Protein AF-0000000080485267 (afdb_homodimer)

Radius of gyration: 26.45 Å; Cα contacts (8 Å, |Δi|>4): 1678; chains: 2; bounding box: 51×76×64 Å

Organism: Haloferax mediterranei (strain ATCC 33500 / DSM 1411 / JCM 8866 / NBRC 14739 / NCIMB 2177 / R-4) (NCBI:txid523841)

InterPro domains:
  IPR004422 Beta-ribofuranosylphenol 5'-phosphate synthase [PIRSF004884] (1-319)
  IPR004422 Beta-ribofuranosylphenol 5'-phosphate synthase [TIGR00144] (3-319)
  IPR006204 GHMP kinase N-terminal domain [PF00288] (58-127)
  IPR013750 GHMP kinase, C-terminal domain [PF08544] (214-293)
  IPR014721 Small ribosomal subunit protein uS5 domain 2-type fold, subgroup [G3DSA:3.30.230.10] (7-138)
  IPR020568 Ribosomal protein uS5 domain 2-type superfamily [SSF54211] (1-139)

Sequence (640 aa):
MVRVSTGARIHFGFLNLSLARSRLYGGLGVGLDEPQVVVTAEPAADVRCRHPAAREYAEQAVELLGVRGADVVVERTLPRHAGLGSGTQLALAVLRAVAAANGREADVRRLAPEMGRGGRSGVGVATFEDGGAVVDAGHPTARFTTDRPEDGSWTVPAVAARHPVPDEWRFLLVVPDADPGRNGAAEESSMRSVVERADPRTSDRIAGIVTRRLLPALAEGSAERFGEAVESVGRLNGTWYADEQGGVYRPPVGALVSVLSESPAVYGAGQSSWGPTVYGVTDAEHVDEAVEAGRLALAEADIDGTVTVARGRNHGAQMGMVRVSTGARIHFGFLNLSLARSRLYGGLGVGLDEPQVVVTAEPAADVRCRHPAAREYAEQAVELLGVRGADVVVERTLPRHAGLGSGTQLALAVLRAVAAANGREADVRRLAPEMGRGGRSGVGVATFEDGGAVVDAGHPTARFTTDRPEDGSWTVPAVAARHPVPDEWRFLLVVPDADPGRNGAAEESSMRSVVERADPRTSDRIAGIVTRRLLPALAEGSAERFGEAVESVGRLNGTWYADEQGGVYRPPVGALVSVLSESPAVYGAGQSSWGPTVYGVTDAEHVDEAVEAGRLALAEADIDGTVTVARGRNHGAQMG

Structure (mmCIF, N/CA/C/O backbone):
data_AF-0000000080485267-model_v1
#
loop_
_entity.id
_entity.type
_entity.pdbx_description
1 polymer "Beta-ribofuranosylaminobenzene 5'-phosphate synthase"
#
loop_
_atom_site.group_PDB
_atom_site.id
_atom_site.type_symbol
_atom_site.label_atom_id
_atom_site.label_alt_id
_atom_site.label_comp_id
_atom_site.label_asym_id
_atom_site.label_entity_id
_atom_site.label_seq_id
_atom_site.pdbx_PDB_ins_code
_atom_site.Cartn_x
_atom_site.Cartn_y
_atom_site.Cartn_z
_atom_site.occupancy
_atom_site.B_iso_or_equiv
_atom_site.auth_seq_id
_atom_site.auth_comp_id
_atom_site.auth_asym_id
_atom_site.auth_atom_id
_atom_site.pdbx_PDB_model_num
ATOM 1 N N . MET A 1 1 ? -0.068 36.3 -13.306 1 93.11 1 MET A N 1
ATOM 2 C CA . MET A 1 1 ? -0.334 35.925 -11.92 1 93.11 1 MET A CA 1
ATOM 3 C C . MET A 1 1 ? -0.706 34.449 -11.817 1 93.11 1 MET A C 1
ATOM 5 O O . MET A 1 1 ? -1.51 33.951 -12.607 1 93.11 1 MET A O 1
ATOM 9 N N . VAL A 1 2 ? -0.056 33.779 -10.961 1 97.84 2 VAL A N 1
ATOM 10 C CA . VAL A 1 2 ? -0.288 32.353 -10.753 1 97.84 2 VAL A CA 1
ATOM 11 C C . VAL A 1 2 ? -0.971 32.133 -9.405 1 97.84 2 VAL A C 1
ATOM 13 O O . VAL A 1 2 ? -0.605 32.758 -8.407 1 97.84 2 VAL A O 1
ATOM 16 N N . ARG A 1 3 ? -1.959 31.284 -9.369 1 98.7 3 ARG A N 1
ATOM 17 C CA . ARG A 1 3 ? -2.681 30.922 -8.153 1 98.7 3 ARG A CA 1
ATOM 18 C C . ARG A 1 3 ? -2.503 29.442 -7.831 1 98.7 3 ARG A C 1
ATOM 20 O O . ARG A 1 3 ? -2.736 28.583 -8.683 1 98.7 3 ARG A O 1
ATOM 27 N N . VAL A 1 4 ? -2.066 29.174 -6.678 1 98.73 4 VAL A N 1
ATOM 28 C CA . VAL A 1 4 ? -1.894 27.8 -6.22 1 98.73 4 VAL A CA 1
ATOM 29 C C . VAL A 1 4 ? -2.804 27.536 -5.023 1 98.73 4 VAL A C 1
ATOM 31 O O . VAL A 1 4 ? -2.826 28.316 -4.067 1 98.73 4 VAL A O 1
ATOM 34 N N . SER A 1 5 ? -3.569 26.472 -5.091 1 98.78 5 SER A N 1
ATOM 35 C CA . SER A 1 5 ? -4.439 26.061 -3.994 1 98.78 5 SER A CA 1
ATOM 36 C C . SER A 1 5 ? -4.17 24.617 -3.586 1 98.78 5 SER A C 1
ATOM 38 O O . SER A 1 5 ? -3.919 23.762 -4.439 1 98.78 5 SER A O 1
ATOM 40 N N . THR A 1 6 ? -4.128 24.339 -2.349 1 98.57 6 THR A N 1
ATOM 41 C CA . THR A 1 6 ? -3.976 23 -1.791 1 98.57 6 THR A CA 1
ATOM 42 C C . THR A 1 6 ? -4.796 22.851 -0.512 1 98.57 6 THR A C 1
ATOM 44 O O . THR A 1 6 ? -5.212 23.847 0.084 1 98.57 6 THR A O 1
ATOM 47 N N . GLY A 1 7 ? -5.045 21.621 -0.156 1 98.02 7 GLY A N 1
ATOM 48 C CA . GLY A 1 7 ? -5.865 21.359 1.016 1 98.02 7 GLY A CA 1
ATOM 49 C C . GLY A 1 7 ? -5.051 21.022 2.251 1 98.02 7 GLY A C 1
ATOM 50 O O . GLY A 1 7 ? -3.835 20.838 2.168 1 98.02 7 GLY A O 1
ATOM 51 N N . ALA A 1 8 ? -5.727 20.954 3.406 1 98.58 8 ALA A N 1
ATOM 52 C CA . ALA A 1 8 ? -5.15 20.475 4.659 1 98.58 8 ALA A CA 1
ATOM 53 C C . ALA A 1 8 ? -4.95 18.962 4.629 1 98.58 8 ALA A C 1
ATOM 55 O O . ALA A 1 8 ? -5.269 18.308 3.633 1 98.58 8 ALA A O 1
ATOM 56 N N . ARG A 1 9 ? -4.316 18.484 5.619 1 98.61 9 ARG A N 1
ATOM 57 C CA . ARG A 1 9 ? -4.228 17.039 5.804 1 98.61 9 ARG A CA 1
ATOM 58 C C . ARG A 1 9 ? -4.41 16.663 7.27 1 98.61 9 ARG A C 1
ATOM 60 O O . ARG A 1 9 ? -4.136 17.469 8.162 1 98.61 9 ARG A O 1
ATOM 67 N N . ILE A 1 10 ? -4.939 15.496 7.525 1 98.81 10 ILE A N 1
ATOM 68 C CA . ILE A 1 10 ? -4.869 14.852 8.832 1 98.81 10 ILE A CA 1
ATOM 69 C C . ILE A 1 10 ? -3.667 13.911 8.88 1 98.81 10 ILE A C 1
ATOM 71 O O . ILE A 1 10 ? -3.398 13.188 7.918 1 98.81 10 ILE A O 1
ATOM 75 N N . HIS A 1 11 ? -2.912 13.985 9.881 1 98.28 11 HIS A N 1
ATOM 76 C CA . HIS A 1 11 ? -1.852 13.033 10.191 1 98.28 11 HIS A CA 1
ATOM 77 C C . HIS A 1 11 ? -2.248 12.127 11.353 1 98.28 11 HIS A C 1
ATOM 79 O O . HIS A 1 11 ? -2.316 12.576 12.5 1 98.28 11 HIS A O 1
ATOM 85 N N . PHE A 1 12 ? -2.462 10.868 11.137 1 98.37 12 PHE A N 1
ATOM 86 C CA . PHE A 1 12 ? -3.063 9.951 12.098 1 98.37 12 PHE A CA 1
ATOM 87 C C . PHE A 1 12 ? -2.015 9.419 13.068 1 98.37 12 PHE A C 1
ATOM 89 O O . PHE A 1 12 ? -2.354 8.889 14.128 1 98.37 12 PHE A O 1
ATOM 96 N N . GLY A 1 13 ? -0.735 9.508 12.646 1 97.17 13 GLY A N 1
ATOM 97 C CA . GLY A 1 13 ? 0.324 9.015 13.513 1 97.17 13 GLY A CA 1
ATOM 98 C C . GLY A 1 13 ? 1.502 8.441 12.748 1 97.17 13 GLY A C 1
ATOM 99 O O . GLY A 1 13 ? 1.461 8.34 11.52 1 97.17 13 GLY A O 1
ATOM 100 N N . PHE A 1 14 ? 2.534 8.094 13.511 1 97.08 14 PHE A N 1
ATOM 101 C CA . PHE A 1 14 ? 3.741 7.487 12.963 1 97.08 14 PHE A CA 1
ATOM 102 C C . PHE A 1 14 ? 3.65 5.966 13.005 1 97.08 14 PHE A C 1
ATOM 104 O O . PHE A 1 14 ? 3.016 5.402 13.899 1 97.08 14 PHE A O 1
ATOM 111 N N . LEU A 1 15 ? 4.336 5.368 12.075 1 97.83 15 LEU A N 1
ATOM 112 C CA . LEU A 1 15 ? 4.397 3.911 12.029 1 97.83 15 LEU A CA 1
ATOM 113 C C . LEU A 1 15 ? 5.417 3.377 13.029 1 97.83 15 LEU A C 1
ATOM 115 O O . LEU A 1 15 ? 5.279 2.256 13.523 1 97.83 15 LEU A O 1
ATOM 119 N N . ASN A 1 16 ? 6.45 4.182 13.242 1 96.5 16 ASN A N 1
ATOM 120 C CA . ASN A 1 16 ? 7.506 3.753 14.152 1 96.5 16 ASN A CA 1
ATOM 121 C C . ASN A 1 16 ? 8.31 4.939 14.678 1 96.5 16 ASN A C 1
ATOM 123 O O . ASN A 1 16 ? 8.618 5.867 13.927 1 96.5 16 ASN A O 1
ATOM 127 N N . LEU A 1 17 ? 8.613 4.876 15.954 1 94.92 17 LEU A N 1
ATOM 128 C CA . LEU A 1 17 ? 9.503 5.875 16.536 1 94.92 17 LEU A CA 1
ATOM 129 C C . LEU A 1 17 ? 10.68 5.208 17.24 1 94.92 17 LEU A C 1
ATOM 131 O O . LEU A 1 17 ? 11.516 5.888 17.84 1 94.92 17 LEU A O 1
ATOM 135 N N . SER A 1 18 ? 10.746 3.886 17.156 1 94.56 18 SER A N 1
ATOM 136 C CA . SER A 1 18 ? 11.818 3.155 17.824 1 94.56 18 SER A CA 1
ATOM 137 C C . SER A 1 18 ? 13.03 2.997 16.912 1 94.56 18 SER A C 1
ATOM 139 O O . SER A 1 18 ? 12.9 2.557 15.768 1 94.56 18 SER A O 1
ATOM 141 N N . LEU A 1 19 ? 14.178 3.209 17.428 1 92.95 19 LEU A N 1
ATOM 142 C CA . LEU A 1 19 ? 15.427 3.056 16.691 1 92.95 19 LEU A CA 1
ATOM 143 C C . LEU A 1 19 ? 15.779 1.583 16.517 1 92.95 19 LEU A C 1
ATOM 145 O O . LEU A 1 19 ? 16.689 1.243 15.758 1 92.95 19 LEU A O 1
ATOM 149 N N . ALA A 1 20 ? 15.032 0.771 17.143 1 93.8 20 ALA A N 1
ATOM 150 C CA . ALA A 1 20 ? 15.281 -0.666 17.065 1 93.8 20 ALA A CA 1
ATOM 151 C C . ALA A 1 20 ? 14.775 -1.239 15.744 1 93.8 20 ALA A C 1
ATOM 153 O O . ALA A 1 20 ? 15.049 -2.396 15.417 1 93.8 20 ALA A O 1
ATOM 154 N N . ARG A 1 21 ? 14.064 -0.473 14.954 1 94.66 21 ARG A N 1
ATOM 155 C CA . ARG A 1 21 ? 13.523 -0.93 13.679 1 94.66 21 ARG A CA 1
ATOM 156 C C . ARG A 1 21 ? 14.203 -0.224 12.51 1 94.66 21 ARG A C 1
ATOM 158 O O . ARG A 1 21 ? 14.863 0.8 12.696 1 94.66 21 ARG A O 1
ATOM 165 N N . SER A 1 22 ? 13.976 -0.739 11.351 1 91.48 22 SER A N 1
ATOM 166 C CA . SER A 1 22 ? 14.779 -0.344 10.198 1 91.48 22 SER A CA 1
ATOM 167 C C . SER A 1 22 ? 14.29 0.974 9.609 1 91.48 22 SER A C 1
ATOM 169 O O . SER A 1 22 ? 14.981 1.591 8.795 1 91.48 22 SER A O 1
ATOM 171 N N . ARG A 1 23 ? 13.112 1.428 9.94 1 94.17 23 ARG A N 1
ATOM 172 C CA . ARG A 1 23 ? 12.539 2.676 9.444 1 94.17 23 ARG A CA 1
ATOM 173 C C . ARG A 1 23 ? 12.065 3.557 10.595 1 94.17 23 ARG A C 1
ATOM 175 O O . ARG A 1 23 ? 11.523 3.057 11.583 1 94.17 23 ARG A O 1
ATOM 182 N N . LEU A 1 24 ? 12.209 4.842 10.427 1 94.35 24 LEU A N 1
ATOM 183 C CA . LEU A 1 24 ? 11.778 5.837 11.404 1 94.35 24 LEU A CA 1
ATOM 184 C C . LEU A 1 24 ? 10.77 6.802 10.788 1 94.35 24 LEU A C 1
ATOM 186 O O . LEU A 1 24 ? 10.924 7.215 9.636 1 94.35 24 LEU A O 1
ATOM 190 N N . TYR A 1 25 ? 9.669 7.165 11.556 1 93.73 25 TYR A N 1
ATOM 191 C CA . TYR A 1 25 ? 8.745 8.274 11.34 1 93.73 25 TYR A CA 1
ATOM 192 C C . TYR A 1 25 ? 7.727 7.932 10.259 1 93.73 25 TYR A C 1
ATOM 194 O O . TYR A 1 25 ? 6.857 8.745 9.938 1 93.73 25 TYR A O 1
ATOM 202 N N . GLY A 1 26 ? 7.831 6.847 9.532 1 95.25 26 GLY A N 1
ATOM 203 C CA . GLY A 1 26 ? 6.751 6.572 8.597 1 95.25 26 GLY A CA 1
ATOM 204 C C . GLY A 1 26 ? 5.399 7.049 9.092 1 95.25 26 GLY A C 1
ATOM 205 O O . GLY A 1 26 ? 5.084 6.92 10.277 1 95.25 26 GLY A O 1
ATOM 206 N N . GLY A 1 27 ? 4.628 7.658 8.211 1 97.2 27 GLY A N 1
ATOM 207 C CA . GLY A 1 27 ? 3.396 8.287 8.659 1 97.2 27 GLY A CA 1
ATOM 208 C C . GLY A 1 27 ? 2.173 7.811 7.898 1 97.2 27 GLY A C 1
ATOM 209 O O . GLY A 1 27 ? 2.295 7.2 6.835 1 97.2 27 GLY A O 1
ATOM 210 N N . LEU A 1 28 ? 1.027 8.119 8.459 1 98.52 28 LEU A N 1
ATOM 211 C CA . LEU A 1 28 ? -0.301 7.863 7.913 1 98.52 28 LEU A CA 1
ATOM 212 C C . LEU A 1 28 ? -1.128 9.143 7.871 1 98.52 28 LEU A C 1
ATOM 214 O O . LEU A 1 28 ? -1.185 9.883 8.856 1 98.52 28 LEU A O 1
ATOM 218 N N . GLY A 1 29 ? -1.707 9.398 6.735 1 98.84 29 GLY A N 1
ATOM 219 C CA . GLY A 1 29 ? -2.543 10.587 6.677 1 98.84 29 GLY A CA 1
ATOM 220 C C . GLY A 1 29 ? -3.433 10.631 5.449 1 98.84 29 GLY A C 1
ATOM 221 O O . GLY A 1 29 ? -3.381 9.734 4.606 1 98.84 29 GLY A O 1
ATOM 222 N N . VAL A 1 30 ? -4.27 11.652 5.375 1 98.9 30 VAL A N 1
ATOM 223 C CA . VAL A 1 30 ? -5.194 11.868 4.266 1 98.9 30 VAL A CA 1
ATOM 224 C C . VAL A 1 30 ? -5.219 13.349 3.896 1 98.9 30 VAL A C 1
ATOM 226 O O . VAL A 1 30 ? -5.146 14.215 4.77 1 98.9 30 VAL A O 1
ATOM 229 N N . GLY A 1 31 ? -5.237 13.596 2.603 1 98.84 31 GLY A N 1
ATOM 230 C CA . GLY A 1 31 ? -5.486 14.954 2.144 1 98.84 31 GLY A CA 1
ATOM 231 C C . GLY A 1 31 ? -6.945 15.356 2.235 1 98.84 31 GLY A C 1
ATOM 232 O O . GLY A 1 31 ? -7.836 14.544 1.973 1 98.84 31 GLY A O 1
ATOM 233 N N . LEU A 1 32 ? -7.185 16.566 2.575 1 98.86 32 LEU A N 1
ATOM 234 C CA . LEU A 1 32 ? -8.535 17.108 2.683 1 98.86 32 LEU A CA 1
ATOM 235 C C . LEU A 1 32 ? -8.766 18.202 1.646 1 98.86 32 LEU A C 1
ATOM 237 O O . LEU A 1 32 ? -7.831 18.913 1.269 1 98.86 32 LEU A O 1
ATOM 241 N N . ASP A 1 33 ? -9.995 18.36 1.257 1 98.04 33 ASP A N 1
ATOM 242 C CA . ASP A 1 33 ? -10.318 19.383 0.266 1 98.04 33 ASP A CA 1
ATOM 243 C C . ASP A 1 33 ? -10.486 20.751 0.923 1 98.04 33 ASP A C 1
ATOM 245 O O . ASP A 1 33 ? -10.365 21.783 0.26 1 98.04 33 ASP A O 1
ATOM 249 N N . GLU A 1 34 ? -10.802 20.757 2.279 1 96.99 34 GLU A N 1
ATOM 250 C CA . GLU A 1 34 ? -10.933 21.962 3.092 1 96.99 34 GLU A CA 1
ATOM 251 C C . GLU A 1 34 ? -10.404 21.734 4.506 1 96.99 34 GLU A C 1
ATOM 253 O O . GLU A 1 34 ? -10.45 20.614 5.018 1 96.99 34 GLU A O 1
ATOM 258 N N . PRO A 1 35 ? -9.975 22.74 5.195 1 97.53 35 PRO A N 1
ATOM 259 C CA . PRO A 1 35 ? -9.694 24.076 4.664 1 97.53 35 PRO A CA 1
ATOM 260 C C . PRO A 1 35 ? -8.522 24.087 3.685 1 97.53 35 PRO A C 1
ATOM 262 O O . PRO A 1 35 ? -7.836 23.075 3.527 1 97.53 35 PRO A O 1
ATOM 265 N N . GLN A 1 36 ? -8.346 25.228 3.003 1 98.17 36 GLN A N 1
ATOM 266 C CA . GLN A 1 36 ? -7.341 25.297 1.948 1 98.17 36 GLN A CA 1
ATOM 267 C C . GLN A 1 36 ? -6.291 26.361 2.256 1 98.17 36 GLN A C 1
ATOM 269 O O . GLN A 1 36 ? -6.549 27.291 3.022 1 98.17 36 GLN A O 1
ATOM 274 N N . VAL A 1 37 ? -5.18 26.177 1.713 1 98.6 37 VAL A N 1
ATOM 275 C CA . VAL A 1 37 ? -4.164 27.207 1.523 1 98.6 37 VAL A CA 1
ATOM 276 C C . VAL A 1 37 ? -4.213 27.722 0.086 1 98.6 37 VAL A C 1
ATOM 278 O O . VAL A 1 37 ? -4.253 26.934 -0.861 1 98.6 37 VAL A O 1
ATOM 281 N N . VAL A 1 38 ? -4.263 29.018 -0.094 1 98.79 38 VAL A N 1
ATOM 282 C CA . VAL A 1 38 ? -4.272 29.629 -1.418 1 98.79 38 VAL A CA 1
ATOM 283 C C . VAL A 1 38 ? -3.231 30.744 -1.481 1 98.79 38 VAL A C 1
ATOM 285 O O . VAL A 1 38 ? -3.254 31.67 -0.667 1 98.79 38 VAL A O 1
ATOM 288 N N . VAL A 1 39 ? -2.383 30.657 -2.401 1 98.8 39 VAL A N 1
ATOM 289 C CA . VAL A 1 39 ? -1.293 31.61 -2.584 1 98.8 39 VAL A CA 1
ATOM 290 C C . VAL A 1 39 ? -1.277 32.107 -4.027 1 98.8 39 VAL A C 1
ATOM 292 O O . VAL A 1 39 ? -1.47 31.326 -4.962 1 98.8 39 VAL A O 1
ATOM 295 N N . THR A 1 40 ? -1.031 33.348 -4.218 1 98.8 40 THR A N 1
ATOM 296 C CA . THR A 1 40 ? -0.814 33.914 -5.545 1 98.8 40 THR A CA 1
ATOM 297 C C . THR A 1 40 ? 0.568 34.555 -5.64 1 98.8 40 THR A C 1
ATOM 299 O O . THR A 1 40 ? 1.106 35.035 -4.64 1 98.8 40 THR A O 1
ATOM 302 N N . ALA A 1 41 ? 1.084 34.523 -6.79 1 98.76 41 ALA A N 1
ATOM 303 C CA . ALA A 1 41 ? 2.409 35.106 -6.991 1 98.76 41 ALA A CA 1
ATOM 304 C C . ALA A 1 41 ? 2.532 35.72 -8.382 1 98.76 41 ALA A C 1
ATOM 306 O O . ALA A 1 41 ? 1.897 35.255 -9.332 1 98.76 41 ALA A O 1
ATOM 307 N N . GLU A 1 42 ? 3.301 36.748 -8.523 1 98.55 42 GLU A N 1
ATOM 308 C CA . GLU A 1 42 ? 3.749 37.347 -9.776 1 98.55 42 GLU A CA 1
ATOM 309 C C . GLU A 1 42 ? 5.231 37.706 -9.718 1 98.55 42 GLU A C 1
ATOM 311 O O . GLU A 1 42 ? 5.775 37.946 -8.638 1 98.55 42 GLU A O 1
ATOM 316 N N . PRO A 1 43 ? 5.82 37.76 -10.854 1 98.11 43 PRO A N 1
ATOM 317 C CA . PRO A 1 43 ? 7.232 38.149 -10.842 1 98.11 43 PRO A CA 1
ATOM 318 C C . PRO A 1 43 ? 7.452 39.558 -10.295 1 98.11 43 PRO A C 1
ATOM 320 O O . PRO A 1 43 ? 6.604 40.435 -10.481 1 98.11 43 PRO A O 1
ATOM 323 N N . ALA A 1 44 ? 8.581 39.751 -9.663 1 98.41 44 ALA A N 1
ATOM 324 C CA . ALA A 1 44 ? 8.979 41.051 -9.129 1 98.41 44 ALA A CA 1
ATOM 325 C C . ALA A 1 44 ? 10.498 41.18 -9.074 1 98.41 44 ALA A C 1
ATOM 327 O O . ALA A 1 44 ? 11.219 40.203 -9.293 1 98.41 44 ALA A O 1
ATOM 328 N N . ALA A 1 45 ? 10.989 42.373 -8.792 1 97.67 45 ALA A N 1
ATOM 329 C CA . ALA A 1 45 ? 12.425 42.636 -8.744 1 97.67 45 ALA A CA 1
ATOM 330 C C . ALA A 1 45 ? 13.029 42.147 -7.431 1 97.67 45 ALA A C 1
ATOM 332 O O . ALA A 1 45 ? 14.237 41.911 -7.346 1 97.67 45 ALA A O 1
ATOM 333 N N . ASP A 1 46 ? 12.18 42.014 -6.439 1 98.18 46 ASP A N 1
ATOM 334 C CA . ASP A 1 46 ? 12.542 41.5 -5.121 1 98.18 46 ASP A CA 1
ATOM 335 C C . ASP A 1 46 ? 11.388 40.716 -4.501 1 98.18 46 ASP A C 1
ATOM 337 O O . ASP A 1 46 ? 10.367 40.485 -5.152 1 98.18 46 ASP A O 1
ATOM 341 N N . VAL A 1 47 ? 11.58 40.245 -3.264 1 98.67 47 VAL A N 1
ATOM 342 C CA . VAL A 1 47 ? 10.53 39.495 -2.583 1 98.67 47 VAL A CA 1
ATOM 343 C C . VAL A 1 47 ? 9.581 40.459 -1.876 1 98.67 47 VAL A C 1
ATOM 345 O O . VAL A 1 47 ? 10.006 41.251 -1.031 1 98.67 47 VAL A O 1
ATOM 348 N N . ARG A 1 48 ? 8.394 40.452 -2.222 1 98.61 48 ARG A N 1
ATOM 349 C CA . ARG A 1 48 ? 7.323 41.197 -1.568 1 98.61 48 ARG A CA 1
ATOM 350 C C . ARG A 1 48 ? 6.256 40.255 -1.02 1 98.61 48 ARG A C 1
ATOM 352 O O . ARG A 1 48 ? 5.635 39.505 -1.776 1 98.61 48 ARG A O 1
ATOM 359 N N . CYS A 1 49 ? 6.058 40.273 0.254 1 98.55 49 CYS A N 1
ATOM 360 C CA . CYS A 1 49 ? 5.065 39.445 0.929 1 98.55 49 CYS A CA 1
ATOM 361 C C . CYS A 1 49 ? 4.755 39.989 2.318 1 98.55 49 CYS A C 1
ATOM 363 O O . CYS A 1 49 ? 5.66 40.169 3.135 1 98.55 49 CYS A O 1
ATOM 365 N N . ARG A 1 50 ? 3.519 40.234 2.642 1 97.5 50 ARG A N 1
ATOM 366 C CA . ARG A 1 50 ? 3.125 40.808 3.925 1 97.5 50 ARG A CA 1
ATOM 367 C C . ARG A 1 50 ? 2.99 39.727 4.991 1 97.5 50 ARG A C 1
ATOM 369 O O . ARG A 1 50 ? 3.083 40.011 6.187 1 97.5 50 ARG A O 1
ATOM 376 N N . HIS A 1 51 ? 2.716 38.544 4.562 1 96.99 51 HIS A N 1
ATOM 377 C CA . HIS A 1 51 ? 2.573 37.43 5.493 1 96.99 51 HIS A CA 1
ATOM 378 C C . HIS A 1 51 ? 3.933 36.955 5.995 1 96.99 51 HIS A C 1
ATOM 380 O O . HIS A 1 51 ? 4.759 36.484 5.21 1 96.99 51 HIS A O 1
ATOM 386 N N . PRO A 1 52 ? 4.183 36.995 7.237 1 94.71 52 PRO A N 1
ATOM 387 C CA . PRO A 1 52 ? 5.535 36.768 7.753 1 94.71 52 PRO A CA 1
ATOM 388 C C . PRO A 1 52 ? 6.072 35.38 7.412 1 94.71 52 PRO A C 1
ATOM 390 O O . PRO A 1 52 ? 7.187 35.254 6.9 1 94.71 52 PRO A O 1
ATOM 393 N N . ALA A 1 53 ? 5.297 34.342 7.739 1 94.6 53 ALA A N 1
ATOM 394 C CA . ALA A 1 53 ? 5.767 32.987 7.46 1 94.6 53 ALA A CA 1
ATOM 395 C C . ALA A 1 53 ? 5.964 32.773 5.962 1 94.6 53 ALA A C 1
ATOM 397 O O . ALA A 1 53 ? 6.956 32.175 5.539 1 94.6 53 ALA A O 1
ATOM 398 N N . ALA A 1 54 ? 5.071 33.253 5.151 1 98.13 54 ALA A N 1
ATOM 399 C CA . ALA A 1 54 ? 5.163 33.092 3.703 1 98.13 54 ALA A CA 1
ATOM 400 C C . ALA A 1 54 ? 6.359 33.855 3.14 1 98.13 54 ALA A C 1
ATOM 402 O O . ALA A 1 54 ? 6.96 33.435 2.149 1 98.13 54 ALA A O 1
ATOM 403 N N . ARG A 1 55 ? 6.679 34.977 3.741 1 98.52 55 ARG A N 1
ATOM 404 C CA . ARG A 1 55 ? 7.815 35.764 3.272 1 98.52 55 ARG A CA 1
ATOM 405 C C . ARG A 1 55 ? 9.108 34.96 3.35 1 98.52 55 ARG A C 1
ATOM 407 O O . ARG A 1 55 ? 9.914 34.977 2.416 1 98.52 55 ARG A O 1
ATOM 414 N N . GLU A 1 56 ? 9.261 34.332 4.489 1 97.89 56 GLU A N 1
ATOM 415 C CA . GLU A 1 56 ? 10.443 33.49 4.651 1 97.89 56 GLU A CA 1
ATOM 416 C C . GLU A 1 56 ? 10.499 32.406 3.58 1 97.89 56 GLU A C 1
ATOM 418 O O . GLU A 1 56 ? 11.556 32.157 2.996 1 97.89 56 GLU A O 1
ATOM 423 N N . TYR A 1 57 ? 9.407 31.761 3.301 1 98.36 57 TYR A N 1
ATOM 424 C CA . TYR A 1 57 ? 9.349 30.724 2.277 1 98.36 57 TYR A CA 1
ATOM 425 C C . TYR A 1 57 ? 9.595 31.311 0.892 1 98.36 57 TYR A C 1
ATOM 427 O O . TYR A 1 57 ? 10.225 30.675 0.044 1 98.36 57 TYR A O 1
ATOM 435 N N . ALA A 1 58 ? 9.077 32.507 0.638 1 98.8 58 ALA A N 1
ATOM 436 C CA . ALA A 1 58 ? 9.281 33.165 -0.65 1 98.8 58 ALA A CA 1
ATOM 437 C C . ALA A 1 58 ? 10.757 33.474 -0.88 1 98.8 58 ALA A C 1
ATOM 439 O O . ALA A 1 58 ? 11.273 33.286 -1.984 1 98.8 58 ALA A O 1
ATOM 440 N N . GLU A 1 59 ? 11.384 33.988 0.129 1 98.69 59 GLU A N 1
ATOM 441 C CA . GLU A 1 59 ? 12.814 34.27 0.041 1 98.69 59 GLU A CA 1
ATOM 442 C C . GLU A 1 59 ? 13.609 33.002 -0.259 1 98.69 59 GLU A C 1
ATOM 444 O O . GLU A 1 59 ? 14.488 33.004 -1.123 1 98.69 59 GLU A O 1
ATOM 449 N N . GLN A 1 60 ? 13.292 31.961 0.397 1 98.08 60 GLN A N 1
ATOM 450 C CA . GLN A 1 60 ? 13.955 30.68 0.172 1 98.08 60 GLN A CA 1
ATOM 451 C C . GLN A 1 60 ? 13.696 30.167 -1.241 1 98.08 60 GLN A C 1
ATOM 453 O O . GLN A 1 60 ? 14.607 29.666 -1.902 1 98.08 60 GLN A O 1
ATOM 458 N N . ALA A 1 61 ? 12.474 30.273 -1.692 1 98.64 61 ALA A N 1
ATOM 459 C CA . ALA A 1 61 ? 12.102 29.809 -3.026 1 98.64 61 ALA A CA 1
ATOM 460 C C . ALA A 1 61 ? 12.868 30.569 -4.105 1 98.64 61 ALA A C 1
ATOM 462 O O . ALA A 1 61 ? 13.379 29.967 -5.052 1 98.64 61 ALA A O 1
ATOM 463 N N . VAL A 1 62 ? 12.941 31.885 -3.944 1 98.57 62 VAL A N 1
ATOM 464 C CA . VAL A 1 62 ? 13.633 32.733 -4.909 1 98.57 62 VAL A CA 1
ATOM 465 C C . VAL A 1 62 ? 15.099 32.318 -5.004 1 98.57 62 VAL A C 1
ATOM 467 O O . VAL A 1 62 ? 15.65 32.211 -6.102 1 98.57 62 VAL A O 1
ATOM 470 N N . GLU A 1 63 ? 15.647 32.078 -3.88 1 97.93 63 GLU A N 1
ATOM 471 C CA . GLU A 1 63 ? 17.041 31.647 -3.839 1 97.93 63 GLU A CA 1
ATOM 472 C C . GLU A 1 63 ? 17.214 30.274 -4.485 1 97.93 63 GLU A C 1
ATOM 474 O O . GLU A 1 63 ? 18.099 30.083 -5.321 1 97.93 63 GLU A O 1
ATOM 479 N N . LEU A 1 64 ? 16.396 29.305 -4.14 1 97.53 64 LEU A N 1
ATOM 480 C CA . LEU A 1 64 ? 16.473 27.926 -4.61 1 97.53 64 LEU A CA 1
ATOM 481 C C . LEU A 1 64 ? 16.274 27.855 -6.121 1 97.53 64 LEU A C 1
ATOM 483 O O . LEU A 1 64 ? 16.899 27.034 -6.796 1 97.53 64 LEU A O 1
ATOM 487 N N . LEU A 1 65 ? 15.412 28.699 -6.621 1 98.03 65 LEU A N 1
ATOM 488 C CA . LEU A 1 65 ? 15.031 28.642 -8.028 1 98.03 65 LEU A CA 1
ATOM 489 C C . LEU A 1 65 ? 15.935 29.533 -8.873 1 98.03 65 LEU A C 1
ATOM 491 O O . LEU A 1 65 ? 15.924 29.448 -10.103 1 98.03 65 LEU A O 1
ATOM 495 N N . GLY A 1 66 ? 16.688 30.419 -8.205 1 97.79 66 GLY A N 1
ATOM 496 C CA . GLY A 1 66 ? 17.576 31.328 -8.913 1 97.79 66 GLY A CA 1
ATOM 497 C C . GLY A 1 66 ? 16.837 32.398 -9.693 1 97.79 66 GLY A C 1
ATOM 498 O O . GLY A 1 66 ? 17.202 32.709 -10.829 1 97.79 66 GLY A O 1
ATOM 499 N N . VAL A 1 67 ? 15.768 32.939 -9.165 1 98.14 67 VAL A N 1
ATOM 500 C CA . VAL A 1 67 ? 15.002 33.984 -9.837 1 98.14 67 VAL A CA 1
ATOM 501 C C . VAL A 1 67 ? 15.181 35.31 -9.101 1 98.14 67 VAL A C 1
ATOM 503 O O . VAL A 1 67 ? 15.729 35.346 -7.997 1 98.14 67 VAL A O 1
ATOM 506 N N . ARG A 1 68 ? 14.713 36.397 -9.668 1 97.02 68 ARG A N 1
ATOM 507 C CA . ARG A 1 68 ? 14.991 37.734 -9.153 1 97.02 68 ARG A CA 1
ATOM 508 C C . ARG A 1 68 ? 14.125 38.044 -7.937 1 97.02 68 ARG A C 1
ATOM 510 O O . ARG A 1 68 ? 14.575 38.707 -7 1 97.02 68 ARG A O 1
ATOM 517 N N . GLY A 1 69 ? 12.876 37.64 -8.078 1 98.26 69 GLY A N 1
ATOM 518 C CA . GLY A 1 69 ? 11.935 37.966 -7.018 1 98.26 69 GLY A CA 1
ATOM 519 C C . GLY A 1 69 ? 10.51 37.555 -7.337 1 98.26 69 GLY A C 1
ATOM 520 O O . GLY A 1 69 ? 10.255 36.934 -8.371 1 98.26 69 GLY A O 1
ATOM 521 N N . ALA A 1 70 ? 9.613 37.824 -6.346 1 98.65 70 ALA A N 1
ATOM 522 C CA . ALA A 1 70 ? 8.19 37.534 -6.502 1 98.65 70 ALA A CA 1
ATOM 523 C C . ALA A 1 70 ? 7.353 38.356 -5.526 1 98.65 70 ALA A C 1
ATOM 525 O O . ALA A 1 70 ? 7.783 38.623 -4.402 1 98.65 70 ALA A O 1
ATOM 526 N N . ASP A 1 71 ? 6.274 38.802 -5.998 1 98.86 71 ASP A N 1
ATOM 527 C CA . ASP A 1 71 ? 5.224 39.347 -5.143 1 98.86 71 ASP A CA 1
ATOM 528 C C . ASP A 1 71 ? 4.215 38.268 -4.757 1 98.86 71 ASP A C 1
ATOM 530 O O . ASP A 1 71 ? 3.442 37.804 -5.598 1 98.86 71 ASP A O 1
ATOM 534 N N . VAL A 1 72 ? 4.222 37.888 -3.497 1 98.84 72 VAL A N 1
ATOM 535 C CA . VAL A 1 72 ? 3.438 36.753 -3.021 1 98.84 72 VAL A CA 1
ATOM 536 C C . VAL A 1 72 ? 2.307 37.246 -2.122 1 98.84 72 VAL A C 1
ATOM 538 O O . VAL A 1 72 ? 2.541 38.009 -1.181 1 98.84 72 VAL A O 1
ATOM 541 N N . VAL A 1 73 ? 1.142 36.808 -2.377 1 98.82 73 VAL A N 1
ATOM 542 C CA . VAL A 1 73 ? -0.026 37.122 -1.561 1 98.82 73 VAL A CA 1
ATOM 543 C C . VAL A 1 73 ? -0.654 35.832 -1.038 1 98.82 73 VAL A C 1
ATOM 545 O O . VAL A 1 73 ? -0.962 34.925 -1.814 1 98.82 73 VAL A O 1
ATOM 548 N N . VAL A 1 74 ? -0.798 35.771 0.256 1 98.66 74 VAL A N 1
ATOM 549 C CA . VAL A 1 74 ? -1.505 34.656 0.875 1 98.66 74 VAL A CA 1
ATOM 550 C C . VAL A 1 74 ? -2.987 34.996 1.014 1 98.66 74 VAL A C 1
ATOM 552 O O . VAL A 1 74 ? -3.359 35.868 1.803 1 98.66 74 VAL A O 1
ATOM 555 N N . GLU A 1 75 ? -3.773 34.312 0.268 1 98.4 75 GLU A N 1
ATOM 556 C CA . GLU A 1 75 ? -5.209 34.573 0.301 1 98.4 75 GLU A CA 1
ATOM 557 C C . GLU A 1 75 ? -5.879 33.826 1.45 1 98.4 75 GLU A C 1
ATOM 559 O O . GLU A 1 75 ? -6.806 34.343 2.077 1 98.4 75 GLU A O 1
ATOM 564 N N . ARG A 1 76 ? -5.524 32.576 1.613 1 9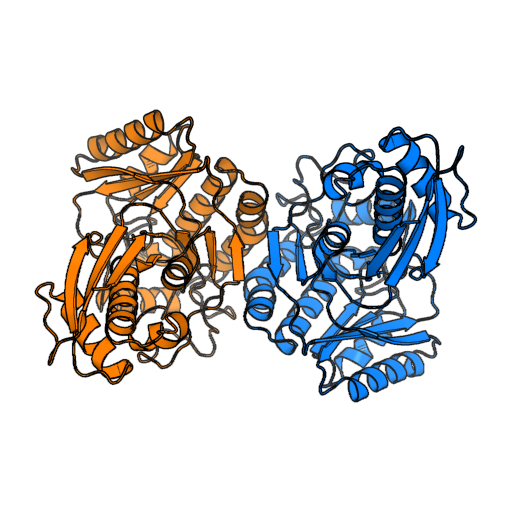7.74 76 ARG A N 1
ATOM 565 C CA . ARG A 1 76 ? -6.033 31.7 2.663 1 97.74 76 ARG A CA 1
ATOM 566 C C . ARG A 1 76 ? -4.911 30.863 3.268 1 97.74 76 ARG A C 1
ATOM 568 O O . ARG A 1 76 ? -3.989 30.449 2.563 1 97.74 76 ARG A O 1
ATOM 575 N N . THR A 1 77 ? -4.975 30.631 4.498 1 95.93 77 THR A N 1
ATOM 576 C CA . THR A 1 77 ? -4.013 29.775 5.184 1 95.93 77 THR A CA 1
ATOM 577 C C . THR A 1 77 ? -4.719 28.855 6.176 1 95.93 77 THR A C 1
ATOM 579 O O . THR A 1 77 ? -5.933 28.955 6.368 1 95.93 77 THR A O 1
ATOM 582 N N . LEU A 1 78 ? -4.045 27.922 6.713 1 95.95 78 LEU A N 1
ATOM 583 C CA . LEU A 1 78 ? -4.491 27.061 7.803 1 95.95 78 LEU A CA 1
ATOM 584 C C . LEU A 1 78 ? -4.052 27.621 9.152 1 95.95 78 LEU A C 1
ATOM 586 O O . LEU A 1 78 ? -3.058 28.346 9.235 1 95.95 78 LEU A O 1
ATOM 590 N N . PRO A 1 79 ? -4.842 27.301 10.19 1 91.88 79 PRO A N 1
ATOM 591 C CA . PRO A 1 79 ? -4.335 27.685 11.509 1 91.88 79 PRO A CA 1
ATOM 592 C C . PRO A 1 79 ? -2.964 27.085 11.813 1 91.88 79 PRO A C 1
ATOM 594 O O . PRO A 1 79 ? -2.719 25.914 11.513 1 91.88 79 PRO A O 1
ATOM 597 N N . ARG A 1 80 ? -2.1 27.879 12.309 1 90.27 80 ARG A N 1
ATOM 598 C CA . ARG A 1 80 ? -0.734 27.444 12.581 1 90.27 80 ARG A CA 1
ATOM 599 C C . ARG A 1 80 ? -0.696 26.45 13.737 1 90.27 80 ARG A C 1
ATOM 601 O O . ARG A 1 80 ? -1.409 26.615 14.729 1 90.27 80 ARG A O 1
ATOM 608 N N . HIS A 1 81 ? 0.105 25.444 13.527 1 90.04 81 HIS A N 1
ATOM 609 C CA . HIS A 1 81 ? 0.409 24.457 14.557 1 90.04 81 HIS A CA 1
ATOM 610 C C . HIS A 1 81 ? -0.866 23.84 15.122 1 90.04 81 HIS A C 1
ATOM 612 O O . HIS A 1 81 ? -0.981 23.641 16.333 1 90.04 81 HIS A O 1
ATOM 618 N N . ALA A 1 82 ? -1.858 23.621 14.289 1 92.96 82 ALA A N 1
ATOM 619 C CA . ALA A 1 82 ? -3.137 23.038 14.686 1 92.96 82 ALA A CA 1
ATOM 620 C C . ALA A 1 82 ? -3.206 21.56 14.311 1 92.96 82 ALA A C 1
ATOM 622 O O . ALA A 1 82 ? -4.23 20.906 14.524 1 92.96 82 ALA A O 1
ATOM 623 N N . GLY A 1 83 ? -2.187 21.054 13.702 1 94.35 83 GLY A N 1
ATOM 624 C CA . GLY A 1 83 ? -2.154 19.651 13.321 1 94.35 83 GLY A CA 1
ATOM 625 C C . GLY A 1 83 ? -2.713 19.397 11.933 1 94.35 83 GLY A C 1
ATOM 626 O O . GLY A 1 83 ? -3.05 18.261 11.593 1 94.35 83 GLY A O 1
ATOM 627 N N . LEU A 1 84 ? -2.805 20.402 11.078 1 97.54 84 LEU A N 1
ATOM 628 C CA . LEU A 1 84 ? -3.448 20.262 9.776 1 97.54 84 LEU A CA 1
ATOM 629 C C . LEU A 1 84 ? -2.442 20.466 8.649 1 97.54 84 LEU A C 1
ATOM 631 O O . LEU A 1 84 ? -2.826 20.601 7.485 1 97.54 84 LEU A O 1
ATOM 635 N N . GLY A 1 85 ? -1.169 20.614 8.991 1 96.43 85 GLY A N 1
ATOM 636 C CA . GLY A 1 85 ? -0.111 20.663 7.994 1 96.43 85 GLY A CA 1
ATOM 637 C C . GLY A 1 85 ? 0.114 22.054 7.432 1 96.43 85 GLY A C 1
ATOM 638 O O . GLY A 1 85 ? 0.535 22.204 6.283 1 96.43 85 GLY A O 1
ATOM 639 N N . SER A 1 86 ? -0.154 23.107 8.203 1 96.65 86 SER A N 1
ATOM 640 C CA . SER A 1 86 ? -0.114 24.489 7.737 1 96.65 86 SER A CA 1
ATOM 641 C C . SER A 1 86 ? 1.271 24.856 7.214 1 96.65 86 SER A C 1
ATOM 643 O O . SER A 1 86 ? 1.397 25.475 6.155 1 96.65 86 SER A O 1
ATOM 645 N N . GLY A 1 87 ? 2.324 24.49 7.945 1 95.8 87 GLY A N 1
ATOM 646 C CA . GLY A 1 87 ? 3.672 24.832 7.521 1 95.8 87 GLY A CA 1
ATOM 647 C C . GLY A 1 87 ? 4.05 24.221 6.185 1 95.8 87 GLY A C 1
ATOM 648 O O . GLY A 1 87 ? 4.517 24.923 5.285 1 95.8 87 GLY A O 1
ATOM 649 N N . THR A 1 88 ? 3.844 22.912 6.027 1 97.25 88 THR A N 1
ATOM 650 C CA . THR A 1 88 ? 4.218 22.203 4.808 1 97.25 88 THR A CA 1
ATOM 651 C C . THR A 1 88 ? 3.405 22.706 3.619 1 97.25 88 THR A C 1
ATOM 653 O O . THR A 1 88 ? 3.964 23.02 2.567 1 97.25 88 THR A O 1
ATOM 656 N N . GLN A 1 89 ? 2.112 22.833 3.759 1 98.47 89 GLN A N 1
ATOM 657 C CA . GLN A 1 89 ? 1.254 23.228 2.646 1 98.47 89 GLN A CA 1
ATOM 658 C C . GLN A 1 89 ? 1.558 24.655 2.197 1 98.47 89 GLN A C 1
ATOM 660 O O . GLN A 1 89 ? 1.583 24.942 0.999 1 98.47 89 GLN A O 1
ATOM 665 N N . LEU A 1 90 ? 1.783 25.532 3.192 1 98.6 90 LEU A N 1
ATOM 666 C CA . LEU A 1 90 ? 2.111 26.908 2.834 1 98.6 90 LEU A CA 1
ATOM 667 C C . LEU A 1 90 ? 3.458 26.978 2.122 1 98.6 90 LEU A C 1
ATOM 669 O O . LEU A 1 90 ? 3.581 27.625 1.079 1 98.6 90 LEU A O 1
ATOM 673 N N . ALA A 1 91 ? 4.457 26.346 2.691 1 98.47 91 ALA A N 1
ATOM 674 C CA . ALA A 1 91 ? 5.799 26.358 2.115 1 98.47 91 ALA A CA 1
ATOM 675 C C . ALA A 1 91 ? 5.779 25.876 0.667 1 98.47 91 ALA A C 1
ATOM 677 O O . ALA A 1 91 ? 6.339 26.526 -0.218 1 98.47 91 ALA A O 1
ATOM 678 N N . LEU A 1 92 ? 5.109 24.782 0.424 1 98.79 92 LEU A N 1
ATOM 679 C CA . LEU A 1 92 ? 5.126 24.167 -0.898 1 98.79 92 LEU A CA 1
ATOM 680 C C . LEU A 1 92 ? 4.249 24.946 -1.872 1 98.79 92 LEU A C 1
ATOM 682 O O . LEU A 1 92 ? 4.555 25.025 -3.064 1 98.79 92 LEU A O 1
ATOM 686 N N . ALA A 1 93 ? 3.14 25.491 -1.349 1 98.83 93 ALA A N 1
ATOM 687 C CA . ALA A 1 93 ? 2.315 26.35 -2.193 1 98.83 93 ALA A CA 1
ATOM 688 C C . ALA A 1 93 ? 3.095 27.577 -2.657 1 98.83 93 ALA A C 1
ATOM 690 O O . ALA A 1 93 ? 3.01 27.971 -3.822 1 98.83 93 ALA A O 1
ATOM 691 N N . VAL A 1 94 ? 3.823 28.197 -1.756 1 98.82 94 VAL A N 1
ATOM 692 C CA . VAL A 1 94 ? 4.639 29.36 -2.092 1 98.82 94 VAL A CA 1
ATOM 693 C C . VAL A 1 94 ? 5.702 28.968 -3.115 1 98.82 94 VAL A C 1
ATOM 695 O O . VAL A 1 94 ? 5.891 29.659 -4.119 1 98.82 94 VAL A O 1
ATOM 698 N N . LEU A 1 95 ? 6.416 27.871 -2.856 1 98.84 95 LEU A N 1
ATOM 699 C CA . LEU A 1 95 ? 7.439 27.387 -3.777 1 98.84 95 LEU A CA 1
ATOM 700 C C . LEU A 1 95 ? 6.867 27.207 -5.179 1 98.84 95 LEU A C 1
ATOM 702 O O . LEU A 1 95 ? 7.443 27.69 -6.156 1 98.84 95 LEU A O 1
ATOM 706 N N . ARG A 1 96 ? 5.743 26.536 -5.258 1 98.76 96 ARG A N 1
ATOM 707 C CA . ARG A 1 96 ? 5.113 26.268 -6.547 1 98.76 96 ARG A CA 1
ATOM 708 C C . ARG A 1 96 ? 4.666 27.562 -7.218 1 98.76 96 ARG A C 1
ATOM 710 O O . ARG A 1 96 ? 4.824 27.727 -8.429 1 98.76 96 ARG A O 1
ATOM 717 N N . ALA A 1 97 ? 4.091 28.46 -6.463 1 98.76 97 ALA A N 1
ATOM 718 C CA . ALA A 1 97 ? 3.598 29.726 -7 1 98.76 97 ALA A CA 1
ATOM 719 C C . ALA A 1 97 ? 4.746 30.578 -7.535 1 98.76 97 ALA A C 1
ATOM 721 O O . ALA A 1 97 ? 4.654 31.136 -8.631 1 98.76 97 ALA A O 1
ATOM 722 N N . VAL A 1 98 ? 5.783 30.725 -6.77 1 98.72 98 VAL A N 1
ATOM 723 C CA . VAL A 1 98 ? 6.938 31.519 -7.175 1 98.72 98 VAL A CA 1
ATOM 724 C C . VAL A 1 98 ? 7.557 30.924 -8.438 1 98.72 98 VAL A C 1
ATOM 726 O O . VAL A 1 98 ? 7.9 31.653 -9.372 1 98.72 98 VAL A O 1
ATOM 729 N N . ALA A 1 99 ? 7.753 29.577 -8.443 1 98.73 99 ALA A N 1
ATOM 730 C CA . ALA A 1 99 ? 8.314 28.909 -9.615 1 98.73 99 ALA A CA 1
ATOM 731 C C . ALA A 1 99 ? 7.484 29.201 -10.862 1 98.73 99 ALA A C 1
ATOM 733 O O . ALA A 1 99 ? 8.008 29.696 -11.862 1 98.73 99 ALA A O 1
ATOM 734 N N . ALA A 1 100 ? 6.212 28.973 -10.76 1 98.33 100 ALA A N 1
ATOM 735 C CA . ALA A 1 100 ? 5.325 29.126 -11.91 1 98.33 100 ALA A CA 1
ATOM 736 C C . ALA A 1 100 ? 5.279 30.577 -12.379 1 98.33 100 ALA A C 1
ATOM 738 O O . ALA A 1 100 ? 5.284 30.848 -13.582 1 98.33 100 ALA A O 1
ATOM 739 N N . ALA A 1 101 ? 5.19 31.492 -11.458 1 98.15 101 ALA A N 1
ATOM 740 C CA . ALA A 1 101 ? 5.143 32.912 -11.796 1 98.15 101 ALA A CA 1
ATOM 741 C C . ALA A 1 101 ? 6.369 33.324 -12.606 1 98.15 101 ALA A C 1
ATOM 743 O O . ALA A 1 101 ? 6.288 34.215 -13.455 1 98.15 101 ALA A O 1
ATOM 744 N N . ASN A 1 102 ? 7.472 32.715 -12.373 1 98.27 102 ASN A N 1
ATOM 745 C CA . ASN A 1 102 ? 8.729 33.083 -13.015 1 98.27 102 ASN A CA 1
ATOM 746 C C . ASN A 1 102 ? 9.07 32.139 -14.164 1 98.27 102 ASN A C 1
ATOM 748 O O . ASN A 1 102 ? 10.226 32.053 -14.582 1 98.27 102 ASN A O 1
ATOM 752 N N . GLY A 1 103 ? 8.144 31.331 -14.577 1 97.25 103 GLY A N 1
ATOM 753 C CA . GLY A 1 103 ? 8.319 30.482 -15.745 1 97.25 103 GLY A CA 1
ATOM 754 C C . GLY A 1 103 ? 9.201 29.276 -15.479 1 97.25 103 GLY A C 1
ATOM 755 O O . GLY A 1 103 ? 9.888 28.792 -16.381 1 97.25 103 GLY A O 1
ATOM 756 N N . ARG A 1 104 ? 9.294 28.89 -14.239 1 96.87 104 ARG A N 1
ATOM 757 C CA . ARG A 1 104 ? 10.071 27.717 -13.853 1 96.87 104 ARG A CA 1
ATOM 758 C C . ARG A 1 104 ? 9.159 26.567 -13.441 1 96.87 104 ARG A C 1
ATOM 760 O O . ARG A 1 104 ? 7.971 26.771 -13.183 1 96.87 104 ARG A O 1
ATOM 767 N N . GLU A 1 105 ? 9.675 25.425 -13.502 1 95.21 105 GLU A N 1
ATOM 768 C CA . GLU A 1 105 ? 9.034 24.255 -12.909 1 95.21 105 GLU A CA 1
ATOM 769 C C . GLU A 1 105 ? 9.673 23.893 -11.572 1 95.21 105 GLU A C 1
ATOM 771 O O . GLU A 1 105 ? 10.889 24.011 -11.407 1 95.21 105 GLU A O 1
ATOM 776 N N . ALA A 1 106 ? 8.86 23.56 -10.659 1 96.06 106 ALA A N 1
ATOM 777 C CA . ALA A 1 106 ? 9.368 23.117 -9.363 1 96.06 106 ALA A CA 1
ATOM 778 C C . ALA A 1 106 ? 9.032 21.649 -9.114 1 96.06 106 ALA A C 1
ATOM 780 O O . ALA A 1 106 ? 7.86 21.265 -9.117 1 96.06 106 ALA A O 1
ATOM 781 N N . ASP A 1 107 ? 10.033 20.807 -8.954 1 96.69 107 ASP A N 1
ATOM 782 C CA . ASP A 1 107 ? 9.867 19.473 -8.384 1 96.69 107 ASP A CA 1
ATOM 783 C C . ASP A 1 107 ? 9.713 19.541 -6.866 1 96.69 107 ASP A C 1
ATOM 785 O O . ASP A 1 107 ? 10.703 19.494 -6.133 1 96.69 107 ASP A O 1
ATOM 789 N N . VAL A 1 108 ? 8.538 19.686 -6.41 1 97.23 108 VAL A N 1
ATOM 790 C CA . VAL A 1 108 ? 8.235 20.024 -5.023 1 97.23 108 VAL A CA 1
ATOM 791 C C . VAL A 1 108 ? 8.817 18.962 -4.093 1 97.23 108 VAL A C 1
ATOM 793 O O . VAL A 1 108 ? 9.337 19.284 -3.022 1 97.23 108 VAL A O 1
ATOM 796 N N . ARG A 1 109 ? 8.678 17.719 -4.422 1 97.32 109 ARG A N 1
ATOM 797 C CA . ARG A 1 109 ? 9.202 16.652 -3.575 1 97.32 109 ARG A CA 1
ATOM 798 C C . ARG A 1 109 ? 10.716 16.763 -3.427 1 97.32 109 ARG A C 1
ATOM 800 O O . ARG A 1 109 ? 11.251 16.601 -2.329 1 97.32 109 ARG A O 1
ATOM 807 N N . ARG A 1 110 ? 11.398 16.954 -4.495 1 97.23 110 ARG A N 1
ATOM 808 C CA . ARG A 1 110 ? 12.852 17.072 -4.49 1 97.23 110 ARG A CA 1
ATOM 809 C C . ARG A 1 110 ? 13.299 18.297 -3.699 1 97.23 110 ARG A C 1
ATOM 811 O O . ARG A 1 110 ? 14.318 18.258 -3.007 1 97.23 110 ARG A O 1
ATOM 818 N N . LEU A 1 111 ? 12.534 19.382 -3.741 1 98.09 111 LEU A N 1
ATOM 819 C CA . LEU A 1 111 ? 12.962 20.658 -3.179 1 98.09 111 LEU A CA 1
ATOM 820 C C . LEU A 1 111 ? 12.429 20.834 -1.761 1 98.09 111 LEU A C 1
ATOM 822 O O . LEU A 1 111 ? 12.891 21.708 -1.024 1 98.09 111 LEU A O 1
ATOM 826 N N . ALA A 1 112 ? 11.483 19.974 -1.332 1 98.17 112 ALA A N 1
ATOM 827 C CA . ALA A 1 112 ? 10.839 20.101 -0.027 1 98.17 112 ALA A CA 1
ATOM 828 C C . ALA A 1 112 ? 11.873 20.116 1.096 1 98.17 112 ALA A C 1
ATOM 830 O O . ALA A 1 112 ? 11.788 20.933 2.016 1 98.17 112 ALA A O 1
ATOM 831 N N . PRO A 1 113 ? 12.91 19.3 1.035 1 96.6 113 PRO A N 1
ATOM 832 C CA . PRO A 1 113 ? 13.909 19.328 2.106 1 96.6 113 PRO A CA 1
ATOM 833 C C . PRO A 1 113 ? 14.602 20.683 2.232 1 96.6 113 PRO A C 1
ATOM 835 O O . PRO A 1 113 ? 14.912 21.121 3.342 1 96.6 113 PRO A O 1
ATOM 838 N N . GLU A 1 114 ? 14.848 21.333 1.135 1 96.48 114 GLU A N 1
ATOM 839 C CA . GLU A 1 114 ? 15.467 22.656 1.154 1 96.48 114 GLU A CA 1
ATOM 840 C C . GLU A 1 114 ? 14.529 23.695 1.761 1 96.48 114 GLU A C 1
ATOM 842 O O . GLU A 1 114 ? 14.979 24.73 2.257 1 96.48 114 GLU A O 1
ATOM 847 N N . MET A 1 115 ? 13.224 23.427 1.663 1 96.8 115 MET A N 1
ATOM 848 C CA . MET A 1 115 ? 12.219 24.292 2.274 1 96.8 115 MET A CA 1
ATOM 849 C C . MET A 1 115 ? 11.976 23.902 3.728 1 96.8 115 MET A C 1
ATOM 851 O O . MET A 1 115 ? 11.044 24.4 4.361 1 96.8 115 MET A O 1
ATOM 855 N N . GLY A 1 116 ? 12.72 22.861 4.192 1 94.04 116 GLY A N 1
ATOM 856 C CA . GLY A 1 116 ? 12.595 22.392 5.563 1 94.04 116 GLY A CA 1
ATOM 857 C C . GLY A 1 116 ? 11.41 21.467 5.772 1 94.04 116 GLY A C 1
ATOM 858 O O . GLY A 1 116 ? 10.888 21.36 6.883 1 94.04 116 GLY A O 1
ATOM 859 N N . ARG A 1 117 ? 10.917 20.822 4.69 1 95.06 117 ARG A N 1
ATOM 860 C CA . ARG A 1 117 ? 9.704 20.017 4.787 1 95.06 117 ARG A CA 1
ATOM 861 C C . ARG A 1 117 ? 9.986 18.557 4.447 1 95.06 117 ARG A C 1
ATOM 863 O O . ARG A 1 117 ? 10.858 18.263 3.627 1 95.06 117 ARG A O 1
ATOM 870 N N . GLY A 1 118 ? 9.259 17.691 5.07 1 92.65 118 GLY A N 1
ATOM 871 C CA . GLY A 1 118 ? 9.377 16.27 4.783 1 92.65 118 GLY A CA 1
ATOM 872 C C . GLY A 1 118 ? 10.481 15.592 5.571 1 92.65 118 GLY A C 1
ATOM 873 O O . GLY A 1 118 ? 10.9 14.483 5.234 1 92.65 118 GLY A O 1
ATOM 874 N N . GLY A 1 119 ? 10.979 16.246 6.575 1 90.03 119 GLY A N 1
ATOM 875 C CA . GLY A 1 119 ? 12.072 15.696 7.36 1 90.03 119 GLY A CA 1
ATOM 876 C C . GLY A 1 119 ? 11.641 14.559 8.268 1 90.03 119 GLY A C 1
ATOM 877 O O . GLY A 1 119 ? 12.439 13.675 8.585 1 90.03 119 GLY A O 1
ATOM 878 N N . ARG A 1 120 ? 10.532 14.548 8.72 1 89.58 120 ARG A N 1
ATOM 879 C CA . ARG A 1 120 ? 9.987 13.424 9.474 1 89.58 120 ARG A CA 1
ATOM 880 C C . ARG A 1 120 ? 8.984 12.638 8.637 1 89.58 120 ARG A C 1
ATOM 882 O O . ARG A 1 120 ? 9.373 11.844 7.778 1 89.58 120 ARG A O 1
ATOM 889 N N . SER A 1 121 ? 7.774 13.065 8.609 1 91.9 121 SER A N 1
ATOM 890 C CA . SER A 1 121 ? 6.782 12.378 7.788 1 91.9 121 SER A CA 1
ATOM 891 C C . SER A 1 121 ? 6.657 13.025 6.413 1 91.9 121 SER A C 1
ATOM 893 O O . SER A 1 121 ? 6.72 14.25 6.29 1 91.9 121 SER A O 1
ATOM 895 N N . GLY A 1 122 ? 6.507 12.234 5.436 1 96.47 122 GLY A N 1
ATOM 896 C CA . GLY A 1 122 ? 6.298 12.705 4.076 1 96.47 122 GLY A CA 1
ATOM 897 C C . GLY A 1 122 ? 4.834 12.906 3.732 1 96.47 122 GLY A C 1
ATOM 898 O O . GLY A 1 122 ? 4.502 13.283 2.607 1 96.47 122 GLY A O 1
ATOM 899 N N . VAL A 1 123 ? 3.911 12.744 4.61 1 98.29 123 VAL A N 1
ATOM 900 C CA . VAL A 1 123 ? 2.476 12.756 4.349 1 98.29 123 VAL A CA 1
ATOM 901 C C . VAL A 1 123 ? 2.068 14.107 3.766 1 98.29 123 VAL A C 1
ATOM 903 O O . VAL A 1 123 ? 1.316 14.168 2.79 1 98.29 123 VAL A O 1
ATOM 906 N N . GLY A 1 124 ? 2.548 15.167 4.4 1 98.32 124 GLY A N 1
ATOM 907 C CA . GLY A 1 124 ? 2.196 16.489 3.906 1 98.32 124 GLY A CA 1
ATOM 908 C C . GLY A 1 124 ? 2.647 16.731 2.478 1 98.32 124 GLY A C 1
ATOM 909 O O . GLY A 1 124 ? 1.899 17.289 1.672 1 98.32 124 GLY A O 1
ATOM 910 N N . VAL A 1 125 ? 3.856 16.337 2.159 1 98.74 125 VAL A N 1
ATOM 911 C CA . VAL A 1 125 ? 4.38 16.505 0.808 1 98.74 125 VAL A CA 1
ATOM 912 C C . VAL A 1 125 ? 3.6 15.62 -0.162 1 98.74 125 VAL A C 1
ATOM 914 O O . VAL A 1 125 ? 3.235 16.059 -1.256 1 98.74 125 VAL A O 1
ATOM 917 N N . ALA A 1 126 ? 3.33 14.396 0.229 1 98.77 126 ALA A N 1
ATOM 918 C CA . ALA A 1 126 ? 2.627 13.441 -0.624 1 98.77 126 ALA A CA 1
ATOM 919 C C . ALA A 1 126 ? 1.221 13.932 -0.954 1 98.77 126 ALA A C 1
ATOM 921 O O . ALA A 1 126 ? 0.767 13.814 -2.095 1 98.77 126 ALA A O 1
ATOM 922 N N . THR A 1 127 ? 0.504 14.451 0.039 1 98.76 127 THR A N 1
ATOM 923 C CA . THR A 1 127 ? -0.858 14.915 -0.202 1 98.76 127 THR A CA 1
ATOM 924 C C . THR A 1 127 ? -0.854 16.201 -1.023 1 98.76 127 THR A C 1
ATOM 926 O O . THR A 1 127 ? -1.798 16.471 -1.768 1 98.76 127 THR A O 1
ATOM 929 N N . PHE A 1 128 ? 0.192 16.996 -0.882 1 98.8 128 PHE A N 1
ATOM 930 C CA . PHE A 1 128 ? 0.35 18.167 -1.737 1 98.8 128 PHE A CA 1
ATOM 931 C C . PHE A 1 128 ? 0.495 17.756 -3.197 1 98.8 128 PHE A C 1
ATOM 933 O O . PHE A 1 128 ? -0.056 18.405 -4.088 1 98.8 128 PHE A O 1
ATOM 940 N N . GLU A 1 129 ? 1.197 16.686 -3.421 1 98.41 129 GLU A N 1
ATOM 941 C CA . GLU A 1 129 ? 1.496 16.224 -4.774 1 98.41 129 GLU A CA 1
ATOM 942 C C . GLU A 1 129 ? 0.27 15.589 -5.424 1 98.41 129 GLU A C 1
ATOM 944 O O . GLU A 1 129 ? -0.054 15.889 -6.575 1 98.41 129 GLU A O 1
ATOM 949 N N . ASP A 1 130 ? -0.419 14.707 -4.64 1 98.27 130 ASP A N 1
ATOM 950 C CA . ASP A 1 130 ? -1.365 13.855 -5.355 1 98.27 130 ASP A CA 1
ATOM 951 C C . ASP A 1 130 ? -2.631 13.628 -4.532 1 98.27 130 ASP A C 1
ATOM 953 O O . ASP A 1 130 ? -3.574 12.986 -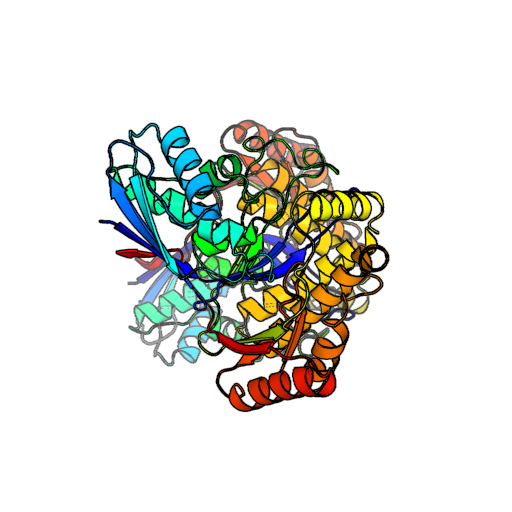4.998 1 98.27 130 ASP A O 1
ATOM 957 N N . GLY A 1 131 ? -2.718 14.148 -3.299 1 98.7 131 GLY A N 1
ATOM 958 C CA . GLY A 1 131 ? -3.854 13.871 -2.435 1 98.7 131 GLY A CA 1
ATOM 959 C C . GLY A 1 131 ? -3.963 12.41 -2.042 1 98.7 131 GLY A C 1
ATOM 960 O O . GLY A 1 131 ? -2.957 11.701 -1.984 1 98.7 131 GLY A O 1
ATOM 961 N N . GLY A 1 132 ? -5.221 12.047 -1.558 1 98.78 132 GLY A N 1
ATOM 962 C CA . GLY A 1 132 ? -5.509 10.664 -1.214 1 98.78 132 GLY A CA 1
ATOM 963 C C . GLY A 1 132 ? -5.184 10.328 0.229 1 98.78 132 GLY A C 1
ATOM 964 O O . GLY A 1 132 ? -4.863 11.216 1.021 1 98.78 132 GLY A O 1
ATOM 965 N N . ALA A 1 133 ? -5.381 9.037 0.607 1 98.91 133 ALA A N 1
ATOM 966 C CA . ALA A 1 133 ? -4.886 8.433 1.84 1 98.91 133 ALA A CA 1
ATOM 967 C C . ALA A 1 133 ? -3.497 7.833 1.638 1 98.91 133 ALA A C 1
ATOM 969 O O . ALA A 1 133 ? -3.283 7.045 0.714 1 98.91 133 ALA A O 1
ATOM 970 N N . VAL A 1 134 ? -2.593 8.202 2.546 1 98.72 134 VAL A N 1
ATOM 971 C CA . VAL A 1 134 ? -1.188 7.928 2.265 1 98.72 134 VAL A CA 1
ATOM 972 C C . VAL A 1 134 ? -0.553 7.211 3.455 1 98.72 134 VAL A C 1
ATOM 974 O O . VAL A 1 134 ? -0.807 7.565 4.609 1 98.72 134 VAL A O 1
ATOM 977 N N . VAL A 1 135 ? 0.219 6.181 3.154 1 98.74 135 VAL A N 1
ATOM 978 C CA . VAL A 1 135 ? 1.215 5.61 4.054 1 98.74 135 VAL A CA 1
ATOM 979 C C . VAL A 1 135 ? 2.617 5.886 3.516 1 98.74 135 VAL A C 1
ATOM 981 O O . VAL A 1 135 ? 2.965 5.445 2.418 1 98.74 135 VAL A O 1
ATOM 984 N N . ASP A 1 136 ? 3.396 6.64 4.186 1 97.91 136 ASP A N 1
ATOM 985 C CA . ASP A 1 136 ? 4.75 6.852 3.682 1 97.91 136 ASP A CA 1
ATOM 986 C C . ASP A 1 136 ? 5.743 5.917 4.366 1 97.91 136 ASP A C 1
ATOM 988 O O . ASP A 1 136 ? 5.459 5.376 5.437 1 97.91 136 ASP A O 1
ATOM 992 N N . ALA A 1 137 ? 6.889 5.773 3.872 1 97.12 137 ALA A N 1
ATOM 993 C CA . ALA A 1 137 ? 7.84 4.716 4.207 1 97.12 137 ALA A CA 1
ATOM 994 C C . ALA A 1 137 ? 8.775 5.155 5.331 1 97.12 137 ALA A C 1
ATOM 996 O O . ALA A 1 137 ? 9.554 4.352 5.848 1 97.12 137 ALA A O 1
ATOM 997 N N . GLY A 1 138 ? 8.735 6.402 5.752 1 96.15 138 GLY A N 1
ATOM 998 C CA . GLY A 1 138 ? 9.685 6.907 6.73 1 96.15 138 GLY A CA 1
ATOM 999 C C . GLY A 1 138 ? 11.115 6.918 6.224 1 96.15 138 GLY A C 1
ATOM 1000 O O . GLY A 1 138 ? 11.351 6.853 5.016 1 96.15 138 GLY A O 1
ATOM 1001 N N . HIS A 1 139 ? 11.992 7.103 7.151 1 94.8 139 HIS A N 1
ATOM 1002 C CA . HIS A 1 139 ? 13.416 7.19 6.847 1 94.8 139 HIS A CA 1
ATOM 1003 C C . HIS A 1 139 ? 14.161 5.954 7.339 1 94.8 139 HIS A C 1
ATOM 1005 O O . HIS A 1 139 ? 13.819 5.391 8.381 1 94.8 139 HIS A O 1
ATOM 1011 N N . PRO A 1 140 ? 15.181 5.563 6.572 1 91.49 140 PRO A N 1
ATOM 1012 C CA . PRO A 1 140 ? 16.043 4.526 7.144 1 91.49 140 PRO A CA 1
ATOM 1013 C C . PRO A 1 140 ? 16.685 4.953 8.462 1 91.49 140 PRO A C 1
ATOM 1015 O O . PRO A 1 140 ? 17.281 6.031 8.541 1 91.49 140 PRO A O 1
ATOM 1018 N N . THR A 1 141 ? 16.583 4.165 9.466 1 88.25 141 THR A N 1
ATOM 1019 C CA . THR A 1 141 ? 17.078 4.511 10.794 1 88.25 141 THR A CA 1
ATOM 1020 C C . THR A 1 141 ? 18.592 4.699 10.775 1 88.25 141 THR A C 1
ATOM 1022 O O . THR A 1 141 ? 19.137 5.474 11.563 1 88.25 141 THR A O 1
ATOM 1025 N N . ALA A 1 142 ? 19.205 4.054 9.88 1 80.01 142 ALA A N 1
ATOM 1026 C CA . ALA A 1 142 ? 20.657 4.173 9.781 1 80.01 142 ALA A CA 1
ATOM 1027 C C . ALA A 1 142 ? 21.069 5.6 9.431 1 80.01 142 ALA A C 1
ATOM 1029 O O . ALA A 1 142 ? 22.178 6.03 9.757 1 80.01 142 ALA A O 1
ATOM 1030 N N . ARG A 1 143 ? 20.122 6.349 8.862 1 74.9 143 ARG A N 1
ATOM 1031 C CA . ARG A 1 143 ? 20.465 7.682 8.377 1 74.9 143 ARG A CA 1
ATOM 1032 C C . ARG A 1 143 ? 19.748 8.76 9.184 1 74.9 143 ARG A C 1
ATOM 1034 O O . ARG A 1 143 ? 20.136 9.929 9.15 1 74.9 143 ARG A O 1
ATOM 1041 N N . PHE A 1 144 ? 18.665 8.298 9.694 1 72.85 144 PHE A N 1
ATOM 1042 C CA . PHE A 1 144 ? 17.853 9.225 10.473 1 72.85 144 PHE A CA 1
ATOM 1043 C C . PHE A 1 144 ? 17.836 8.825 11.944 1 72.85 144 PHE A C 1
ATOM 1045 O O . PHE A 1 144 ? 17.422 7.715 12.286 1 72.85 144 PHE A O 1
ATOM 1052 N N . THR A 1 145 ? 18.542 9.63 12.77 1 70.75 145 THR A N 1
ATOM 1053 C CA . THR A 1 145 ? 18.639 9.321 14.192 1 70.75 145 THR A CA 1
ATOM 1054 C C . THR A 1 145 ? 17.747 10.251 15.01 1 70.75 145 THR A C 1
ATOM 1056 O O . THR A 1 145 ? 16.751 10.77 14.502 1 70.75 145 THR A O 1
ATOM 1059 N N . THR A 1 146 ? 18.163 10.559 16.113 1 69.37 146 THR A N 1
ATOM 1060 C CA . THR A 1 146 ? 17.374 11.342 17.057 1 69.37 146 THR A CA 1
ATOM 1061 C C . THR A 1 146 ? 17.246 12.788 16.587 1 69.37 146 THR A C 1
ATOM 1063 O O . THR A 1 146 ? 16.219 13.431 16.814 1 69.37 146 THR A O 1
ATOM 1066 N N . ASP A 1 147 ? 18.293 13.084 15.737 1 71.35 147 ASP A N 1
ATOM 1067 C CA . ASP A 1 147 ? 18.291 14.469 15.276 1 71.35 147 ASP A CA 1
ATOM 1068 C C . ASP A 1 147 ? 17.942 14.554 13.792 1 71.35 147 ASP A C 1
ATOM 1070 O O . ASP A 1 147 ? 18.436 13.761 12.987 1 71.35 147 ASP A O 1
ATOM 1074 N N . ARG A 1 148 ? 16.968 15.452 13.513 1 70.76 148 ARG A N 1
ATOM 1075 C CA . ARG A 1 148 ? 16.687 15.694 12.102 1 70.76 148 ARG A CA 1
ATOM 1076 C C . ARG A 1 148 ? 17.915 16.245 11.386 1 70.76 148 ARG A C 1
ATOM 1078 O O . ARG A 1 148 ? 18.56 17.175 11.874 1 70.76 148 ARG A O 1
ATOM 1085 N N . PRO A 1 149 ? 18.285 15.647 10.308 1 77.07 149 PRO A N 1
ATOM 1086 C CA . PRO A 1 149 ? 19.414 16.183 9.544 1 77.07 149 PRO A CA 1
ATOM 1087 C C . PRO A 1 149 ? 19.174 17.611 9.061 1 77.07 149 PRO A C 1
ATOM 1089 O O . PRO A 1 149 ? 18.06 18.128 9.177 1 77.07 149 PRO A O 1
ATOM 1092 N N . GLU A 1 150 ? 20.285 18.208 8.696 1 81.39 150 GLU A N 1
ATOM 1093 C CA . GLU A 1 150 ? 20.195 19.561 8.156 1 81.39 150 GLU A CA 1
ATOM 1094 C C . GLU A 1 150 ? 19.26 19.613 6.95 1 81.39 150 GLU A C 1
ATOM 1096 O O . GLU A 1 150 ? 19.224 18.679 6.146 1 81.39 150 GLU A O 1
ATOM 1101 N N . ASP A 1 151 ? 18.612 20.739 6.886 1 84.29 151 ASP A N 1
ATOM 1102 C CA . ASP A 1 151 ? 17.705 20.922 5.758 1 84.29 151 ASP A CA 1
ATOM 1103 C C . ASP A 1 151 ? 18.419 20.666 4.432 1 84.29 151 ASP A C 1
ATOM 1105 O O . ASP A 1 151 ? 19.56 21.092 4.243 1 84.29 151 ASP A O 1
ATOM 1109 N N . GLY A 1 152 ? 17.773 19.941 3.658 1 86.96 152 GLY A N 1
ATOM 1110 C CA . GLY A 1 152 ? 18.342 19.624 2.358 1 86.96 152 GLY A CA 1
ATOM 1111 C C . GLY A 1 152 ? 19.142 18.335 2.356 1 86.96 152 GLY A C 1
ATOM 1112 O O . GLY A 1 152 ? 19.5 17.822 1.294 1 86.96 152 GLY A O 1
ATOM 1113 N N . SER A 1 153 ? 19.337 17.789 3.513 1 87.04 153 SER A N 1
ATOM 1114 C CA . SER A 1 153 ? 20.236 16.642 3.589 1 87.04 153 SER A CA 1
ATOM 1115 C C . SER A 1 153 ? 19.458 15.333 3.666 1 87.04 153 SER A C 1
ATOM 1117 O O . SER A 1 153 ? 20.032 14.279 3.948 1 87.04 153 SER A O 1
ATOM 1119 N N . TRP A 1 154 ? 18.196 15.424 3.51 1 89.17 154 TRP A N 1
ATOM 1120 C CA . TRP A 1 154 ? 17.36 14.228 3.492 1 89.17 154 TRP A CA 1
ATOM 1121 C C . TRP A 1 154 ? 16.475 14.201 2.251 1 89.17 154 TRP A C 1
ATOM 1123 O O . TRP A 1 154 ? 16.474 15.147 1.46 1 89.17 154 TRP A O 1
ATOM 1133 N N . THR A 1 155 ? 15.936 13.086 2.018 1 93.1 155 THR A N 1
ATOM 1134 C CA . THR A 1 155 ? 14.906 12.967 0.992 1 93.1 155 THR A CA 1
ATOM 1135 C C . THR A 1 155 ? 13.535 12.747 1.626 1 93.1 155 THR A C 1
ATOM 1137 O O . THR A 1 155 ? 13.43 12.15 2.699 1 93.1 155 THR A O 1
ATOM 1140 N N . VAL A 1 156 ? 12.515 13.313 0.991 1 96.49 156 VAL A N 1
ATOM 1141 C CA . VAL A 1 156 ? 11.154 13.076 1.46 1 96.49 156 VAL A CA 1
ATOM 1142 C C . VAL A 1 156 ? 10.847 11.58 1.421 1 96.49 156 VAL A C 1
ATOM 1144 O O . VAL A 1 156 ? 11.131 10.908 0.427 1 96.49 156 VAL A O 1
ATOM 1147 N N . PRO A 1 157 ? 10.322 11.034 2.515 1 96.65 157 PRO A N 1
ATOM 1148 C CA . PRO A 1 157 ? 9.985 9.609 2.498 1 96.65 157 PRO A CA 1
ATOM 1149 C C . PRO A 1 157 ? 9.115 9.223 1.304 1 96.65 157 PRO A C 1
ATOM 1151 O O . PRO A 1 157 ? 8.211 9.972 0.926 1 96.65 157 PRO A O 1
ATOM 1154 N N . ALA A 1 158 ? 9.419 8.083 0.71 1 97.73 158 ALA A N 1
ATOM 1155 C CA . ALA A 1 158 ? 8.632 7.565 -0.406 1 97.73 158 ALA A CA 1
ATOM 1156 C C . ALA A 1 158 ? 7.234 7.159 0.05 1 97.73 158 ALA A C 1
ATOM 1158 O O . ALA A 1 158 ? 7.015 6.888 1.233 1 97.73 158 ALA A O 1
ATOM 1159 N N . VAL A 1 159 ? 6.278 7.127 -0.875 1 98.59 159 VAL A N 1
ATOM 1160 C CA . VAL A 1 159 ? 4.906 6.726 -0.585 1 98.59 159 VAL A CA 1
ATOM 1161 C C . VAL A 1 159 ? 4.774 5.209 -0.702 1 98.59 159 VAL A C 1
ATOM 1163 O O . VAL A 1 159 ? 4.761 4.665 -1.809 1 98.59 159 VAL A O 1
ATOM 1166 N N . ALA A 1 160 ? 4.636 4.578 0.387 1 98.51 160 ALA A N 1
ATOM 1167 C CA . ALA A 1 160 ? 4.56 3.12 0.451 1 98.51 160 ALA A CA 1
ATOM 1168 C C . ALA A 1 160 ? 3.216 2.618 -0.07 1 98.51 160 ALA A C 1
ATOM 1170 O O . ALA A 1 160 ? 3.135 1.533 -0.651 1 98.51 160 ALA A O 1
ATOM 1171 N N . ALA A 1 161 ? 2.187 3.33 0.158 1 98.72 161 ALA A N 1
ATOM 1172 C CA . ALA A 1 161 ? 0.847 3.013 -0.33 1 98.72 161 ALA A CA 1
ATOM 1173 C C . ALA A 1 161 ? -0.007 4.271 -0.444 1 98.72 161 ALA A C 1
ATOM 1175 O O . ALA A 1 161 ? 0.123 5.193 0.364 1 98.72 161 ALA A O 1
ATOM 1176 N N . ARG A 1 162 ? -0.826 4.32 -1.394 1 98.66 162 ARG A N 1
ATOM 1177 C CA . ARG A 1 162 ? -1.797 5.39 -1.596 1 98.66 162 ARG A CA 1
ATOM 1178 C C . ARG A 1 162 ? -3.125 4.837 -2.102 1 98.66 162 ARG A C 1
ATOM 1180 O O . ARG A 1 162 ? -3.148 3.955 -2.963 1 98.66 162 ARG A O 1
ATOM 1187 N N . HIS A 1 163 ? -4.198 5.292 -1.584 1 98.81 163 HIS A N 1
ATOM 1188 C CA . HIS A 1 163 ? -5.547 4.972 -2.039 1 98.81 163 HIS A CA 1
ATOM 1189 C C . HIS A 1 163 ? -6.388 6.233 -2.201 1 98.81 163 HIS A C 1
ATOM 1191 O O . HIS A 1 163 ? -6.234 7.189 -1.438 1 98.81 163 HIS A O 1
ATOM 1197 N N . PRO A 1 164 ? -7.234 6.253 -3.165 1 98.67 164 PRO A N 1
ATOM 1198 C CA . PRO A 1 164 ? -8.207 7.348 -3.171 1 98.67 164 PRO A CA 1
ATOM 1199 C C . PRO A 1 164 ? -9.15 7.306 -1.971 1 98.67 164 PRO A C 1
ATOM 1201 O O . PRO A 1 164 ? -9.486 6.224 -1.483 1 98.67 164 PRO A O 1
ATOM 1204 N N . VAL A 1 165 ? -9.471 8.435 -1.534 1 98.78 165 VAL A N 1
ATOM 1205 C CA . VAL A 1 165 ? -10.514 8.543 -0.519 1 98.78 165 VAL A CA 1
ATOM 1206 C C . VAL A 1 165 ? -11.888 8.43 -1.176 1 98.78 165 VAL A C 1
ATOM 1208 O O . VAL A 1 165 ? -12.214 9.199 -2.083 1 98.78 165 VAL A O 1
ATOM 1211 N N . PRO A 1 166 ? -12.671 7.462 -0.749 1 98.63 166 PRO A N 1
ATOM 1212 C CA . PRO A 1 166 ? -14.007 7.341 -1.337 1 98.63 166 PRO A CA 1
ATOM 1213 C C . PRO A 1 166 ? -14.835 8.615 -1.187 1 98.63 166 PRO A C 1
ATOM 1215 O O . PRO A 1 166 ? -14.746 9.296 -0.162 1 98.63 166 PRO A O 1
ATOM 1218 N N . ASP A 1 167 ? -15.684 8.861 -2.078 1 98.18 167 ASP A N 1
ATOM 1219 C CA . ASP A 1 167 ? -16.451 10.1 -2.166 1 98.18 167 ASP A CA 1
ATOM 1220 C C . ASP A 1 167 ? -17.388 10.252 -0.969 1 98.18 167 ASP A C 1
ATOM 1222 O O . ASP A 1 167 ? -17.713 11.371 -0.568 1 98.18 167 ASP A O 1
ATOM 1226 N N . GLU A 1 168 ? -17.774 9.166 -0.41 1 98.45 168 GLU A N 1
ATOM 1227 C CA . GLU A 1 168 ? -18.771 9.188 0.656 1 98.45 168 GLU A CA 1
ATOM 1228 C C . GLU A 1 168 ? -18.122 9.437 2.014 1 98.45 168 GLU A C 1
ATOM 1230 O O . GLU A 1 168 ? -18.812 9.715 2.997 1 98.45 168 GLU A O 1
ATOM 1235 N N . TRP A 1 169 ? -16.814 9.292 2.12 1 98.89 169 TRP A N 1
ATOM 1236 C CA . TRP A 1 169 ? -16.145 9.507 3.399 1 98.89 169 TRP A CA 1
ATOM 1237 C C . TRP A 1 169 ? -16.163 10.984 3.781 1 98.89 169 TRP A C 1
ATOM 1239 O O . TRP A 1 169 ? -16.136 11.857 2.911 1 98.89 169 TRP A O 1
ATOM 1249 N N . ARG A 1 170 ? -16.263 11.213 5.049 1 98.92 170 ARG A N 1
ATOM 1250 C CA . ARG A 1 170 ? -16.175 12.545 5.639 1 98.92 170 ARG A CA 1
ATOM 1251 C C . ARG A 1 170 ? -15.267 12.541 6.864 1 98.92 170 ARG A C 1
ATOM 1253 O O . ARG A 1 170 ? -15.154 11.528 7.557 1 98.92 170 ARG A O 1
ATOM 1260 N N . PHE A 1 171 ? -14.681 13.64 7.052 1 98.95 171 PHE A N 1
ATOM 1261 C CA . PHE A 1 171 ? -13.793 13.825 8.193 1 98.95 171 PHE A CA 1
ATOM 1262 C C . PHE A 1 171 ? -14.232 15.018 9.034 1 98.95 171 PHE A C 1
ATOM 1264 O O . PHE A 1 171 ? -14.285 16.147 8.54 1 98.95 171 PHE A O 1
ATOM 1271 N N . LEU A 1 172 ? -14.542 14.729 10.229 1 98.92 172 LEU A N 1
ATOM 1272 C CA . LEU A 1 172 ? -14.872 15.755 11.213 1 98.92 172 LEU A CA 1
ATOM 1273 C C . LEU A 1 172 ? -13.608 16.393 11.778 1 98.92 172 LEU A C 1
ATOM 1275 O O . LEU A 1 172 ? -12.654 15.692 12.124 1 98.92 172 LEU A O 1
ATOM 1279 N N . LEU A 1 173 ? -13.578 17.683 11.797 1 98.79 173 LEU A N 1
ATOM 1280 C CA . LEU A 1 173 ? -12.5 18.44 12.424 1 98.79 173 LEU A CA 1
ATOM 1281 C C . LEU A 1 173 ? -13.028 19.281 13.581 1 98.79 173 LEU A C 1
ATOM 1283 O O . LEU A 1 173 ? -13.87 20.16 13.383 1 98.79 173 LEU A O 1
ATOM 1287 N N . VAL A 1 174 ? -12.568 18.963 14.758 1 98.52 174 VAL A N 1
ATOM 1288 C CA . VAL A 1 174 ? -12.851 19.757 15.948 1 98.52 174 VAL A CA 1
ATOM 1289 C C . VAL A 1 174 ? -11.591 20.5 16.386 1 98.52 174 VAL A C 1
ATOM 1291 O O . VAL A 1 174 ? -10.627 19.882 16.845 1 98.52 174 VAL A O 1
ATOM 1294 N N . VAL A 1 175 ? -11.601 21.791 16.287 1 96.81 175 VAL A N 1
ATOM 1295 C CA . VAL A 1 175 ? -10.442 22.616 16.614 1 96.81 175 VAL A CA 1
ATOM 1296 C C . VAL A 1 175 ? -10.738 23.456 17.854 1 96.81 175 VAL A C 1
ATOM 1298 O O . VAL A 1 175 ? -11.342 24.527 17.756 1 96.81 175 VAL A O 1
ATOM 1301 N N . PRO A 1 176 ? -10.281 23.039 18.998 1 96.29 176 PRO A N 1
ATOM 1302 C CA . PRO A 1 176 ? -10.501 23.818 20.218 1 96.29 176 PRO A CA 1
ATOM 1303 C C . PRO A 1 176 ? -9.661 25.092 20.264 1 96.29 176 PRO A C 1
ATOM 1305 O O . PRO A 1 176 ? -8.569 25.137 19.694 1 96.29 176 PRO A O 1
ATOM 1308 N N . ASP A 1 177 ? -10.216 26.065 20.924 1 93.15 177 ASP A N 1
ATOM 1309 C CA . ASP A 1 177 ? -9.428 27.249 21.252 1 93.15 177 ASP A CA 1
ATOM 1310 C C . ASP A 1 177 ? -8.448 26.96 22.387 1 93.15 177 ASP A C 1
ATOM 1312 O O . ASP A 1 177 ? -8.709 27.303 23.542 1 93.15 177 ASP A O 1
ATOM 1316 N N . ALA A 1 178 ? -7.458 26.275 22.106 1 85.61 178 ALA A N 1
ATOM 1317 C CA . ALA A 1 178 ? -6.44 25.85 23.063 1 85.61 178 ALA A CA 1
ATOM 1318 C C . ALA A 1 178 ? -5.038 26.16 22.546 1 85.61 178 ALA A C 1
ATOM 1320 O O . ALA A 1 178 ? -4.867 26.533 21.384 1 85.61 178 ALA A O 1
ATOM 1321 N N . ASP A 1 179 ? -4.14 26.087 23.438 1 82.77 179 ASP A N 1
ATOM 1322 C CA . ASP A 1 179 ? -2.757 26.346 23.047 1 82.77 179 ASP A CA 1
ATOM 1323 C C . ASP A 1 179 ? -2.325 25.422 21.911 1 82.77 179 ASP A C 1
ATOM 1325 O O . ASP A 1 179 ? -2.739 24.262 21.856 1 82.77 179 ASP A O 1
ATOM 1329 N N . PRO A 1 180 ? -1.559 25.954 21.068 1 80.07 180 PRO A N 1
ATOM 1330 C CA . PRO A 1 180 ? -1.066 25.127 19.964 1 80.07 180 PRO A CA 1
ATOM 1331 C C . PRO A 1 180 ? -0.237 23.937 20.443 1 80.07 180 PRO A C 1
ATOM 1333 O O . PRO A 1 180 ? 0.284 23.953 21.561 1 80.07 180 PRO A O 1
ATOM 1336 N N . GLY A 1 181 ? -0.209 22.967 19.665 1 74.17 181 GLY A N 1
ATOM 1337 C CA . GLY A 1 181 ? 0.671 21.846 19.959 1 74.17 181 GLY A CA 1
ATOM 1338 C C . GLY A 1 181 ? 2.142 22.216 19.916 1 74.17 181 GLY A C 1
ATOM 1339 O O . GLY A 1 181 ? 2.492 23.355 19.602 1 74.17 181 GLY A O 1
ATOM 1340 N N . ARG A 1 182 ? 3.003 21.266 20.281 1 75.35 182 ARG A N 1
ATOM 1341 C CA . ARG A 1 182 ? 4.441 21.514 20.24 1 75.35 182 ARG A CA 1
ATOM 1342 C C . ARG A 1 182 ? 4.903 21.822 18.82 1 75.35 182 ARG A C 1
ATOM 1344 O O . ARG A 1 182 ? 4.402 21.236 17.858 1 75.35 182 ARG A O 1
ATOM 1351 N N . ASN A 1 183 ? 5.831 22.747 18.75 1 76.7 183 ASN A N 1
ATOM 1352 C CA . ASN A 1 183 ? 6.365 23.165 17.458 1 76.7 183 ASN A CA 1
ATOM 1353 C C . ASN A 1 183 ? 7.795 23.682 17.584 1 76.7 183 ASN A C 1
ATOM 1355 O O . ASN A 1 183 ? 8.305 23.847 18.694 1 76.7 183 ASN A O 1
ATOM 1359 N N . GLY A 1 184 ? 8.413 23.751 16.43 1 76.16 184 GLY A N 1
ATOM 1360 C CA . GLY A 1 184 ? 9.765 24.286 16.434 1 76.16 184 GLY A CA 1
ATOM 1361 C C . GLY A 1 184 ? 10.715 23.501 17.317 1 76.16 184 GLY A C 1
ATOM 1362 O O . GLY A 1 184 ? 10.758 22.27 17.252 1 76.16 184 GLY A O 1
ATOM 1363 N N . ALA A 1 185 ? 11.433 24.195 18.129 1 76.01 185 ALA A N 1
ATOM 1364 C CA . ALA A 1 185 ? 12.479 23.608 18.963 1 76.01 185 ALA A CA 1
ATOM 1365 C C . ALA A 1 185 ? 11.882 22.693 20.028 1 76.01 185 ALA A C 1
ATOM 1367 O O . ALA A 1 185 ? 12.472 21.667 20.376 1 76.01 185 ALA A O 1
ATOM 1368 N N . ALA A 1 186 ? 10.744 23.019 20.485 1 77.43 186 ALA A N 1
ATOM 1369 C CA . ALA A 1 186 ? 10.093 22.202 21.506 1 77.43 186 ALA A CA 1
ATOM 1370 C C . ALA A 1 186 ? 9.658 20.855 20.936 1 77.43 186 ALA A C 1
ATOM 1372 O O . ALA A 1 186 ? 9.81 19.82 21.589 1 77.43 186 ALA A O 1
ATOM 1373 N N . GLU A 1 187 ? 9.091 20.92 19.765 1 79.68 187 GLU A N 1
ATOM 1374 C CA . GLU A 1 187 ? 8.73 19.677 19.09 1 79.68 187 GLU A CA 1
ATOM 1375 C C . GLU A 1 187 ? 9.958 18.804 18.848 1 79.68 187 GLU A C 1
ATOM 1377 O O . GLU A 1 187 ? 9.916 17.591 19.065 1 79.68 187 GLU A O 1
ATOM 1382 N N . GLU A 1 188 ? 11 19.391 18.488 1 80.31 188 GLU A N 1
ATOM 1383 C CA . GLU A 1 188 ? 12.231 18.662 18.196 1 80.31 188 GLU A CA 1
ATOM 1384 C C . GLU A 1 188 ? 12.766 17.962 19.442 1 80.31 188 GLU A C 1
ATOM 1386 O O . GLU A 1 188 ? 13.168 16.798 19.381 1 80.31 188 GLU A O 1
ATOM 1391 N N . SER A 1 189 ? 12.802 18.656 20.494 1 80.73 189 SER A N 1
ATOM 1392 C CA . SER A 1 189 ? 13.293 18.091 21.747 1 80.73 189 SER A CA 1
ATOM 1393 C C . SER A 1 189 ? 12.415 16.936 22.214 1 80.73 189 SER A C 1
ATOM 1395 O O . SER A 1 189 ? 12.922 15.906 22.663 1 80.73 189 SER A O 1
ATOM 1397 N N . SER A 1 190 ? 11.188 17.15 22.074 1 82.78 190 SER A N 1
ATOM 1398 C CA . SER A 1 190 ? 10.257 16.101 22.476 1 82.78 190 SER A CA 1
ATOM 1399 C C . SER A 1 190 ? 10.407 14.863 21.598 1 82.78 190 SER A C 1
ATOM 1401 O O . SER A 1 190 ? 10.425 13.737 22.1 1 82.78 190 SER A O 1
ATOM 1403 N N . MET A 1 191 ? 10.53 15.125 20.336 1 86.12 191 MET A N 1
ATOM 1404 C CA . MET A 1 191 ? 10.68 14.014 19.401 1 86.12 191 MET A CA 1
ATOM 1405 C C . MET A 1 191 ? 11.958 13.232 19.686 1 86.12 191 MET A C 1
ATOM 1407 O O . MET A 1 191 ? 11.954 12 19.666 1 86.12 191 MET A O 1
ATOM 1411 N N . ARG A 1 192 ? 12.941 13.947 20.001 1 85.33 192 ARG A N 1
ATOM 1412 C CA . ARG A 1 192 ? 14.206 13.298 20.331 1 85.33 192 ARG A CA 1
ATOM 1413 C C . ARG A 1 192 ? 14.055 12.392 21.548 1 85.33 192 ARG A C 1
ATOM 1415 O O . ARG A 1 192 ? 14.501 11.242 21.531 1 85.33 192 ARG A O 1
ATOM 1422 N N . SER A 1 193 ? 13.487 12.924 22.506 1 87.45 193 SER A N 1
ATOM 1423 C CA . SER A 1 193 ? 13.294 12.169 23.74 1 87.45 193 SER A CA 1
ATOM 1424 C C . SER A 1 193 ? 12.457 10.918 23.496 1 87.45 193 SER A C 1
ATOM 1426 O O . SER A 1 193 ? 12.78 9.84 23.999 1 87.45 193 SER A O 1
ATOM 1428 N N . VAL A 1 194 ? 11.431 11.023 22.712 1 89.21 194 VAL A N 1
ATOM 1429 C CA . VAL A 1 194 ? 10.527 9.913 22.429 1 89.21 194 VAL A CA 1
ATOM 1430 C C . VAL A 1 194 ? 11.261 8.84 21.63 1 89.21 194 VAL A C 1
ATOM 1432 O O . VAL A 1 194 ? 11.187 7.653 21.958 1 89.21 194 VAL A O 1
ATOM 1435 N N . VAL A 1 195 ? 11.977 9.257 20.641 1 90.26 195 VAL A N 1
ATOM 1436 C CA . VAL A 1 195 ? 12.686 8.331 19.764 1 90.26 195 VAL A CA 1
ATOM 1437 C C . VAL A 1 195 ? 13.721 7.548 20.568 1 90.26 195 VAL A C 1
ATOM 1439 O O . VAL A 1 195 ? 13.899 6.345 20.359 1 90.26 195 VAL A O 1
ATOM 1442 N N . GLU A 1 196 ? 14.324 8.135 21.536 1 88.81 196 GLU A N 1
ATOM 1443 C CA . GLU A 1 196 ? 15.38 7.518 22.334 1 88.81 196 GLU A CA 1
ATOM 1444 C C . GLU A 1 196 ? 14.821 6.424 23.238 1 88.81 196 GLU A C 1
ATOM 1446 O O . GLU A 1 196 ? 15.527 5.473 23.581 1 88.81 196 GLU A O 1
ATOM 1451 N N . ARG A 1 197 ? 13.547 6.513 23.509 1 91.07 197 ARG A N 1
ATOM 1452 C CA . ARG A 1 197 ? 13.03 5.598 24.522 1 91.07 197 ARG A CA 1
ATOM 1453 C C . ARG A 1 197 ? 11.889 4.753 23.966 1 91.07 197 ARG A C 1
ATOM 1455 O O . ARG A 1 197 ? 11.348 3.894 24.665 1 91.07 197 ARG A O 1
ATOM 1462 N N . ALA A 1 198 ? 11.562 4.942 22.762 1 92.96 198 ALA A N 1
ATOM 1463 C CA . ALA A 1 198 ? 10.364 4.335 22.188 1 92.96 198 ALA A CA 1
ATOM 1464 C C . ALA A 1 198 ? 10.451 2.812 22.221 1 92.96 198 ALA A C 1
ATOM 1466 O O . ALA A 1 198 ? 11.425 2.229 21.738 1 92.96 198 ALA A O 1
ATOM 1467 N N . ASP A 1 199 ? 9.421 2.181 22.76 1 94.63 199 ASP A N 1
ATOM 1468 C CA . ASP A 1 199 ? 9.29 0.728 22.796 1 94.63 199 ASP A CA 1
ATOM 1469 C C . ASP A 1 199 ? 9.007 0.168 21.404 1 94.63 199 ASP A C 1
ATOM 1471 O O . ASP A 1 199 ? 7.994 0.504 20.788 1 94.63 199 ASP A O 1
ATOM 1475 N N . PRO A 1 200 ? 9.853 -0.745 20.943 1 95.67 200 PRO A N 1
ATOM 1476 C CA . PRO A 1 200 ? 9.65 -1.29 19.599 1 95.67 200 PRO A CA 1
ATOM 1477 C C . PRO A 1 200 ? 8.38 -2.13 19.487 1 95.67 200 PRO A C 1
ATOM 1479 O O . PRO A 1 200 ? 7.847 -2.307 18.389 1 95.67 200 PRO A O 1
ATOM 1482 N N . ARG A 1 201 ? 7.849 -2.658 20.591 1 96.83 201 ARG A N 1
ATOM 1483 C CA . ARG A 1 201 ? 6.64 -3.475 20.552 1 96.83 201 ARG A CA 1
ATOM 1484 C C . ARG A 1 201 ? 5.449 -2.668 20.046 1 96.83 201 ARG A C 1
ATOM 1486 O O . ARG A 1 201 ? 4.524 -3.224 19.45 1 96.83 201 ARG A O 1
ATOM 1493 N N . THR A 1 202 ? 5.383 -1.374 20.325 1 97.17 202 THR A N 1
ATOM 1494 C CA . THR A 1 202 ? 4.322 -0.503 19.832 1 97.17 202 THR A CA 1
ATOM 1495 C C . THR A 1 202 ? 4.333 -0.446 18.307 1 97.17 202 THR A C 1
ATOM 1497 O O . THR A 1 202 ? 3.286 -0.569 17.668 1 97.17 202 THR A O 1
ATOM 1500 N N . SER A 1 203 ? 5.529 -0.329 17.792 1 97.09 203 SER A N 1
ATOM 1501 C CA . SER A 1 203 ? 5.658 -0.305 16.338 1 97.09 203 SER A CA 1
ATOM 1502 C C . SER A 1 203 ? 5.196 -1.621 15.721 1 97.09 203 SER A C 1
ATOM 1504 O O . SER A 1 203 ? 4.625 -1.633 14.628 1 97.09 203 SER A O 1
ATOM 1506 N N . ASP A 1 204 ? 5.462 -2.725 16.384 1 97.78 204 ASP A N 1
ATOM 1507 C CA . ASP A 1 204 ? 5.026 -4.031 15.898 1 97.78 204 ASP A CA 1
ATOM 1508 C C . ASP A 1 204 ? 3.502 -4.118 15.848 1 97.78 204 ASP A C 1
ATOM 1510 O O . ASP A 1 204 ? 2.937 -4.644 14.887 1 97.78 204 ASP A O 1
ATOM 1514 N N . ARG A 1 205 ? 2.91 -3.602 16.896 1 97.94 205 ARG A N 1
ATOM 1515 C CA . ARG A 1 205 ? 1.452 -3.587 16.931 1 97.94 205 ARG A CA 1
ATOM 1516 C C . ARG A 1 205 ? 0.886 -2.718 15.813 1 97.94 205 ARG A C 1
ATOM 1518 O O . ARG A 1 205 ? -0.085 -3.097 15.155 1 97.94 205 ARG A O 1
ATOM 1525 N N . ILE A 1 206 ? 1.48 -1.599 15.588 1 98.54 206 ILE A N 1
ATOM 1526 C CA . ILE A 1 206 ? 1.031 -0.681 14.546 1 98.54 206 ILE A CA 1
ATOM 1527 C C . ILE A 1 206 ? 1.181 -1.342 13.177 1 98.54 206 ILE A C 1
ATOM 1529 O O . ILE A 1 206 ? 0.29 -1.24 12.331 1 98.54 206 ILE A O 1
ATOM 1533 N N . ALA A 1 207 ? 2.287 -2.043 12.985 1 98.29 207 ALA A N 1
ATOM 1534 C CA . ALA A 1 207 ? 2.488 -2.751 11.723 1 98.29 207 ALA A CA 1
ATOM 1535 C C . ALA A 1 207 ? 1.359 -3.744 11.465 1 98.29 207 ALA A C 1
ATOM 1537 O O . ALA A 1 207 ? 0.882 -3.872 10.335 1 98.29 207 ALA A O 1
ATOM 1538 N N . GLY A 1 208 ? 0.966 -4.431 12.476 1 98.02 208 GLY A N 1
ATOM 1539 C CA . GLY A 1 208 ? -0.156 -5.349 12.361 1 98.02 208 GLY A CA 1
ATOM 1540 C C . GLY A 1 208 ? -1.452 -4.662 11.973 1 98.02 208 GLY A C 1
ATOM 1541 O O . GLY A 1 208 ? -2.184 -5.148 11.109 1 98.02 208 GLY A O 1
ATOM 1542 N N . ILE A 1 209 ? -1.737 -3.529 12.564 1 98.46 209 ILE A N 1
ATOM 1543 C CA . ILE A 1 209 ? -2.952 -2.775 12.275 1 98.46 209 ILE A CA 1
ATOM 1544 C C . ILE A 1 209 ? -2.924 -2.286 10.829 1 98.46 209 ILE A C 1
ATOM 1546 O O . ILE A 1 209 ? -3.923 -2.386 10.114 1 98.46 209 ILE A O 1
ATOM 1550 N N . VAL A 1 210 ? -1.808 -1.792 10.397 1 98.47 210 VAL A N 1
ATOM 1551 C CA . VAL A 1 210 ? -1.677 -1.239 9.054 1 98.47 210 VAL A CA 1
ATOM 1552 C C . VAL A 1 210 ? -1.92 -2.334 8.017 1 98.47 210 VAL A C 1
ATOM 1554 O O . VAL A 1 210 ? -2.696 -2.146 7.077 1 98.47 210 VAL A O 1
ATOM 1557 N N . THR A 1 211 ? -1.378 -3.499 8.227 1 97.75 211 THR A N 1
ATOM 1558 C CA . THR A 1 211 ? -1.404 -4.555 7.221 1 97.75 211 THR A CA 1
ATOM 1559 C C . THR A 1 211 ? -2.749 -5.276 7.227 1 97.75 211 THR A C 1
ATOM 1561 O O . THR A 1 211 ? -3.256 -5.664 6.172 1 97.75 211 THR A O 1
ATOM 1564 N N . ARG A 1 212 ? -3.367 -5.377 8.39 1 97.38 212 ARG A N 1
ATOM 1565 C CA . ARG A 1 212 ? -4.507 -6.281 8.49 1 97.38 212 ARG A CA 1
ATOM 1566 C C . ARG A 1 212 ? -5.814 -5.504 8.605 1 97.38 212 ARG A C 1
ATOM 1568 O O . ARG A 1 212 ? -6.897 -6.075 8.459 1 97.38 212 ARG A O 1
ATOM 1575 N N . ARG A 1 213 ? -5.713 -4.232 8.859 1 97.93 213 ARG A N 1
ATOM 1576 C CA . ARG A 1 213 ? -6.949 -3.489 9.085 1 97.93 213 ARG A CA 1
ATOM 1577 C C . ARG A 1 213 ? -6.997 -2.232 8.223 1 97.93 213 ARG A C 1
ATOM 1579 O O . ARG A 1 213 ? -7.927 -2.05 7.434 1 97.93 213 ARG A O 1
ATOM 1586 N N . LEU A 1 214 ? -6.003 -1.423 8.293 1 98.69 214 LEU A N 1
ATOM 1587 C CA . LEU A 1 214 ? -6.025 -0.11 7.658 1 98.69 214 LEU A CA 1
ATOM 1588 C C . LEU A 1 214 ? -6.028 -0.24 6.139 1 98.69 214 LEU A C 1
ATOM 1590 O O . LEU A 1 214 ? -6.92 0.284 5.468 1 98.69 214 LEU A O 1
ATOM 1594 N N . LEU A 1 215 ? -5.034 -0.899 5.599 1 98.67 215 LEU A N 1
ATOM 1595 C CA . LEU A 1 215 ? -4.909 -1.011 4.15 1 98.67 215 LEU A CA 1
ATOM 1596 C C . LEU A 1 215 ? -6.109 -1.741 3.556 1 98.67 215 LEU A C 1
ATOM 1598 O O . LEU A 1 215 ? -6.671 -1.304 2.549 1 98.67 215 LEU A O 1
ATOM 1602 N N . PRO A 1 216 ? -6.549 -2.858 4.188 1 98.1 216 PRO A N 1
ATOM 1603 C CA . PRO A 1 216 ? -7.762 -3.5 3.674 1 98.1 216 PRO A CA 1
ATOM 1604 C C . PRO A 1 216 ? -8.974 -2.571 3.693 1 98.1 216 PRO A C 1
ATOM 1606 O O . PRO A 1 216 ? -9.781 -2.585 2.76 1 98.1 216 PRO A O 1
ATOM 1609 N N . ALA A 1 217 ? -9.112 -1.795 4.752 1 98.5 217 ALA A N 1
ATOM 1610 C CA . ALA A 1 217 ? -10.243 -0.874 4.846 1 98.5 217 ALA A CA 1
ATOM 1611 C C . ALA A 1 217 ? -10.207 0.154 3.719 1 98.5 217 ALA A C 1
ATOM 1613 O O . ALA A 1 217 ? -11.245 0.488 3.141 1 98.5 217 ALA A O 1
ATOM 1614 N N . LEU A 1 218 ? -9.055 0.695 3.425 1 98.61 218 LEU A N 1
ATOM 1615 C CA . LEU A 1 218 ? -8.878 1.63 2.32 1 98.61 218 LEU A CA 1
ATOM 1616 C C . LEU A 1 218 ? -9.22 0.969 0.989 1 98.61 218 LEU A C 1
ATOM 1618 O O . LEU A 1 218 ? -9.963 1.535 0.183 1 98.61 218 LEU A O 1
ATOM 1622 N N . ALA A 1 219 ? -8.712 -0.206 0.794 1 97.89 219 ALA A N 1
ATOM 1623 C CA . ALA A 1 219 ? -8.904 -0.927 -0.461 1 97.89 219 ALA A CA 1
ATOM 1624 C C . ALA A 1 219 ? -10.374 -1.278 -0.673 1 97.89 219 ALA A C 1
ATOM 1626 O O . ALA A 1 219 ? -10.856 -1.303 -1.808 1 97.89 219 ALA A O 1
ATOM 1627 N N . GLU A 1 220 ? -11.053 -1.564 0.416 1 97.55 220 GLU A N 1
ATOM 1628 C CA . GLU A 1 220 ? -12.436 -2.026 0.344 1 97.55 220 GLU A CA 1
ATOM 1629 C C . GLU A 1 220 ? -13.414 -0.866 0.509 1 97.55 220 GLU A C 1
ATOM 1631 O O . GLU A 1 220 ? -14.63 -1.057 0.433 1 97.55 220 GLU A O 1
ATOM 1636 N N . GLY A 1 221 ? -12.952 0.32 0.832 1 98.01 221 GLY A N 1
ATOM 1637 C CA . GLY A 1 221 ? -13.761 1.526 0.906 1 98.01 221 GLY A CA 1
ATOM 1638 C C . GLY A 1 221 ? -14.678 1.556 2.114 1 98.01 221 GLY A C 1
ATOM 1639 O O . GLY A 1 221 ? -15.817 2.018 2.024 1 98.01 221 GLY A O 1
ATOM 1640 N N . SER A 1 222 ? -14.199 1.028 3.222 1 98.2 222 SER A N 1
ATOM 1641 C CA . SER A 1 222 ? -15.007 1.034 4.437 1 98.2 222 SER A CA 1
ATOM 1642 C C . SER A 1 222 ? -14.565 2.14 5.389 1 98.2 222 SER A C 1
ATOM 1644 O O . SER A 1 222 ? -13.542 2.013 6.066 1 98.2 222 SER A O 1
ATOM 1646 N N . ALA A 1 223 ? -15.381 3.14 5.53 1 98.72 223 ALA A N 1
ATOM 1647 C CA . ALA A 1 223 ? -15.076 4.243 6.438 1 98.72 223 ALA A CA 1
ATOM 1648 C C . ALA A 1 223 ? -15.021 3.763 7.886 1 98.72 223 ALA A C 1
ATOM 1650 O O . ALA A 1 223 ? -14.174 4.211 8.663 1 98.72 223 ALA A O 1
ATOM 1651 N N . GLU A 1 224 ? -15.903 2.872 8.231 1 98.58 224 GLU A N 1
ATOM 1652 C CA . GLU A 1 224 ? -15.997 2.361 9.594 1 98.58 224 GLU A CA 1
ATOM 1653 C C . GLU A 1 224 ? -14.717 1.637 10.002 1 98.58 224 GLU A C 1
ATOM 1655 O O . GLU A 1 224 ? -14.118 1.955 11.031 1 98.58 224 GLU A O 1
ATOM 1660 N N . ARG A 1 225 ? -14.309 0.726 9.19 1 98.26 225 ARG A N 1
ATOM 1661 C CA . ARG A 1 225 ? -13.109 -0.044 9.503 1 98.26 225 ARG A CA 1
ATOM 1662 C C . ARG A 1 225 ? -11.863 0.832 9.437 1 98.26 225 ARG A C 1
ATOM 1664 O O . ARG A 1 225 ? -10.922 0.642 10.21 1 98.26 225 ARG A O 1
ATOM 1671 N N . PHE A 1 226 ? -11.859 1.769 8.491 1 98.9 226 PHE A N 1
ATOM 1672 C CA . PHE A 1 226 ? -10.763 2.728 8.424 1 98.9 226 PHE A CA 1
ATOM 1673 C C . PHE A 1 226 ? -10.685 3.551 9.705 1 98.9 226 PHE A C 1
ATOM 1675 O O . PHE A 1 226 ? -9.609 3.698 10.29 1 98.9 226 PHE A O 1
ATOM 1682 N N . GLY A 1 227 ? -11.809 4.065 10.126 1 98.89 227 GLY A N 1
ATOM 1683 C CA . GLY A 1 227 ? -11.862 4.848 11.35 1 98.89 227 GLY A CA 1
ATOM 1684 C C . GLY A 1 227 ? -11.36 4.091 12.565 1 98.89 227 GLY A C 1
ATOM 1685 O O . GLY A 1 227 ? -10.576 4.623 13.354 1 98.89 227 GLY A O 1
ATOM 1686 N N . GLU A 1 228 ? -11.773 2.857 12.725 1 98.65 228 GLU A N 1
ATOM 1687 C CA . GLU A 1 228 ? -11.321 2.024 13.835 1 98.65 228 GLU A CA 1
ATOM 1688 C C . GLU A 1 228 ? -9.806 1.841 13.807 1 98.65 228 GLU A C 1
ATOM 1690 O O . GLU A 1 228 ? -9.153 1.866 14.852 1 98.65 228 GLU A O 1
ATOM 1695 N N . ALA A 1 229 ? -9.296 1.639 12.624 1 98.73 229 ALA A N 1
ATOM 1696 C CA . ALA A 1 229 ? -7.862 1.405 12.469 1 98.73 229 ALA A CA 1
ATOM 1697 C C . ALA A 1 229 ? -7.06 2.643 12.858 1 98.73 229 ALA A C 1
ATOM 1699 O O . ALA A 1 229 ? -6.093 2.551 13.618 1 98.73 229 ALA A O 1
ATOM 1700 N N . VAL A 1 230 ? -7.464 3.815 12.371 1 98.78 230 VAL A N 1
ATOM 1701 C CA . VAL A 1 230 ? -6.673 5.011 12.638 1 98.78 230 VAL A CA 1
ATOM 1702 C C . VAL A 1 230 ? -6.823 5.413 14.104 1 98.78 230 VAL A C 1
ATOM 1704 O O . VAL A 1 230 ? -5.885 5.939 14.709 1 98.78 230 VAL A O 1
ATOM 1707 N N . GLU A 1 231 ? -7.97 5.161 14.702 1 98.47 231 GLU A N 1
ATOM 1708 C CA . GLU A 1 231 ? -8.106 5.388 16.138 1 98.47 231 GLU A CA 1
ATOM 1709 C C . GLU A 1 231 ? -7.122 4.53 16.928 1 98.47 231 GLU A C 1
ATOM 1711 O O . GLU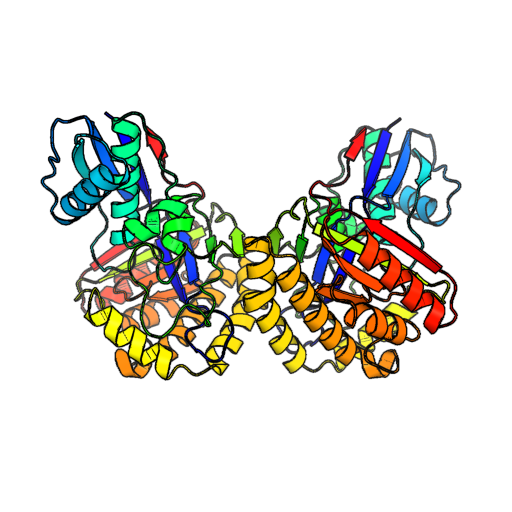 A 1 231 ? -6.482 5.013 17.865 1 98.47 231 GLU A O 1
ATOM 1716 N N . SER A 1 232 ? -7.034 3.262 16.581 1 98.32 232 SER A N 1
ATOM 1717 C CA . SER A 1 232 ? -6.102 2.352 17.24 1 98.32 232 SER A CA 1
ATOM 1718 C C . SER A 1 232 ? -4.662 2.831 17.091 1 98.32 232 SER A C 1
ATOM 1720 O O . SER A 1 232 ? -3.895 2.817 18.056 1 98.32 232 SER A O 1
ATOM 1722 N N . VAL A 1 233 ? -4.299 3.262 15.895 1 98.27 233 VAL A N 1
ATOM 1723 C CA . VAL A 1 233 ? -2.953 3.77 15.652 1 98.27 233 VAL A CA 1
ATOM 1724 C C . VAL A 1 233 ? -2.712 5.022 16.493 1 98.27 233 VAL A C 1
ATOM 1726 O O . VAL A 1 233 ? -1.658 5.165 17.117 1 98.27 233 VAL A O 1
ATOM 1729 N N . GLY A 1 234 ? -3.692 5.916 16.454 1 96.65 234 GLY A N 1
ATOM 1730 C CA . GLY A 1 234 ? -3.579 7.132 17.244 1 96.65 234 GLY A CA 1
ATOM 1731 C C . GLY A 1 234 ? -3.349 6.866 18.72 1 96.65 234 GLY A C 1
ATOM 1732 O O . GLY A 1 234 ? -2.501 7.504 19.346 1 96.65 234 GLY A O 1
ATOM 1733 N N . ARG A 1 235 ? -4.057 5.916 19.301 1 96.18 235 ARG A N 1
ATOM 1734 C CA . ARG A 1 235 ? -3.907 5.561 20.709 1 96.18 235 ARG A CA 1
ATOM 1735 C C . ARG A 1 235 ? -2.518 4.998 20.987 1 96.18 235 ARG A C 1
ATOM 1737 O O . ARG A 1 235 ? -1.885 5.354 21.983 1 96.18 235 ARG A O 1
ATOM 1744 N N . LEU A 1 236 ? -2.071 4.15 20.149 1 97.15 236 LEU A N 1
ATOM 1745 C CA . LEU A 1 236 ? -0.741 3.571 20.307 1 97.15 236 LEU A CA 1
ATOM 1746 C C . LEU A 1 236 ? 0.336 4.646 20.201 1 97.15 236 LEU A C 1
ATOM 1748 O O . LEU A 1 236 ? 1.293 4.65 20.978 1 97.15 236 LEU A O 1
ATOM 1752 N N . ASN A 1 237 ? 0.208 5.573 19.23 1 95.73 237 ASN A N 1
ATOM 1753 C CA . ASN A 1 237 ? 1.131 6.699 19.137 1 95.73 237 ASN A CA 1
ATOM 1754 C C . ASN A 1 237 ? 1.157 7.51 20.429 1 95.73 237 ASN A C 1
ATOM 1756 O O . ASN A 1 237 ? 2.222 7.936 20.879 1 95.73 237 ASN A O 1
ATOM 1760 N N . GLY A 1 238 ? 0.005 7.677 20.972 1 93.43 238 GLY A N 1
ATOM 1761 C CA . GLY A 1 238 ? -0.09 8.405 22.227 1 93.43 238 GLY A CA 1
ATOM 1762 C C . GLY A 1 238 ? 0.729 7.783 23.341 1 93.43 238 GLY A C 1
ATOM 1763 O O . GLY A 1 238 ? 1.235 8.489 24.216 1 93.43 238 GLY A O 1
ATOM 1764 N N . THR A 1 239 ? 0.869 6.455 23.318 1 92.48 239 THR A N 1
ATOM 1765 C CA . THR A 1 239 ? 1.623 5.77 24.361 1 92.48 239 THR A CA 1
ATOM 1766 C C . THR A 1 239 ? 3.105 6.123 24.278 1 92.48 239 THR A C 1
ATOM 1768 O O . THR A 1 239 ? 3.795 6.175 25.299 1 92.48 239 THR A O 1
ATOM 1771 N N . TRP A 1 240 ? 3.612 6.392 23.103 1 91.02 240 TRP A N 1
ATOM 1772 C CA . TRP A 1 240 ? 5 6.813 22.944 1 91.02 240 TRP A CA 1
ATOM 1773 C C . TRP A 1 240 ? 5.221 8.199 23.539 1 91.02 240 TRP A C 1
ATOM 1775 O O . TRP A 1 240 ? 6.314 8.507 24.022 1 91.02 240 TRP A O 1
ATOM 1785 N N . TYR A 1 241 ? 4.157 8.984 23.558 1 86.38 241 TYR A N 1
ATOM 1786 C CA . TYR A 1 241 ? 4.283 10.386 23.941 1 86.38 241 TYR A CA 1
ATOM 1787 C C . TYR A 1 241 ? 3.771 10.612 25.359 1 86.38 241 TYR A C 1
ATOM 1789 O O . TYR A 1 241 ? 3.749 11.745 25.844 1 86.38 241 TYR A O 1
ATOM 1797 N N . ALA A 1 242 ? 3.343 9.577 25.997 1 83.85 242 ALA A N 1
ATOM 1798 C CA . ALA A 1 242 ? 2.609 9.714 27.253 1 83.85 242 ALA A CA 1
ATOM 1799 C C . ALA A 1 242 ? 3.414 10.513 28.273 1 83.85 242 ALA A C 1
ATOM 1801 O O . ALA A 1 242 ? 2.864 11.364 28.977 1 83.85 242 ALA A O 1
ATOM 1802 N N . ASP A 1 243 ? 4.665 10.325 28.379 1 78.21 243 ASP A N 1
ATOM 1803 C CA . ASP A 1 243 ? 5.511 11.044 29.327 1 78.21 243 ASP A CA 1
ATOM 1804 C C . ASP A 1 243 ? 5.687 12.502 28.908 1 78.21 243 ASP A C 1
ATOM 1806 O O . ASP A 1 243 ? 5.784 13.39 29.758 1 78.21 243 ASP A O 1
ATOM 1810 N N . GLU A 1 244 ? 5.634 12.719 27.606 1 74.72 244 GLU A N 1
ATOM 1811 C CA . GLU A 1 244 ? 5.858 14.058 27.069 1 74.72 244 GLU A CA 1
ATOM 1812 C C . GLU A 1 244 ? 4.598 14.912 27.173 1 74.72 244 GLU A C 1
ATOM 1814 O O . GLU A 1 244 ? 4.679 16.137 27.284 1 74.72 244 GLU A O 1
ATOM 1819 N N . GLN A 1 245 ? 3.501 14.228 27.129 1 72.08 245 GLN A N 1
ATOM 1820 C CA . GLN A 1 245 ? 2.296 15.043 27.018 1 72.08 245 GLN A CA 1
ATOM 1821 C C . GLN A 1 245 ? 1.364 14.812 28.204 1 72.08 245 GLN A C 1
ATOM 1823 O O . GLN A 1 245 ? 0.32 15.459 28.315 1 72.08 245 GLN A O 1
ATOM 1828 N N . GLY A 1 246 ? 1.785 13.945 29.146 1 71.62 246 GLY A N 1
ATOM 1829 C CA . GLY A 1 246 ? 1.017 13.717 30.36 1 71.62 246 GLY A CA 1
ATOM 1830 C C . GLY A 1 246 ? -0.1 12.707 30.178 1 71.62 246 GLY A C 1
ATOM 1831 O O . GLY A 1 246 ? -1.072 12.706 30.937 1 71.62 246 GLY A O 1
ATOM 1832 N N . GLY A 1 247 ? -0.062 11.986 29.066 1 79.85 247 GLY A N 1
ATOM 1833 C CA . GLY A 1 247 ? -1.038 10.963 28.727 1 79.85 247 GLY A CA 1
ATOM 1834 C C . GLY A 1 247 ? -1.051 10.617 27.25 1 79.85 247 GLY A C 1
ATOM 1835 O O . GLY A 1 247 ? -0.186 11.065 26.494 1 79.85 247 GLY A O 1
ATOM 1836 N N . VAL A 1 248 ? -2.039 9.823 26.883 1 85.67 248 VAL A N 1
ATOM 1837 C CA . VAL A 1 248 ? -2.153 9.361 25.503 1 85.67 248 VAL A CA 1
ATOM 1838 C C . VAL A 1 248 ? -2.445 10.545 24.584 1 85.67 248 VAL A C 1
ATOM 1840 O O . VAL A 1 248 ? -1.938 10.608 23.462 1 85.67 248 VAL A O 1
ATOM 1843 N N . TYR A 1 249 ? -3.287 11.468 25.144 1 87.1 249 TYR A N 1
ATOM 1844 C CA . TYR A 1 249 ? -3.58 12.703 24.426 1 87.1 249 TYR A CA 1
ATOM 1845 C C . TYR A 1 249 ? -3.287 13.921 25.294 1 87.1 249 TYR A C 1
ATOM 1847 O O . TYR A 1 249 ? -3.472 13.882 26.513 1 87.1 249 TYR A O 1
ATOM 1855 N N . ARG A 1 250 ? -2.913 15.025 24.71 1 81.48 250 ARG A N 1
ATOM 1856 C CA . ARG A 1 250 ? -2.703 16.275 25.432 1 81.48 250 ARG A CA 1
ATOM 1857 C C . ARG A 1 250 ? -4.033 16.916 25.816 1 81.48 250 ARG A C 1
ATOM 1859 O O . ARG A 1 250 ? -4.937 17.027 24.985 1 81.48 250 ARG A O 1
ATOM 1866 N N . PRO A 1 251 ? -4.14 17.229 27.102 1 81.92 251 PRO A N 1
ATOM 1867 C CA . PRO A 1 251 ? -5.353 17.99 27.41 1 81.92 251 PRO A CA 1
ATOM 1868 C C . PRO A 1 251 ? -5.5 19.241 26.546 1 81.92 251 PRO A C 1
ATOM 1870 O O . PRO A 1 251 ? -4.509 19.918 26.259 1 81.92 251 PRO A O 1
ATOM 1873 N N . PRO A 1 252 ? -6.69 19.54 26.025 1 89.31 252 PRO A N 1
ATOM 1874 C CA . PRO A 1 252 ? -7.974 18.909 26.338 1 89.31 252 PRO A CA 1
ATOM 1875 C C . PRO A 1 252 ? -8.37 17.84 25.322 1 89.31 252 PRO A C 1
ATOM 1877 O O . PRO A 1 252 ? -9.524 17.404 25.296 1 89.31 252 PRO A O 1
ATOM 1880 N N . VAL A 1 253 ? -7.498 17.509 24.502 1 91.15 253 VAL A N 1
ATOM 1881 C CA . VAL A 1 253 ? -7.764 16.647 23.355 1 91.15 253 VAL A CA 1
ATOM 1882 C C . VAL A 1 253 ? -8.345 15.317 23.832 1 91.15 253 VAL A C 1
ATOM 1884 O O . VAL A 1 253 ? -9.272 14.783 23.22 1 91.15 253 VAL A O 1
ATOM 1887 N N . GLY A 1 254 ? -7.872 14.834 24.931 1 93.16 254 GLY A N 1
ATOM 1888 C CA . GLY A 1 254 ? -8.358 13.569 25.457 1 93.16 254 GLY A CA 1
ATOM 1889 C C . GLY A 1 254 ? -9.849 13.573 25.739 1 93.16 254 GLY A C 1
ATOM 1890 O O . GLY A 1 254 ? -10.546 12.601 25.441 1 93.16 254 GLY A O 1
ATOM 1891 N N . ALA A 1 255 ? -10.276 14.624 26.335 1 94.79 255 ALA A N 1
ATOM 1892 C CA . ALA A 1 255 ? -11.696 14.745 26.656 1 94.79 255 ALA A CA 1
ATOM 1893 C C . ALA A 1 255 ? -12.543 14.796 25.387 1 94.79 255 ALA A C 1
ATOM 1895 O O . ALA A 1 255 ? -13.609 14.181 25.319 1 94.79 255 ALA A O 1
ATOM 1896 N N . LEU A 1 256 ? -12.105 15.534 24.413 1 97.49 256 LEU A N 1
ATOM 1897 C CA . LEU A 1 256 ? -12.824 15.647 23.149 1 97.49 256 LEU A CA 1
ATOM 1898 C C . LEU A 1 256 ? -12.911 14.295 22.45 1 97.49 256 LEU A C 1
ATOM 1900 O O . LEU A 1 256 ? -13.982 13.899 21.983 1 97.49 256 LEU A O 1
ATOM 1904 N N . VAL A 1 257 ? -11.802 13.579 22.429 1 97.61 257 VAL A N 1
ATOM 1905 C CA . VAL A 1 257 ? -11.743 12.271 21.785 1 97.61 257 VAL A CA 1
ATOM 1906 C C . VAL A 1 257 ? -12.704 11.308 22.479 1 97.61 257 VAL A C 1
ATOM 1908 O O . VAL A 1 257 ? -13.384 10.517 21.82 1 97.61 257 VAL A O 1
ATOM 1911 N N . SER A 1 258 ? -12.722 11.364 23.762 1 96.71 258 SER A N 1
ATOM 1912 C CA . SER A 1 258 ? -13.594 10.483 24.532 1 96.71 258 SER A CA 1
ATOM 1913 C C . SER A 1 258 ? -15.055 10.668 24.137 1 96.71 258 SER A C 1
ATOM 1915 O O . SER A 1 258 ? -15.767 9.692 23.896 1 96.71 258 SER A O 1
ATOM 1917 N N . VAL A 1 259 ? -15.49 11.874 24.058 1 97.9 259 VAL A N 1
ATOM 1918 C CA . VAL A 1 259 ? -16.877 12.168 23.714 1 97.9 259 VAL A CA 1
ATOM 1919 C C . VAL A 1 259 ? -17.164 11.708 22.286 1 97.9 259 VAL A C 1
ATOM 1921 O O . VAL A 1 259 ? -18.192 11.081 22.024 1 97.9 259 VAL A O 1
ATOM 1924 N N . LEU A 1 260 ? -16.315 11.994 21.352 1 98.52 260 LEU A N 1
ATOM 1925 C CA . LEU A 1 260 ? -16.506 11.618 19.955 1 98.52 260 LEU A CA 1
ATOM 1926 C C . LEU A 1 260 ? -16.579 10.102 19.805 1 98.52 260 LEU A C 1
ATOM 1928 O O . LEU A 1 260 ? -17.389 9.589 19.031 1 98.52 260 LEU A O 1
ATOM 1932 N N . SER A 1 261 ? -15.733 9.424 20.518 1 97.5 261 SER A N 1
ATOM 1933 C CA . SER A 1 261 ? -15.643 7.972 20.403 1 97.5 261 SER A CA 1
ATOM 1934 C C . SER A 1 261 ? -16.929 7.3 20.873 1 97.5 261 SER A C 1
ATOM 1936 O O . SER A 1 261 ? -17.179 6.136 20.553 1 97.5 261 SER A O 1
ATOM 1938 N N . GLU A 1 262 ? -17.718 7.964 21.62 1 97.48 262 GLU A N 1
ATOM 1939 C CA . GLU A 1 262 ? -18.975 7.42 22.125 1 97.48 262 GLU A CA 1
ATOM 1940 C C . GLU A 1 262 ? -20.098 7.587 21.105 1 97.48 262 GLU A C 1
ATOM 1942 O O . GLU A 1 262 ? -21.159 6.974 21.236 1 97.48 262 GLU A O 1
ATOM 1947 N N . SER A 1 263 ? -19.91 8.401 20.143 1 98.22 263 SER A N 1
ATOM 1948 C CA . SER A 1 263 ? -20.948 8.656 19.15 1 98.22 263 SER A CA 1
ATOM 1949 C C . SER A 1 263 ? -20.967 7.572 18.077 1 98.22 263 SER A C 1
ATOM 1951 O O . SER A 1 263 ? -19.943 7.299 17.447 1 98.22 263 SER A O 1
ATOM 1953 N N . PRO A 1 264 ? -22.088 7.036 17.749 1 97.94 264 PRO A N 1
ATOM 1954 C CA . PRO A 1 264 ? -22.176 6.046 16.673 1 97.94 264 PRO A CA 1
ATOM 1955 C C . PRO A 1 264 ? -21.924 6.65 15.294 1 97.94 264 PRO A C 1
ATOM 1957 O O . PRO A 1 264 ? -21.689 5.918 14.329 1 97.94 264 PRO A O 1
ATOM 1960 N N . ALA A 1 265 ? -21.981 7.963 15.179 1 98.56 265 ALA A N 1
ATOM 1961 C CA . ALA A 1 265 ? -21.792 8.649 13.903 1 98.56 265 ALA A CA 1
ATOM 1962 C C . ALA A 1 265 ? -20.309 8.837 13.596 1 98.56 265 ALA A C 1
ATOM 1964 O O . ALA A 1 265 ? -19.943 9.22 12.483 1 98.56 265 ALA A O 1
ATOM 1965 N N . VAL A 1 266 ? -19.501 8.56 14.561 1 98.84 266 VAL A N 1
ATOM 1966 C CA . VAL A 1 266 ? -18.053 8.689 14.43 1 98.84 266 VAL A CA 1
ATOM 1967 C C . VAL A 1 266 ? -17.4 7.313 14.54 1 98.84 266 VAL A C 1
ATOM 1969 O O . VAL A 1 266 ? -17.415 6.695 15.607 1 98.84 266 VAL A O 1
ATOM 1972 N N . TYR A 1 267 ? -16.789 6.888 13.481 1 98.77 267 TYR A N 1
ATOM 1973 C CA . TYR A 1 267 ? -16.291 5.52 13.398 1 98.77 267 TYR A CA 1
ATOM 1974 C C . TYR A 1 267 ? -14.927 5.394 14.066 1 98.77 267 TYR A C 1
ATOM 1976 O O . TYR A 1 267 ? -14.47 4.286 14.356 1 98.77 267 TYR A O 1
ATOM 1984 N N . GLY A 1 268 ? -14.265 6.49 14.288 1 98.63 268 GLY A N 1
ATOM 1985 C CA . GLY A 1 268 ? -12.958 6.634 14.91 1 98.63 268 GLY A CA 1
ATOM 1986 C C . GLY A 1 268 ? -12.548 8.082 15.108 1 98.63 268 GLY A C 1
ATOM 1987 O O . GLY A 1 268 ? -12.83 8.933 14.262 1 98.63 268 GLY A O 1
ATOM 1988 N N . ALA A 1 269 ? -11.869 8.334 16.225 1 98.6 269 ALA A N 1
ATOM 1989 C CA . ALA A 1 269 ? -11.453 9.693 16.562 1 98.6 269 ALA A CA 1
ATOM 1990 C C . ALA A 1 269 ? -10.035 9.71 17.124 1 98.6 269 ALA A C 1
ATOM 1992 O O . ALA A 1 269 ? -9.561 8.705 17.66 1 98.6 269 ALA A O 1
ATOM 1993 N N . GLY A 1 270 ? -9.425 10.805 16.974 1 97.52 270 GLY A N 1
ATOM 1994 C CA . GLY A 1 270 ? -8.076 10.971 17.49 1 97.52 270 GLY A CA 1
ATOM 1995 C C . GLY A 1 270 ? -7.531 12.373 17.296 1 97.52 270 GLY A C 1
ATOM 1996 O O . GLY A 1 270 ? -8.258 13.273 16.868 1 97.52 270 GLY A O 1
ATOM 1997 N N . GLN A 1 271 ? -6.322 12.517 17.712 1 95.47 271 GLN A N 1
ATOM 1998 C CA . GLN A 1 271 ? -5.584 13.769 17.578 1 95.47 271 GLN A CA 1
ATOM 1999 C C . GLN A 1 271 ? -4.785 13.8 16.279 1 95.47 271 GLN A C 1
ATOM 2001 O O . GLN A 1 271 ? -4.08 12.842 15.955 1 95.47 271 GLN A O 1
ATOM 2006 N N . SER A 1 272 ? -4.977 14.855 15.533 1 95.88 272 SER A N 1
ATOM 2007 C CA . SER A 1 272 ? -4.15 15.002 14.34 1 95.88 272 SER A CA 1
ATOM 2008 C C . SER A 1 272 ? -2.776 15.565 14.687 1 95.88 272 SER A C 1
ATOM 2010 O O . SER A 1 272 ? -2.667 16.683 15.195 1 95.88 272 SER A O 1
ATOM 2012 N N . SER A 1 273 ? -1.706 14.761 14.367 1 92 273 SER A N 1
ATOM 2013 C CA . SER A 1 273 ? -0.334 15.171 14.648 1 92 273 SER A CA 1
ATOM 2014 C C . SER A 1 273 ? -0.178 15.624 16.096 1 92 273 SER A C 1
ATOM 2016 O O . SER A 1 273 ? -0.547 14.899 17.022 1 92 273 SER A O 1
ATOM 2018 N N . TRP A 1 274 ? 0.37 16.825 16.412 1 87.02 274 TRP A N 1
ATOM 2019 C CA . TRP A 1 274 ? 0.56 17.325 17.769 1 87.02 274 TRP A CA 1
ATOM 2020 C C . TRP A 1 274 ? -0.661 18.11 18.236 1 87.02 274 TRP A C 1
ATOM 2022 O O . TRP A 1 274 ? -0.642 18.72 19.308 1 87.02 274 TRP A O 1
ATOM 2032 N N . GLY A 1 275 ? -1.735 18.04 17.456 1 88.41 275 GLY A N 1
ATOM 2033 C CA . GLY A 1 275 ? -2.94 18.772 17.811 1 88.41 275 GLY A CA 1
ATOM 2034 C C . GLY A 1 275 ? -2.767 20.277 17.738 1 88.41 275 GLY A C 1
ATOM 2035 O O . GLY A 1 275 ? -1.813 20.769 17.132 1 88.41 275 GLY A O 1
ATOM 2036 N N . PRO A 1 276 ? -3.797 20.945 18.129 1 93.43 276 PRO A N 1
ATOM 2037 C CA . PRO A 1 276 ? -4.852 20.442 19.011 1 93.43 276 PRO A CA 1
ATOM 2038 C C . PRO A 1 276 ? -6.059 19.908 18.242 1 93.43 276 PRO A C 1
ATOM 2040 O O . PRO A 1 276 ? -7.045 19.484 18.85 1 93.43 276 PRO A O 1
ATOM 2043 N N . THR A 1 277 ? -6.049 19.899 16.953 1 96.55 277 THR A N 1
ATOM 2044 C CA . THR A 1 277 ? -7.19 19.428 16.176 1 96.55 277 THR A CA 1
ATOM 2045 C C . THR A 1 277 ? -7.476 17.959 16.473 1 96.55 277 THR A C 1
ATOM 2047 O O . THR A 1 277 ? -6.564 17.13 16.47 1 96.55 277 THR A O 1
ATOM 2050 N N . VAL A 1 278 ? -8.755 17.757 16.786 1 98.03 278 VAL A N 1
ATOM 2051 C CA . VAL A 1 278 ? -9.274 16.4 16.93 1 98.03 278 VAL A CA 1
ATOM 2052 C C . VAL A 1 278 ? -10.051 16.008 15.675 1 98.03 278 VAL A C 1
ATOM 2054 O O . VAL A 1 278 ? -10.879 16.779 15.184 1 98.03 278 VAL A O 1
ATOM 2057 N N . TYR A 1 279 ? -9.752 14.885 15.143 1 98.69 279 TYR A N 1
ATOM 2058 C CA . TYR A 1 279 ? -10.48 14.41 13.972 1 98.69 279 TYR A CA 1
ATOM 2059 C C . TYR A 1 279 ? -11.505 13.351 14.36 1 98.69 279 TYR A C 1
ATOM 2061 O O . TYR A 1 279 ? -11.375 12.704 15.401 1 98.69 279 TYR A O 1
ATOM 2069 N N . GLY A 1 280 ? -12.513 13.169 13.557 1 98.9 280 GLY A N 1
ATOM 2070 C CA . GLY A 1 280 ? -13.427 12.038 13.514 1 98.9 280 GLY A CA 1
ATOM 2071 C C . GLY A 1 280 ? -13.684 11.533 12.107 1 98.9 280 GLY A C 1
ATOM 2072 O O . GLY A 1 280 ? -13.844 12.325 11.176 1 98.9 280 GLY A O 1
ATOM 2073 N N . VAL A 1 281 ? -13.667 10.235 11.908 1 98.95 281 VAL A N 1
ATOM 2074 C CA . VAL A 1 281 ? -14.026 9.633 10.628 1 98.95 281 VAL A CA 1
ATOM 2075 C C . VAL A 1 281 ? -15.527 9.354 10.591 1 98.95 281 VAL A C 1
ATOM 2077 O O . VAL A 1 281 ? -16.082 8.785 11.534 1 98.95 281 VAL A O 1
ATOM 2080 N N . THR A 1 282 ? -16.156 9.789 9.578 1 98.89 282 THR A N 1
ATOM 2081 C CA . THR A 1 282 ? -17.584 9.568 9.381 1 98.89 282 THR A CA 1
ATOM 2082 C C . THR A 1 282 ? -17.917 9.467 7.895 1 98.89 282 THR A C 1
ATOM 2084 O O . THR A 1 282 ? -17.043 9.17 7.078 1 98.89 282 THR A O 1
ATOM 2087 N N . ASP A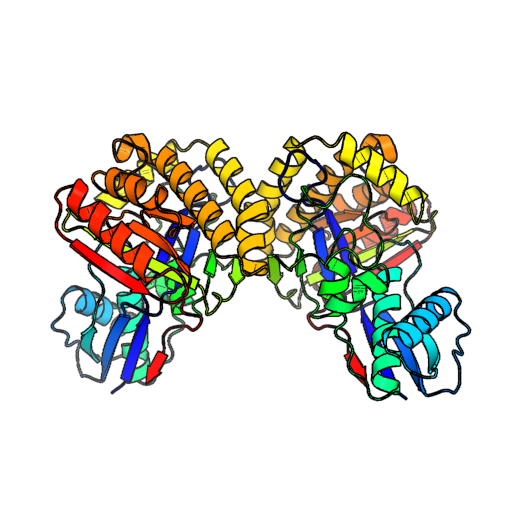 1 283 ? -19.133 9.522 7.563 1 98.77 283 ASP A N 1
ATOM 2088 C CA . ASP A 1 283 ? -19.537 9.455 6.162 1 98.77 283 ASP A CA 1
ATOM 2089 C C . ASP A 1 283 ? -20.646 10.461 5.861 1 98.77 283 ASP A C 1
ATOM 2091 O O . ASP A 1 283 ? -21.129 11.148 6.763 1 98.77 283 ASP A O 1
ATOM 2095 N N . ALA A 1 284 ? -20.994 10.546 4.623 1 98.61 284 ALA A N 1
ATOM 2096 C CA . ALA A 1 284 ? -21.93 11.556 4.137 1 98.61 284 ALA A CA 1
ATOM 2097 C C . ALA A 1 284 ? -23.29 11.415 4.814 1 98.61 284 ALA A C 1
ATOM 2099 O O . ALA A 1 284 ? -23.988 12.409 5.032 1 98.61 284 ALA A O 1
ATOM 2100 N N . GLU A 1 285 ? -23.667 10.266 5.228 1 98.4 285 GLU A N 1
ATOM 2101 C CA . GLU A 1 285 ? -24.976 10.004 5.819 1 98.4 285 GLU A CA 1
ATOM 2102 C C . GLU A 1 285 ? -25.02 10.443 7.28 1 98.4 285 GLU A C 1
ATOM 2104 O O . GLU A 1 285 ? -26.093 10.735 7.814 1 98.4 285 GLU A O 1
ATOM 2109 N N . HIS A 1 286 ? -23.888 10.555 7.924 1 98.73 286 HIS A N 1
ATOM 2110 C CA . HIS A 1 286 ? -23.879 10.766 9.367 1 98.73 286 HIS A CA 1
ATOM 2111 C C . HIS A 1 286 ? -23.238 12.103 9.725 1 98.73 286 HIS A C 1
ATOM 2113 O O . HIS A 1 286 ? -22.886 12.338 10.883 1 98.73 286 HIS A O 1
ATOM 2119 N N . VAL A 1 287 ? -23.088 13.005 8.801 1 98.7 287 VAL A N 1
ATOM 2120 C CA . VAL A 1 287 ? -22.365 14.26 8.978 1 98.7 287 VAL A CA 1
ATOM 2121 C C . VAL A 1 287 ? -23.021 15.083 10.084 1 98.7 287 VAL A C 1
ATOM 2123 O O . VAL A 1 287 ? -22.338 15.588 10.979 1 98.7 287 VAL A O 1
ATOM 2126 N N . ASP A 1 288 ? -24.324 15.219 10.056 1 98.64 288 ASP A N 1
ATOM 2127 C CA . ASP A 1 288 ? -25.022 16.067 11.017 1 98.64 288 ASP A CA 1
ATOM 2128 C C . ASP A 1 288 ? -24.827 15.557 12.443 1 98.64 288 ASP A C 1
ATOM 2130 O O . ASP A 1 288 ? -24.539 16.337 13.353 1 98.64 288 ASP A O 1
ATOM 2134 N N . GLU A 1 289 ? -24.987 14.303 12.612 1 98.74 289 GLU A N 1
ATOM 2135 C CA . GLU A 1 289 ? -24.805 13.694 13.926 1 98.74 289 GLU A CA 1
ATOM 2136 C C . GLU A 1 289 ? -23.361 13.83 14.402 1 98.74 289 GLU A C 1
ATOM 2138 O O . GLU A 1 289 ? -23.111 14.039 15.591 1 98.74 289 GLU A O 1
ATOM 2143 N N . ALA A 1 290 ? -22.428 13.67 13.49 1 98.86 290 ALA A N 1
ATOM 2144 C CA . ALA A 1 290 ? -21.017 13.822 13.838 1 98.86 290 ALA A CA 1
ATOM 2145 C C . ALA A 1 290 ? -20.713 15.25 14.281 1 98.86 290 ALA A C 1
ATOM 2147 O O . ALA A 1 290 ? -19.976 15.463 15.247 1 98.86 290 ALA A O 1
ATOM 2148 N N . VAL A 1 291 ? -21.254 16.235 13.58 1 98.85 291 VAL A N 1
ATOM 2149 C CA . VAL A 1 291 ? -21.055 17.639 13.927 1 98.85 291 VAL A CA 1
ATOM 2150 C C . VAL A 1 291 ? -21.621 17.912 15.318 1 98.85 291 VAL A C 1
ATOM 2152 O O . VAL A 1 291 ? -20.988 18.591 16.13 1 98.85 291 VAL A O 1
ATOM 2155 N N . GLU A 1 292 ? -22.751 17.376 15.595 1 98.74 292 GLU A N 1
ATOM 2156 C CA . GLU A 1 292 ? -23.346 17.533 16.919 1 98.74 292 GLU A CA 1
ATOM 2157 C C . GLU A 1 292 ? -22.459 16.92 17.999 1 98.74 292 GLU A C 1
ATOM 2159 O O . GLU A 1 292 ? -22.305 17.49 19.081 1 98.74 292 GLU A O 1
ATOM 2164 N N . ALA A 1 293 ? -21.916 15.767 17.712 1 98.82 293 ALA A N 1
ATOM 2165 C CA . ALA A 1 293 ? -20.992 15.138 18.652 1 98.82 293 ALA A CA 1
ATOM 2166 C C . ALA A 1 293 ? -19.779 16.028 18.906 1 98.82 293 ALA A C 1
ATOM 2168 O O . ALA A 1 293 ? -19.288 16.111 20.035 1 98.82 293 ALA A O 1
ATOM 2169 N N . GLY A 1 294 ? -19.285 16.65 17.843 1 98.78 294 GLY A N 1
ATOM 2170 C CA . GLY A 1 294 ? -18.175 17.577 17.999 1 98.78 294 GLY A CA 1
ATOM 2171 C C . GLY A 1 294 ? -18.512 18.77 18.873 1 98.78 294 GLY A C 1
ATOM 2172 O O . GLY A 1 294 ? -17.724 19.154 19.74 1 98.78 294 GLY A O 1
ATOM 2173 N N . ARG A 1 295 ? -19.667 19.306 18.659 1 98.72 295 ARG A N 1
ATOM 2174 C CA . ARG A 1 295 ? -20.114 20.435 19.468 1 98.72 295 ARG A CA 1
ATOM 2175 C C . ARG A 1 295 ? -20.288 20.029 20.927 1 98.72 295 ARG A C 1
ATOM 2177 O O . ARG A 1 295 ? -19.932 20.785 21.834 1 98.72 295 ARG A O 1
ATOM 2184 N N . LEU A 1 296 ? -20.838 18.892 21.113 1 98.58 296 LEU A N 1
ATOM 2185 C CA . LEU A 1 296 ? -21.015 18.367 22.462 1 98.58 296 LEU A CA 1
ATOM 2186 C C . LEU A 1 296 ? -19.67 18.189 23.158 1 98.58 296 LEU A C 1
ATOM 2188 O O . LEU A 1 296 ? -19.543 18.464 24.353 1 98.58 296 LEU A O 1
ATOM 2192 N N . ALA A 1 297 ? -18.715 17.691 22.419 1 98.44 297 ALA A N 1
ATOM 2193 C CA . ALA A 1 297 ? -17.382 17.495 22.982 1 98.44 297 ALA A CA 1
ATOM 2194 C C . ALA A 1 297 ? -16.805 18.811 23.496 1 98.44 297 ALA A C 1
ATOM 2196 O O . ALA A 1 297 ? -16.261 18.868 24.601 1 98.44 297 ALA A O 1
ATOM 2197 N N . LEU A 1 298 ? -16.903 19.851 22.72 1 98.26 298 LEU A N 1
ATOM 2198 C CA . LEU A 1 298 ? -16.416 21.163 23.13 1 98.26 298 LEU A CA 1
ATOM 2199 C C . LEU A 1 298 ? -17.186 21.673 24.344 1 98.26 298 LEU A C 1
ATOM 2201 O O . LEU A 1 298 ? -16.588 22.189 25.292 1 98.26 298 LEU A O 1
ATOM 2205 N N . ALA A 1 299 ? -18.459 21.501 24.321 1 97.99 299 ALA A N 1
ATOM 2206 C CA . ALA A 1 299 ? -19.322 21.971 25.402 1 97.99 299 ALA A CA 1
ATOM 2207 C C 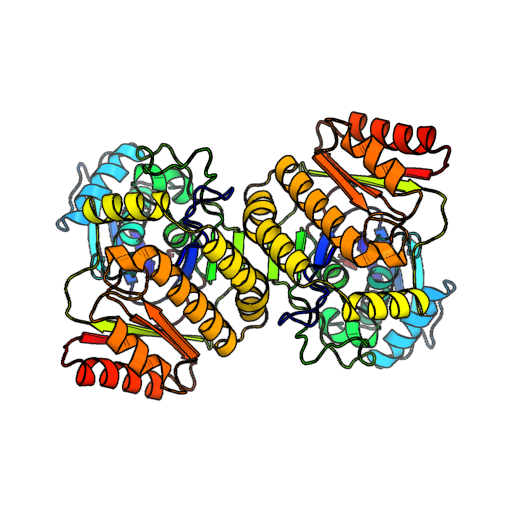. ALA A 1 299 ? -18.99 21.267 26.714 1 97.99 299 ALA A C 1
ATOM 2209 O O . ALA A 1 299 ? -18.863 21.912 27.758 1 97.99 299 ALA A O 1
ATOM 2210 N N . GLU A 1 300 ? -18.869 20.011 26.661 1 96.77 300 GLU A N 1
ATOM 2211 C CA . GLU A 1 300 ? -18.589 19.237 27.866 1 96.77 300 GLU A CA 1
ATOM 2212 C C . GLU A 1 300 ? -17.226 19.597 28.45 1 96.77 300 GLU A C 1
ATOM 2214 O O . GLU A 1 300 ? -17.04 19.571 29.668 1 96.77 300 GLU A O 1
ATOM 2219 N N . ALA A 1 301 ? -16.332 19.865 27.532 1 95.13 301 ALA A N 1
ATOM 2220 C CA . ALA A 1 301 ? -15.002 20.26 27.988 1 95.13 301 ALA A CA 1
ATOM 2221 C C . ALA A 1 301 ? -14.97 21.737 28.373 1 95.13 301 ALA A C 1
ATOM 2223 O O . ALA A 1 301 ? -13.958 22.233 28.874 1 95.13 301 ALA A O 1
ATOM 2224 N N . ASP A 1 302 ? -16.024 22.506 28.14 1 95.93 302 ASP A N 1
ATOM 2225 C CA . ASP A 1 302 ? -16.144 23.938 28.394 1 95.93 302 ASP A CA 1
ATOM 2226 C C . ASP A 1 302 ? -15.049 24.718 27.671 1 95.93 302 ASP A C 1
ATOM 2228 O O . ASP A 1 302 ? -14.329 25.506 28.289 1 95.93 302 ASP A O 1
ATOM 2232 N N . ILE A 1 303 ? -14.895 24.364 26.435 1 95.85 303 ILE A N 1
ATOM 2233 C CA . ILE A 1 303 ? -13.902 25.02 25.591 1 95.85 303 ILE A CA 1
ATOM 2234 C C . ILE A 1 303 ? -14.564 25.518 24.308 1 95.85 303 ILE A C 1
ATOM 2236 O O . ILE A 1 303 ? -15.406 24.829 23.728 1 95.85 303 ILE A O 1
ATOM 2240 N N . ASP A 1 304 ? -14.27 26.7 23.958 1 96.76 304 ASP A N 1
ATOM 2241 C CA . ASP A 1 304 ? -14.708 27.192 22.655 1 96.76 304 ASP A CA 1
ATOM 2242 C C . ASP A 1 304 ? -13.904 26.551 21.527 1 96.76 304 ASP A C 1
ATOM 2244 O O . ASP A 1 304 ? -12.829 25.995 21.761 1 96.76 304 ASP A O 1
ATOM 2248 N N . GLY A 1 305 ? -14.437 26.572 20.33 1 96.91 305 GLY A N 1
ATOM 2249 C CA . GLY A 1 305 ? -13.767 26.014 19.166 1 96.91 305 GLY A CA 1
ATOM 2250 C C . GLY A 1 305 ? -14.653 25.967 17.935 1 96.91 305 GLY A C 1
ATOM 2251 O O . GLY A 1 305 ? -15.736 26.554 17.92 1 96.91 305 GLY A O 1
ATOM 2252 N N . THR A 1 306 ? -14.098 25.42 16.941 1 97.31 306 THR A N 1
ATOM 2253 C CA . THR A 1 306 ? -14.826 25.285 15.685 1 97.31 306 THR A CA 1
ATOM 2254 C C . THR A 1 306 ? -15.016 23.815 15.325 1 97.31 306 THR A C 1
ATOM 2256 O O . THR A 1 306 ? -14.169 22.978 15.645 1 97.31 306 THR A O 1
ATOM 2259 N N . VAL A 1 307 ? -16.139 23.476 14.762 1 98.58 307 VAL A N 1
ATOM 2260 C CA . VAL A 1 307 ? -16.454 22.145 14.253 1 98.58 307 VAL A CA 1
ATOM 2261 C C . VAL A 1 307 ? -16.767 22.222 12.76 1 98.58 307 VAL A C 1
ATOM 2263 O O . VAL A 1 307 ? -17.698 22.919 12.351 1 98.58 307 VAL A O 1
ATOM 2266 N N . THR A 1 308 ? -15.994 21.567 11.942 1 98.29 308 THR A N 1
ATOM 2267 C CA . THR A 1 308 ? -16.211 21.534 10.5 1 98.29 308 THR A CA 1
ATOM 2268 C C . THR A 1 308 ? -16.087 20.11 9.966 1 98.29 308 THR A C 1
ATOM 2270 O O . THR A 1 308 ? -15.644 19.21 10.683 1 98.29 308 THR A O 1
ATOM 2273 N N . VAL A 1 309 ? -16.55 19.889 8.789 1 98.8 309 VAL A N 1
ATOM 2274 C CA . VAL A 1 309 ? -16.447 18.604 8.106 1 98.8 309 VAL A CA 1
ATOM 2275 C C . VAL A 1 309 ? -15.807 18.797 6.733 1 98.8 309 VAL A C 1
ATOM 2277 O O . VAL A 1 309 ? -16.097 19.774 6.039 1 98.8 309 VAL A O 1
ATOM 2280 N N . ALA A 1 310 ? -14.949 17.916 6.343 1 98.79 310 ALA A N 1
ATOM 2281 C CA . ALA A 1 310 ? -14.267 17.999 5.053 1 98.79 310 ALA A CA 1
ATOM 2282 C C . ALA A 1 310 ? -14.363 16.678 4.295 1 98.79 310 ALA A C 1
ATOM 2284 O O . ALA A 1 310 ? -14.498 15.614 4.904 1 98.79 310 ALA A O 1
ATOM 2285 N N . ARG A 1 311 ? -14.318 16.766 2.99 1 98.72 311 ARG A N 1
ATOM 2286 C CA . ARG A 1 311 ? -14.133 15.604 2.128 1 98.72 311 ARG A CA 1
ATOM 2287 C C . ARG A 1 311 ? -12.653 15.289 1.941 1 98.72 311 ARG A C 1
ATOM 2289 O O . ARG A 1 311 ? -11.797 16.145 2.176 1 98.72 311 ARG A O 1
ATOM 2296 N N . GLY A 1 312 ? -12.396 14.037 1.576 1 98.73 312 GLY A N 1
ATOM 2297 C CA . GLY A 1 312 ? -11.053 13.725 1.115 1 98.73 312 GLY A CA 1
ATOM 2298 C C . GLY A 1 312 ? -10.706 14.386 -0.206 1 98.73 312 GLY A C 1
ATOM 2299 O O . GLY A 1 312 ? -11.588 14.642 -1.028 1 98.73 312 GLY A O 1
ATOM 2300 N N . ARG A 1 313 ? -9.491 14.667 -0.334 1 98.64 313 ARG A N 1
ATOM 2301 C CA . ARG A 1 313 ? -8.976 15.248 -1.57 1 98.64 313 ARG A CA 1
ATOM 2302 C C . ARG A 1 313 ? -8.123 14.241 -2.335 1 98.64 313 ARG A C 1
ATOM 2304 O O . ARG A 1 313 ? -7.099 13.777 -1.83 1 98.64 313 ARG A O 1
ATOM 2311 N N . ASN A 1 314 ? -8.473 13.966 -3.582 1 98.71 314 ASN A N 1
ATOM 2312 C CA . ASN A 1 314 ? -7.784 12.927 -4.34 1 98.71 314 ASN A CA 1
ATOM 2313 C C . ASN A 1 314 ? -6.931 13.521 -5.457 1 98.71 314 ASN A C 1
ATOM 2315 O O . ASN A 1 314 ? -6.654 12.853 -6.455 1 98.71 314 ASN A O 1
ATOM 2319 N N . HIS A 1 315 ? -6.633 14.748 -5.362 1 98.43 315 HIS A N 1
ATOM 2320 C CA . HIS A 1 315 ? -5.699 15.411 -6.265 1 98.43 315 HIS A CA 1
ATOM 2321 C C . HIS A 1 315 ? -4.763 16.344 -5.503 1 98.43 315 HIS A C 1
ATOM 2323 O O . HIS A 1 315 ? -5.072 16.76 -4.384 1 98.43 315 HIS A O 1
ATOM 2329 N N . GLY A 1 316 ? -3.632 16.632 -6.036 1 98.26 316 GLY A N 1
ATOM 2330 C CA . GLY A 1 316 ? -2.645 17.51 -5.428 1 98.26 316 GLY A CA 1
ATOM 2331 C C . GLY A 1 316 ? -2.999 18.981 -5.55 1 98.26 316 GLY A C 1
ATOM 2332 O O . GLY A 1 316 ? -4.151 19.327 -5.821 1 98.26 316 GLY A O 1
ATOM 2333 N N . ALA A 1 317 ? -2.032 19.774 -5.246 1 98.54 317 ALA A N 1
ATOM 2334 C CA . ALA A 1 317 ? -2.188 21.22 -5.382 1 98.54 317 ALA A CA 1
ATOM 2335 C C . ALA A 1 317 ? -2.608 21.595 -6.8 1 98.54 317 ALA A C 1
ATOM 2337 O O . ALA A 1 317 ? -2.125 21.011 -7.773 1 98.54 317 ALA A O 1
ATOM 2338 N N . GLN A 1 318 ? -3.419 22.507 -6.926 1 98.22 318 GLN A N 1
ATOM 2339 C CA . GLN A 1 318 ? -3.927 22.953 -8.219 1 98.22 318 GLN A CA 1
ATOM 2340 C C . GLN A 1 318 ? -3.388 24.337 -8.573 1 98.22 318 GLN A C 1
ATOM 2342 O O . GLN A 1 318 ? -3.231 25.19 -7.697 1 98.22 318 GLN A O 1
ATOM 2347 N N . MET A 1 319 ? -3.07 24.461 -9.821 1 96.07 319 MET A N 1
ATOM 2348 C CA . MET A 1 319 ? -2.629 25.742 -10.366 1 96.07 319 MET A CA 1
ATOM 2349 C C . MET A 1 319 ? -3.678 26.322 -11.308 1 96.07 319 MET A C 1
ATOM 2351 O O . MET A 1 319 ? -4.281 25.593 -12.098 1 96.07 319 MET A O 1
ATOM 2355 N N . GLY A 1 320 ? -3.952 27.578 -11.199 1 86.89 320 GLY A N 1
ATOM 2356 C CA . GLY A 1 320 ? -4.839 28.299 -12.097 1 86.89 320 GLY A CA 1
ATOM 2357 C C . GLY A 1 320 ? -4.424 29.742 -12.314 1 86.89 320 GLY A C 1
ATOM 2358 O O . GLY A 1 320 ? -3.578 30.266 -11.586 1 86.89 320 GLY A O 1
ATOM 2359 N N . MET B 1 1 ? -12.108 -13.547 -34.268 1 93.16 1 MET B N 1
ATOM 2360 C CA . MET B 1 1 ? -11.232 -14.281 -33.359 1 93.16 1 MET B CA 1
ATOM 2361 C C . MET B 1 1 ? -10.57 -13.337 -32.361 1 93.16 1 MET B C 1
ATOM 2363 O O . MET B 1 1 ? -10.079 -12.272 -32.74 1 93.16 1 MET B O 1
ATOM 2367 N N . VAL B 1 2 ? -10.665 -13.675 -31.141 1 97.84 2 VAL B N 1
ATOM 2368 C CA . VAL B 1 2 ? -10.092 -12.87 -30.068 1 97.84 2 VAL B CA 1
ATOM 2369 C C . VAL B 1 2 ? -8.891 -13.594 -29.463 1 97.84 2 VAL B C 1
ATOM 2371 O O . VAL B 1 2 ? -8.936 -14.807 -29.243 1 97.84 2 VAL B O 1
ATOM 2374 N N . ARG B 1 3 ? -7.83 -12.879 -29.223 1 98.7 3 ARG B N 1
ATOM 2375 C CA . ARG B 1 3 ? -6.619 -13.407 -28.604 1 98.7 3 ARG B CA 1
ATOM 2376 C C . ARG B 1 3 ? -6.352 -12.733 -27.262 1 98.7 3 ARG B C 1
ATOM 2378 O O . ARG B 1 3 ? -6.32 -11.504 -27.174 1 98.7 3 ARG B O 1
ATOM 2385 N N . VAL B 1 4 ? -6.219 -13.503 -26.267 1 98.73 4 VAL B N 1
ATOM 2386 C CA . VAL B 1 4 ? -5.915 -12.997 -24.933 1 98.73 4 VAL B CA 1
ATOM 2387 C C . VAL B 1 4 ? -4.563 -13.536 -24.471 1 98.73 4 VAL B C 1
ATOM 2389 O O . VAL B 1 4 ? -4.308 -14.74 -24.552 1 98.73 4 VAL B O 1
ATOM 2392 N N . SER B 1 5 ? -3.696 -12.651 -24.029 1 98.79 5 SER B N 1
ATOM 2393 C CA . SER B 1 5 ? -2.393 -13.029 -23.494 1 98.79 5 SER B CA 1
ATOM 2394 C C . SER B 1 5 ? -2.184 -12.462 -22.094 1 98.79 5 SER B C 1
ATOM 2396 O O . SER B 1 5 ? -2.591 -11.334 -21.808 1 98.79 5 SER B O 1
ATOM 2398 N N . THR B 1 6 ? -1.665 -13.214 -21.214 1 98.56 6 THR B N 1
ATOM 2399 C CA . THR B 1 6 ? -1.31 -12.802 -19.86 1 98.56 6 THR B CA 1
ATOM 2400 C C . THR B 1 6 ? -0.027 -13.492 -19.403 1 98.56 6 THR B C 1
ATOM 2402 O O . THR B 1 6 ? 0.395 -14.485 -19.999 1 98.56 6 THR B O 1
ATOM 2405 N N . GLY B 1 7 ? 0.577 -12.92 -18.396 1 97.98 7 GLY B N 1
ATOM 2406 C CA . GLY B 1 7 ? 1.838 -13.459 -17.911 1 97.98 7 GLY B CA 1
ATOM 2407 C C . GLY B 1 7 ? 1.682 -14.322 -16.673 1 97.98 7 GLY B C 1
ATOM 2408 O O . GLY B 1 7 ? 0.6 -14.383 -16.085 1 97.98 7 GLY B O 1
ATOM 2409 N N . ALA B 1 8 ? 2.766 -15 -16.286 1 98.57 8 ALA B N 1
ATOM 2410 C CA . ALA B 1 8 ? 2.856 -15.738 -15.029 1 98.57 8 ALA B CA 1
ATOM 2411 C C . ALA B 1 8 ? 2.967 -14.786 -13.841 1 98.57 8 ALA B C 1
ATOM 2413 O O . ALA B 1 8 ? 2.98 -13.565 -14.016 1 98.57 8 ALA B O 1
ATOM 2414 N N . ARG B 1 9 ? 2.896 -15.344 -12.7 1 98.61 9 ARG B N 1
ATOM 2415 C CA . ARG B 1 9 ? 3.18 -14.574 -11.494 1 98.61 9 ARG B CA 1
ATOM 2416 C C . ARG B 1 9 ? 4.013 -15.386 -10.509 1 98.61 9 ARG B C 1
ATOM 2418 O O . ARG B 1 9 ? 3.969 -16.618 -10.518 1 98.61 9 ARG B O 1
ATOM 2425 N N . ILE B 1 10 ? 4.824 -14.723 -9.724 1 98.81 10 ILE B N 1
ATOM 2426 C CA . ILE B 1 10 ? 5.422 -15.295 -8.523 1 98.81 10 ILE B CA 1
ATOM 2427 C C . ILE B 1 10 ? 4.555 -14.968 -7.309 1 98.81 10 ILE B C 1
ATOM 2429 O O . ILE B 1 10 ? 4.065 -13.845 -7.173 1 98.81 10 ILE B O 1
ATOM 2433 N N . HIS B 1 11 ? 4.272 -15.907 -6.521 1 98.28 11 HIS B N 1
ATOM 2434 C CA . HIS B 1 11 ? 3.641 -15.738 -5.216 1 98.28 11 HIS B CA 1
ATOM 2435 C C . HIS B 1 11 ? 4.647 -15.941 -4.088 1 98.28 11 HIS B C 1
ATOM 2437 O O . HIS B 1 11 ? 5.095 -17.063 -3.845 1 98.28 11 HIS B O 1
ATOM 2443 N N . PHE B 1 12 ? 4.99 -14.93 -3.345 1 98.37 12 PHE B N 1
ATOM 2444 C CA . PHE B 1 12 ? 6.1 -14.934 -2.4 1 98.37 12 PHE B CA 1
ATOM 2445 C C . PHE B 1 12 ? 5.668 -15.518 -1.06 1 98.37 12 PHE B C 1
ATOM 2447 O O . PHE B 1 12 ? 6.509 -15.882 -0.235 1 98.37 12 PHE B O 1
ATOM 2454 N N . GLY B 1 13 ? 4.327 -15.538 -0.84 1 97.18 13 GLY B N 1
ATOM 2455 C CA . GLY B 1 13 ? 3.834 -16.071 0.419 1 97.18 13 GLY B CA 1
ATOM 2456 C C . GLY B 1 13 ? 2.586 -15.367 0.918 1 97.18 13 GLY B C 1
ATOM 2457 O O . GLY B 1 13 ? 2.143 -14.383 0.323 1 97.18 13 GLY B O 1
ATOM 2458 N N . PHE B 1 14 ? 2.044 -15.912 2.011 1 97.12 14 PHE B N 1
ATOM 2459 C CA . PHE B 1 14 ? 0.862 -15.354 2.657 1 97.12 14 PHE B CA 1
ATOM 2460 C C . PHE B 1 14 ? 1.257 -14.397 3.776 1 97.12 14 PHE B C 1
ATOM 2462 O O . PHE B 1 14 ? 2.293 -14.58 4.419 1 97.12 14 PHE B O 1
ATOM 2469 N N . LEU B 1 15 ? 0.387 -13.452 3.999 1 97.86 15 LEU B N 1
ATOM 2470 C CA . LEU B 1 15 ? 0.6 -12.497 5.081 1 97.86 15 LEU B CA 1
ATOM 2471 C C . LEU B 1 15 ? 0.203 -13.099 6.424 1 97.86 15 LEU B C 1
ATOM 2473 O O . LEU B 1 15 ? 0.748 -12.72 7.464 1 97.86 15 LEU B O 1
ATOM 2477 N N . ASN B 1 16 ? -0.788 -13.978 6.362 1 96.56 16 ASN B N 1
ATOM 2478 C CA . ASN B 1 16 ? -1.276 -14.588 7.595 1 96.56 16 ASN B CA 1
ATOM 2479 C C . ASN B 1 16 ? -2.011 -15.896 7.321 1 96.56 16 ASN B C 1
ATOM 2481 O O . ASN B 1 16 ? -2.773 -15.995 6.357 1 96.56 16 ASN B O 1
ATOM 2485 N N . LEU B 1 17 ? -1.752 -16.864 8.172 1 95.02 17 LEU B N 1
ATOM 2486 C CA . LEU B 1 17 ? -2.504 -18.113 8.103 1 95.02 17 LEU B CA 1
ATOM 2487 C C . LEU B 1 17 ? -3.136 -18.442 9.451 1 95.02 17 LEU B C 1
ATOM 2489 O O . LEU B 1 17 ? -3.763 -19.492 9.607 1 95.02 17 LEU B O 1
ATOM 2493 N N . SER B 1 18 ? -2.973 -17.54 10.413 1 94.68 18 SER B N 1
ATOM 2494 C CA . SER B 1 18 ? -3.512 -17.781 11.747 1 94.68 18 SER B CA 1
ATOM 2495 C C . SER B 1 18 ? -4.933 -17.243 11.875 1 94.68 18 SER B C 1
ATOM 2497 O O . SER B 1 18 ? -5.197 -16.086 11.54 1 94.68 18 SER B O 1
ATOM 2499 N N . LEU B 1 19 ? -5.791 -17.986 12.457 1 93.08 19 LEU B N 1
ATOM 2500 C CA . LEU B 1 19 ? -7.175 -17.589 12.689 1 93.08 19 LEU B CA 1
ATOM 2501 C C . LEU B 1 19 ? -7.269 -16.588 13.835 1 93.08 19 LEU B C 1
ATOM 2503 O O . LEU B 1 19 ? -8.324 -15.988 14.057 1 93.08 19 LEU B O 1
ATOM 2507 N N . ALA B 1 20 ? -6.182 -16.389 14.477 1 93.93 20 ALA B N 1
ATOM 2508 C CA . ALA B 1 20 ? -6.152 -15.461 15.604 1 93.93 20 ALA B CA 1
ATOM 2509 C C . ALA B 1 20 ? -6.13 -14.013 15.122 1 93.93 20 ALA B C 1
ATOM 2511 O O . ALA B 1 20 ? -6.287 -13.084 15.918 1 93.93 20 ALA B O 1
ATOM 2512 N N . ARG B 1 21 ? -5.966 -13.778 13.844 1 94.83 21 ARG B N 1
ATOM 2513 C CA . ARG B 1 21 ? -5.919 -12.431 13.285 1 94.83 21 ARG B CA 1
ATOM 2514 C C . ARG B 1 21 ? -7.147 -12.153 12.425 1 94.83 21 ARG B C 1
ATOM 2516 O O . ARG B 1 21 ? -7.877 -13.076 12.058 1 94.83 21 ARG B O 1
ATOM 2523 N N . SER B 1 22 ? -7.307 -10.92 12.079 1 91.63 22 SER B N 1
ATOM 2524 C CA . SER B 1 22 ? -8.574 -10.483 11.504 1 91.63 22 SER B CA 1
ATOM 2525 C C . SER B 1 22 ? -8.642 -10.795 10.012 1 91.63 22 SER B C 1
ATOM 2527 O O . SER B 1 22 ? -9.713 -10.728 9.407 1 91.63 22 SER B O 1
ATOM 2529 N N . ARG B 1 23 ? -7.552 -11.097 9.37 1 94.27 23 ARG B N 1
ATOM 2530 C CA . ARG B 1 23 ? -7.493 -11.414 7.947 1 94.27 23 ARG B CA 1
ATOM 2531 C C . ARG B 1 23 ? -6.768 -12.734 7.71 1 94.27 23 ARG B C 1
ATOM 2533 O O . ARG B 1 23 ? -5.786 -13.04 8.39 1 94.27 23 ARG B O 1
ATOM 2540 N N . LEU B 1 24 ? -7.205 -13.452 6.711 1 94.39 24 LEU B N 1
ATOM 2541 C CA . LEU B 1 24 ? -6.613 -14.725 6.314 1 94.39 24 LEU B CA 1
ATOM 2542 C C . LEU B 1 24 ? -6.152 -14.681 4.862 1 94.39 24 LEU B C 1
ATOM 2544 O O . LEU B 1 24 ? -6.838 -14.121 4.004 1 94.39 24 LEU B O 1
ATOM 2548 N N . TYR B 1 25 ? -4.929 -15.265 4.549 1 93.75 25 TYR B N 1
ATOM 2549 C CA . TYR B 1 25 ? -4.409 -15.628 3.235 1 93.75 25 TYR B CA 1
ATOM 2550 C C . TYR B 1 25 ? -3.88 -14.401 2.501 1 93.75 25 TYR B C 1
ATOM 2552 O O . TYR B 1 25 ? -3.417 -14.503 1.362 1 93.75 25 TYR B O 1
ATOM 2560 N N . GLY B 1 26 ? -4.044 -13.191 2.97 1 95.26 26 GLY B N 1
ATOM 2561 C CA . GLY B 1 26 ? -3.404 -12.107 2.241 1 95.26 26 GLY B CA 1
ATOM 2562 C C . GLY B 1 26 ? -2.093 -12.515 1.595 1 95.26 26 GLY B C 1
ATOM 2563 O O . GLY B 1 26 ? -1.306 -13.255 2.189 1 95.26 26 GLY B O 1
ATOM 2564 N N . GLY B 1 27 ? -1.887 -12.105 0.36 1 97.23 27 GLY B N 1
ATOM 2565 C CA . GLY B 1 27 ? -0.733 -12.6 -0.374 1 97.23 27 GLY B CA 1
ATOM 2566 C C . GLY B 1 27 ? 0.146 -11.491 -0.921 1 97.23 27 GLY B C 1
ATOM 2567 O O . GLY B 1 27 ? -0.274 -10.334 -0.987 1 97.23 27 GLY B O 1
ATOM 2568 N N . LEU B 1 28 ? 1.333 -11.884 -1.318 1 98.54 28 LEU B N 1
ATOM 2569 C CA . LEU B 1 28 ? 2.347 -11.052 -1.958 1 98.54 28 LEU B CA 1
ATOM 2570 C C . LEU B 1 28 ? 2.811 -11.675 -3.271 1 98.54 28 LEU B C 1
ATOM 2572 O O . LEU B 1 28 ? 3.111 -12.87 -3.324 1 98.54 28 LEU B O 1
ATOM 2576 N N . GLY B 1 29 ? 2.823 -10.879 -4.297 1 98.85 29 GLY B N 1
ATOM 2577 C CA . GLY B 1 29 ? 3.31 -11.43 -5.552 1 98.85 29 GLY B CA 1
ATOM 2578 C C . GLY B 1 29 ? 3.593 -10.37 -6.599 1 98.85 29 GLY B C 1
ATOM 2579 O O . GLY B 1 29 ? 3.38 -9.18 -6.359 1 98.85 29 GLY B O 1
ATOM 2580 N N . VAL B 1 30 ? 4.1 -10.798 -7.739 1 98.9 30 VAL B N 1
ATOM 2581 C CA . VAL B 1 30 ? 4.428 -9.928 -8.863 1 98.9 30 VAL B CA 1
ATOM 2582 C C . VAL B 1 30 ? 4.012 -10.597 -10.172 1 98.9 30 VAL B C 1
ATOM 2584 O O . VAL B 1 30 ? 4.137 -11.814 -10.322 1 98.9 30 VAL B O 1
ATOM 2587 N N . GLY B 1 31 ? 3.451 -9.791 -11.051 1 98.84 31 GLY B N 1
ATOM 2588 C CA . GLY B 1 31 ? 3.219 -10.272 -12.404 1 98.84 31 GLY B CA 1
ATOM 2589 C C . GLY B 1 31 ? 4.478 -10.308 -13.249 1 98.84 31 GLY B C 1
ATOM 2590 O O . GLY B 1 31 ? 5.325 -9.418 -13.149 1 98.84 31 GLY B O 1
ATOM 2591 N N . LEU B 1 32 ? 4.598 -11.286 -14.059 1 98.85 32 LEU B N 1
ATOM 2592 C CA . LEU B 1 32 ? 5.74 -11.448 -14.952 1 98.85 32 LEU B CA 1
ATOM 2593 C C . LEU B 1 32 ? 5.31 -11.331 -16.41 1 98.85 32 LEU B C 1
ATOM 2595 O O . LEU B 1 32 ? 4.184 -11.692 -16.761 1 98.85 32 LEU B O 1
ATOM 2599 N N . ASP B 1 33 ? 6.221 -10.908 -17.231 1 98.01 33 ASP B N 1
ATOM 2600 C CA . ASP B 1 33 ? 5.91 -10.759 -18.649 1 98.01 33 ASP B CA 1
ATOM 2601 C C . ASP B 1 33 ? 6.05 -12.089 -19.385 1 98.01 33 ASP B C 1
ATOM 2603 O O . ASP B 1 33 ? 5.467 -12.277 -20.455 1 98.01 33 ASP B O 1
ATOM 2607 N N . GLU B 1 34 ? 6.89 -13.031 -18.802 1 96.9 34 GLU B N 1
ATOM 2608 C CA . GLU B 1 34 ? 7.099 -14.38 -19.319 1 96.9 34 GLU B CA 1
ATOM 2609 C C . GLU B 1 34 ? 7.25 -15.389 -18.185 1 96.9 34 GLU B C 1
ATOM 2611 O O . GLU B 1 34 ? 7.724 -15.046 -17.1 1 96.9 34 GLU B O 1
ATOM 2616 N N . PRO B 1 35 ? 6.937 -16.621 -18.394 1 97.5 35 PRO B N 1
ATOM 2617 C CA . PRO B 1 35 ? 6.209 -17.138 -19.554 1 97.5 35 PRO B CA 1
ATOM 2618 C C . PRO B 1 35 ? 4.762 -16.653 -19.607 1 97.5 35 PRO B C 1
ATOM 2620 O O . PRO B 1 35 ? 4.284 -16.021 -18.662 1 97.5 35 PRO B O 1
ATOM 2623 N N . GLN B 1 36 ? 4.102 -16.911 -20.742 1 98.17 36 GLN B N 1
ATOM 2624 C CA . GLN B 1 36 ? 2.762 -16.372 -20.946 1 98.17 36 GLN B CA 1
ATOM 2625 C C . GLN B 1 36 ? 1.743 -17.49 -21.146 1 98.17 36 GLN B C 1
ATOM 2627 O O . GLN B 1 36 ? 2.103 -18.602 -21.536 1 98.17 36 GLN B O 1
ATOM 2632 N N . VAL B 1 37 ? 0.565 -17.188 -20.848 1 98.6 37 VAL B N 1
ATOM 2633 C CA . VAL B 1 37 ? -0.62 -17.908 -21.3 1 98.6 37 VAL B CA 1
ATOM 2634 C C . VAL B 1 37 ? -1.264 -17.163 -22.467 1 98.6 37 VAL B C 1
ATOM 2636 O O . VAL B 1 37 ? -1.459 -15.947 -22.404 1 98.6 37 VAL B O 1
ATOM 2639 N N . VAL B 1 38 ? -1.548 -17.856 -23.543 1 98.79 38 VAL B N 1
ATOM 2640 C CA . VAL B 1 38 ? -2.201 -17.262 -24.705 1 98.79 38 VAL B CA 1
ATOM 2641 C C . VAL B 1 38 ? -3.374 -18.136 -25.142 1 98.79 38 VAL B C 1
ATOM 2643 O O . VAL B 1 38 ? -3.203 -19.328 -25.409 1 98.79 38 VAL B O 1
ATOM 2646 N N . VAL B 1 39 ? -4.49 -17.558 -25.224 1 98.81 39 VAL B N 1
ATOM 2647 C CA . VAL B 1 39 ? -5.725 -18.248 -25.583 1 98.81 39 VAL B CA 1
ATOM 2648 C C . VAL B 1 39 ? -6.426 -17.498 -26.714 1 98.81 39 VAL B C 1
ATOM 2650 O O . VAL B 1 39 ? -6.483 -16.266 -26.708 1 98.81 39 VAL B O 1
ATOM 2653 N N . THR B 1 40 ? -6.964 -18.202 -27.635 1 98.8 40 THR B N 1
ATOM 2654 C CA . THR B 1 40 ? -7.81 -17.622 -28.672 1 98.8 40 THR B CA 1
ATOM 2655 C C . THR B 1 40 ? -9.207 -18.235 -28.635 1 98.8 40 THR B C 1
ATOM 2657 O O . THR B 1 40 ? -9.373 -19.392 -28.242 1 98.8 40 THR B O 1
ATOM 2660 N N . ALA B 1 41 ? -10.134 -17.467 -29.013 1 98.75 41 ALA B N 1
ATOM 2661 C CA . ALA B 1 41 ? -11.511 -17.954 -29.013 1 98.75 41 ALA B CA 1
ATOM 2662 C C . ALA B 1 41 ? -12.309 -17.34 -30.161 1 98.75 41 ALA B C 1
ATOM 2664 O O . ALA B 1 41 ? -12.044 -16.209 -30.574 1 98.75 41 ALA B O 1
ATOM 2665 N N . GLU B 1 42 ? -13.255 -18.048 -30.687 1 98.56 42 GLU B N 1
ATOM 2666 C CA . GLU B 1 42 ? -14.283 -17.592 -31.618 1 98.56 42 GLU B CA 1
ATOM 2667 C C . GLU B 1 42 ? -15.651 -18.157 -31.25 1 98.56 42 GLU B C 1
ATOM 2669 O O . GLU B 1 42 ? -15.744 -19.214 -30.623 1 98.56 42 GLU B O 1
ATOM 2674 N N . PRO B 1 43 ? -16.646 -17.461 -31.665 1 98.12 43 PRO B N 1
ATOM 2675 C CA . PRO B 1 43 ? -17.977 -17.997 -31.373 1 98.12 43 PRO B CA 1
ATOM 2676 C C . PRO B 1 43 ? -18.226 -19.351 -32.033 1 98.12 43 PRO B C 1
ATOM 2678 O O . PRO B 1 43 ? -17.717 -19.612 -33.126 1 98.12 43 PRO B O 1
ATOM 2681 N N . ALA B 1 44 ? -19.022 -20.17 -31.375 1 98.42 44 ALA B N 1
ATOM 2682 C CA . ALA B 1 44 ? -19.414 -21.48 -31.889 1 98.42 44 ALA B CA 1
ATOM 2683 C C . ALA B 1 44 ? -20.772 -21.903 -31.335 1 98.42 44 ALA B C 1
ATOM 2685 O O . ALA B 1 44 ? -21.311 -21.256 -30.435 1 98.42 44 ALA B O 1
ATOM 2686 N N . ALA B 1 45 ? -21.322 -22.968 -31.871 1 97.67 45 ALA B N 1
ATOM 2687 C CA . ALA B 1 45 ? -22.635 -23.455 -31.456 1 97.67 45 ALA B CA 1
ATOM 2688 C C . ALA B 1 45 ? -22.542 -24.237 -30.149 1 97.67 45 ALA B C 1
ATOM 2690 O O . ALA B 1 45 ? -23.538 -24.391 -29.438 1 97.67 45 ALA B O 1
ATOM 2691 N N . ASP B 1 46 ? -21.353 -24.715 -29.861 1 98.17 46 ASP B N 1
ATOM 2692 C CA . ASP B 1 46 ? -21.037 -25.435 -28.632 1 98.17 46 ASP B CA 1
ATOM 2693 C C . ASP B 1 46 ? -19.601 -25.165 -28.19 1 98.17 46 ASP B C 1
ATOM 2695 O O . ASP B 1 46 ? -18.91 -24.333 -28.782 1 98.17 46 ASP B O 1
ATOM 2699 N N . VAL B 1 47 ? -19.18 -25.823 -27.103 1 98.67 47 VAL B N 1
ATOM 2700 C CA . VAL B 1 47 ? -17.818 -25.64 -26.613 1 98.67 47 VAL B CA 1
ATOM 2701 C C . VAL B 1 47 ? -16.875 -26.596 -27.338 1 98.67 47 VAL B C 1
ATOM 2703 O O . VAL B 1 47 ? -17.067 -27.814 -27.303 1 98.67 47 VAL B O 1
ATOM 2706 N N . ARG B 1 48 ? -15.946 -26.099 -28.009 1 98.61 48 ARG B N 1
ATOM 2707 C CA . ARG B 1 48 ? -14.873 -26.85 -28.651 1 98.61 48 ARG B CA 1
ATOM 2708 C C . ARG B 1 48 ? -13.512 -26.442 -28.098 1 98.61 48 ARG B C 1
ATOM 2710 O O . ARG B 1 48 ? -13.117 -25.279 -28.2 1 98.61 48 ARG B O 1
ATOM 2717 N N . CYS B 1 49 ? -12.834 -27.369 -27.505 1 98.54 49 CYS B N 1
ATOM 2718 C CA . CYS B 1 49 ? -11.509 -27.143 -26.937 1 98.54 49 CYS B CA 1
ATOM 2719 C C . CYS B 1 49 ? -10.772 -28.46 -26.729 1 98.54 49 CYS B C 1
ATOM 2721 O O . CYS B 1 49 ? -11.282 -29.363 -26.063 1 98.54 49 CYS B O 1
ATOM 2723 N N . ARG B 1 50 ? -9.581 -28.601 -27.248 1 97.57 50 ARG B N 1
ATOM 2724 C CA . ARG B 1 50 ? -8.818 -29.841 -27.153 1 97.57 50 ARG B CA 1
ATOM 2725 C C . ARG B 1 50 ? -8.054 -29.915 -25.835 1 97.57 50 ARG B C 1
ATOM 2727 O O . ARG B 1 50 ? -7.713 -31.004 -25.368 1 97.57 50 ARG B O 1
ATOM 2734 N N . HIS B 1 51 ? -7.746 -28.784 -25.296 1 97.04 51 HIS B N 1
ATOM 2735 C CA . HIS B 1 51 ? -7.02 -28.734 -24.032 1 97.04 51 HIS B CA 1
ATOM 2736 C C . HIS B 1 51 ? -7.933 -29.069 -22.858 1 97.04 51 HIS B C 1
ATOM 2738 O O . HIS B 1 51 ? -8.898 -28.349 -22.591 1 97.04 51 HIS B O 1
ATOM 2744 N N . PRO B 1 52 ? -7.653 -30.064 -22.125 1 94.82 52 PRO B N 1
ATOM 2745 C CA . PRO B 1 52 ? -8.604 -30.572 -21.134 1 94.82 52 PRO B CA 1
ATOM 2746 C C . PRO B 1 52 ? -8.952 -29.538 -20.066 1 94.82 52 PRO B C 1
ATOM 2748 O O . PRO B 1 52 ? -10.131 -29.3 -19.793 1 94.82 52 PRO B O 1
ATOM 2751 N N . ALA B 1 53 ? -7.929 -28.962 -19.44 1 94.69 53 ALA B N 1
ATOM 2752 C CA . ALA B 1 53 ? -8.199 -27.983 -18.39 1 94.69 53 ALA B CA 1
ATOM 2753 C C . ALA B 1 53 ? -8.943 -26.773 -18.948 1 94.69 53 ALA B C 1
ATOM 2755 O O . ALA B 1 53 ? -9.886 -26.276 -18.326 1 94.69 53 ALA B O 1
ATOM 2756 N N . ALA B 1 54 ? -8.575 -26.302 -20.095 1 98.13 54 ALA B N 1
ATOM 2757 C CA . ALA B 1 54 ? -9.215 -25.141 -20.708 1 98.13 54 ALA B CA 1
ATOM 2758 C C . ALA B 1 54 ? -10.66 -25.448 -21.089 1 98.13 54 ALA B C 1
ATOM 2760 O O . ALA B 1 54 ? -11.518 -24.563 -21.06 1 98.13 54 ALA B O 1
ATOM 2761 N N . ARG B 1 55 ? -10.921 -26.672 -21.469 1 98.52 55 ARG B N 1
ATOM 2762 C CA . ARG B 1 55 ? -12.28 -27.053 -21.841 1 98.52 55 ARG B CA 1
ATOM 2763 C C . ARG B 1 55 ? -13.244 -26.853 -20.676 1 98.52 55 ARG B C 1
ATOM 2765 O O . ARG B 1 55 ? -14.347 -26.333 -20.859 1 98.52 55 ARG B O 1
ATOM 2772 N N . GLU B 1 56 ? -12.79 -27.33 -19.546 1 97.89 56 GLU B N 1
ATOM 2773 C CA . GLU B 1 56 ? -13.613 -27.147 -18.355 1 97.89 56 GLU B CA 1
ATOM 2774 C C . GLU B 1 56 ? -13.888 -25.668 -18.096 1 97.89 56 GLU B C 1
ATOM 2776 O O . GLU B 1 56 ? -15.02 -25.285 -17.794 1 97.89 56 GLU B O 1
ATOM 2781 N N . TYR B 1 57 ? -12.897 -24.832 -18.207 1 98.36 57 TYR B N 1
ATOM 2782 C CA . TYR B 1 57 ? -13.058 -23.396 -18.005 1 98.36 57 TYR B CA 1
ATOM 2783 C C . TYR B 1 57 ? -13.958 -22.793 -19.077 1 98.36 57 TYR B C 1
ATOM 2785 O O . TYR B 1 57 ? -14.74 -21.881 -18.799 1 98.36 57 TYR B O 1
ATOM 2793 N N . ALA B 1 58 ? -13.831 -23.265 -20.308 1 98.8 58 ALA B N 1
ATOM 2794 C CA . ALA B 1 58 ? -14.667 -22.771 -21.399 1 98.8 58 ALA B CA 1
ATOM 2795 C C . ALA B 1 58 ? -16.138 -23.092 -21.152 1 98.8 58 ALA B C 1
ATOM 2797 O O . ALA B 1 58 ? -17.011 -22.254 -21.39 1 98.8 58 ALA B O 1
ATOM 2798 N N . GLU B 1 59 ? -16.39 -24.297 -20.743 1 98.69 59 GLU B N 1
ATOM 2799 C CA . GLU B 1 59 ? -17.756 -24.695 -20.417 1 98.69 59 GLU B CA 1
ATOM 2800 C C . GLU B 1 59 ? -18.338 -23.818 -19.312 1 98.69 59 GLU B C 1
ATOM 2802 O O . GLU B 1 59 ? -19.475 -23.353 -19.415 1 98.69 59 GLU B O 1
ATOM 2807 N N . GLN B 1 60 ? -17.591 -23.575 -18.321 1 98.08 60 GLN B N 1
ATOM 2808 C CA . GLN B 1 60 ? -18.022 -22.72 -17.22 1 98.08 60 GLN B CA 1
ATOM 2809 C C . GLN B 1 60 ? -18.266 -21.291 -17.696 1 98.08 60 GLN B C 1
ATOM 2811 O O . GLN B 1 60 ? -19.251 -20.661 -17.306 1 98.08 60 GLN B O 1
ATOM 2816 N N . ALA B 1 61 ? -17.384 -20.786 -18.507 1 98.64 61 ALA B N 1
ATOM 2817 C CA . ALA B 1 61 ? -17.504 -19.425 -19.024 1 98.64 61 ALA B CA 1
ATOM 2818 C C . ALA B 1 61 ? -18.776 -19.261 -19.849 1 98.64 61 ALA B C 1
ATOM 2820 O O . ALA B 1 61 ? -19.499 -18.274 -19.698 1 98.64 61 ALA B O 1
ATOM 2821 N N . VAL B 1 62 ? -19.035 -20.234 -20.714 1 98.57 62 VAL B N 1
ATOM 2822 C CA . VAL B 1 62 ? -20.212 -20.197 -21.575 1 98.57 62 VAL B CA 1
ATOM 2823 C C . VAL B 1 62 ? -21.477 -20.15 -20.72 1 98.57 62 VAL B C 1
ATOM 2825 O O . VAL B 1 62 ? -22.395 -19.376 -21.001 1 98.57 62 VAL B O 1
ATOM 2828 N N . GLU B 1 63 ? -21.455 -20.936 -19.721 1 97.91 63 GLU B N 1
ATOM 2829 C CA . GLU B 1 63 ? -22.597 -20.965 -18.811 1 97.91 63 GLU B CA 1
ATOM 2830 C C . GLU B 1 63 ? -22.743 -19.64 -18.067 1 97.91 63 GLU B C 1
ATOM 2832 O O . GLU B 1 63 ? -23.834 -19.069 -18.014 1 97.91 63 GLU B O 1
ATOM 2837 N N . LEU B 1 64 ? -21.681 -19.111 -17.495 1 97.47 64 LEU B N 1
ATOM 2838 C CA . LEU B 1 64 ? -21.67 -17.893 -16.692 1 97.47 64 LEU B CA 1
ATOM 2839 C C . LEU B 1 64 ? -22.094 -16.689 -17.525 1 97.47 64 LEU B C 1
ATOM 2841 O O . LEU B 1 64 ? -22.763 -15.784 -17.021 1 97.47 64 LEU B O 1
ATOM 2845 N N . LEU B 1 65 ? -21.701 -16.691 -18.771 1 98.01 65 LEU B N 1
ATOM 2846 C CA . LEU B 1 65 ? -21.923 -15.535 -19.633 1 98.01 65 LEU B CA 1
ATOM 2847 C C . LEU B 1 65 ? -23.251 -15.658 -20.374 1 98.01 65 LEU B C 1
ATOM 2849 O O . LEU B 1 65 ? -23.725 -14.689 -20.97 1 98.01 65 LEU B O 1
ATOM 2853 N N . GLY B 1 66 ? -23.818 -16.869 -20.364 1 97.76 66 GLY B N 1
ATOM 2854 C CA . GLY B 1 66 ? -25.078 -17.103 -21.052 1 97.76 66 GLY B CA 1
ATOM 2855 C C . GLY B 1 66 ? -24.949 -17.064 -22.563 1 97.76 66 GLY B C 1
ATOM 2856 O O . GLY B 1 66 ? -25.798 -16.491 -23.249 1 97.76 66 GLY B O 1
ATOM 2857 N N . VAL B 1 67 ? -23.886 -17.601 -23.119 1 98.12 67 VAL B N 1
ATOM 2858 C CA . VAL B 1 67 ? -23.682 -17.618 -24.564 1 98.12 67 VAL B CA 1
ATOM 2859 C C . VAL B 1 67 ? -23.804 -19.048 -25.086 1 98.12 67 VAL B C 1
ATOM 2861 O O . VAL B 1 67 ? -23.847 -20 -24.303 1 98.12 67 VAL B O 1
ATOM 2864 N N . ARG B 1 68 ? -23.828 -19.233 -26.387 1 96.73 68 ARG B N 1
ATOM 2865 C CA . ARG B 1 68 ? -24.132 -20.525 -26.994 1 96.73 68 ARG B CA 1
ATOM 2866 C C . ARG B 1 68 ? -22.926 -21.456 -26.935 1 96.73 68 ARG B C 1
ATOM 2868 O O . ARG B 1 68 ? -23.077 -22.665 -26.754 1 96.73 68 ARG B O 1
ATOM 2875 N N . GLY B 1 69 ? -21.792 -20.853 -27.218 1 98.27 69 GLY B N 1
ATOM 2876 C CA . GLY B 1 69 ? -20.585 -21.662 -27.283 1 98.27 69 GLY B CA 1
ATOM 2877 C C . GLY B 1 69 ? -19.363 -20.877 -27.72 1 98.27 69 GLY B C 1
ATOM 2878 O O . GLY B 1 69 ? -19.434 -19.659 -27.902 1 98.27 69 GLY B O 1
ATOM 2879 N N . ALA B 1 70 ? -18.216 -21.604 -27.758 1 98.65 70 ALA B N 1
ATOM 2880 C CA . ALA B 1 70 ? -16.952 -21.021 -28.201 1 98.65 70 ALA B CA 1
ATOM 2881 C C . ALA B 1 70 ? -15.969 -22.106 -28.632 1 98.65 70 ALA B C 1
ATOM 2883 O O . ALA B 1 70 ? -15.946 -23.196 -28.056 1 98.65 70 ALA B O 1
ATOM 2884 N N . ASP B 1 71 ? -15.277 -21.83 -29.655 1 98.86 71 ASP B N 1
ATOM 2885 C CA . ASP B 1 71 ? -14.101 -22.607 -30.035 1 98.86 71 ASP B CA 1
ATOM 2886 C C . ASP B 1 71 ? -12.83 -22.005 -29.44 1 98.86 71 ASP B C 1
ATOM 2888 O O . ASP B 1 71 ? -12.392 -20.931 -29.858 1 98.86 71 ASP B O 1
ATOM 2892 N N . VAL B 1 72 ? -12.251 -22.692 -28.482 1 98.84 72 VAL B N 1
ATOM 2893 C CA . VAL B 1 72 ? -11.135 -22.162 -27.706 1 98.84 72 VAL B CA 1
ATOM 2894 C C . VAL B 1 72 ? -9.856 -22.921 -28.053 1 98.84 72 VAL B C 1
ATOM 2896 O O . VAL B 1 72 ? -9.832 -24.153 -28.025 1 98.84 72 VAL B O 1
ATOM 2899 N N . VAL B 1 73 ? -8.833 -22.221 -28.345 1 98.83 73 VAL B N 1
ATOM 2900 C CA . VAL B 1 73 ? -7.52 -22.796 -28.618 1 98.83 73 VAL B CA 1
ATOM 2901 C C . VAL B 1 73 ? -6.495 -22.234 -27.635 1 98.83 73 VAL B C 1
ATOM 2903 O O . VAL B 1 73 ? -6.361 -21.016 -27.498 1 98.83 73 VAL B O 1
ATOM 2906 N N . VAL B 1 74 ? -5.826 -23.123 -26.951 1 98.67 74 VAL B N 1
ATOM 2907 C CA . VAL B 1 74 ? -4.723 -22.728 -26.082 1 98.67 74 VAL B CA 1
ATOM 2908 C C . VAL B 1 74 ? -3.412 -22.755 -26.864 1 98.67 74 VAL B C 1
ATOM 2910 O O . VAL B 1 74 ? -2.926 -23.826 -27.236 1 98.67 74 VAL B O 1
ATOM 2913 N N . GLU B 1 75 ? -2.888 -21.594 -27.089 1 98.41 75 GLU B N 1
ATOM 2914 C CA . GLU B 1 75 ? -1.645 -21.502 -27.849 1 98.41 75 GLU B CA 1
ATOM 2915 C C . GLU B 1 75 ? -0.433 -21.748 -26.955 1 98.41 75 GLU B C 1
ATOM 2917 O O . GLU B 1 75 ? 0.547 -22.362 -27.384 1 98.41 75 GLU B O 1
ATOM 2922 N N . ARG B 1 76 ? -0.437 -21.144 -25.798 1 97.76 76 ARG B N 1
ATOM 2923 C CA . ARG B 1 76 ? 0.617 -21.265 -24.796 1 97.76 76 ARG B CA 1
ATOM 2924 C C . ARG B 1 76 ? 0.029 -21.397 -23.395 1 97.76 76 ARG B C 1
ATOM 2926 O O . ARG B 1 76 ? -0.997 -20.787 -23.087 1 97.76 76 ARG B O 1
ATOM 2933 N N . THR B 1 77 ? 0.633 -22.155 -22.591 1 95.9 77 THR B N 1
ATOM 2934 C CA . THR B 1 77 ? 0.226 -22.304 -21.198 1 95.9 77 THR B CA 1
ATOM 2935 C C . THR B 1 77 ? 1.443 -22.31 -20.277 1 95.9 77 THR B C 1
ATOM 2937 O O . THR B 1 77 ? 2.583 -22.28 -20.746 1 95.9 77 THR B O 1
ATOM 2940 N N . LEU B 1 78 ? 1.239 -22.24 -19.027 1 95.91 78 LEU B N 1
ATOM 2941 C CA . LEU B 1 78 ? 2.251 -22.412 -17.991 1 95.91 78 LEU B CA 1
ATOM 2942 C C . LEU B 1 78 ? 2.294 -23.858 -17.508 1 95.91 78 LEU B C 1
ATOM 2944 O O . LEU B 1 78 ? 1.296 -24.577 -17.597 1 95.91 78 LEU B O 1
ATOM 2948 N N . PRO B 1 79 ? 3.484 -24.263 -17.037 1 91.82 79 PRO B N 1
ATOM 2949 C CA . PRO B 1 79 ? 3.491 -25.589 -16.415 1 91.82 79 PRO B CA 1
ATOM 2950 C C . PRO B 1 79 ? 2.51 -25.699 -15.251 1 91.82 79 PRO B C 1
ATOM 2952 O O . PRO B 1 79 ? 2.395 -24.772 -14.445 1 91.82 79 PRO B O 1
ATOM 2955 N N . ARG B 1 80 ? 1.787 -26.756 -15.222 1 90.27 80 ARG B N 1
ATOM 2956 C CA . ARG B 1 80 ? 0.766 -26.949 -14.197 1 90.27 80 ARG B CA 1
ATOM 2957 C C . ARG B 1 80 ? 1.401 -27.176 -12.829 1 90.27 80 ARG B C 1
ATOM 2959 O O . ARG B 1 80 ? 2.408 -27.877 -12.715 1 90.27 80 ARG B O 1
ATOM 2966 N N . HIS B 1 81 ? 0.8 -26.53 -11.873 1 89.97 81 HIS B N 1
ATOM 2967 C CA . HIS B 1 81 ? 1.144 -26.725 -10.47 1 89.97 81 HIS B CA 1
ATOM 2968 C C . HIS B 1 81 ? 2.634 -26.502 -10.232 1 89.97 81 HIS B C 1
ATOM 2970 O O . HIS B 1 81 ? 3.268 -27.253 -9.487 1 89.97 81 HIS B O 1
ATOM 2976 N N . ALA B 1 82 ? 3.223 -25.547 -10.918 1 92.89 82 ALA B N 1
ATOM 2977 C CA . ALA B 1 82 ? 4.641 -25.217 -10.795 1 92.89 82 ALA B CA 1
ATOM 2978 C C . ALA B 1 82 ? 4.843 -23.982 -9.922 1 92.89 82 ALA B C 1
ATOM 2980 O O . ALA B 1 82 ? 5.973 -23.526 -9.734 1 92.89 82 ALA B O 1
ATOM 2981 N N . GLY B 1 83 ? 3.778 -23.409 -9.451 1 94.39 83 GLY B N 1
ATOM 2982 C CA . GLY B 1 83 ? 3.873 -22.236 -8.597 1 94.39 83 GLY B CA 1
ATOM 2983 C C . GLY B 1 83 ? 3.863 -20.931 -9.372 1 94.39 83 GLY B C 1
ATOM 2984 O O . GLY B 1 83 ? 4.256 -19.888 -8.846 1 94.39 83 GLY B O 1
ATOM 2985 N N . LEU B 1 84 ? 3.398 -20.917 -10.612 1 97.51 84 LEU B N 1
ATOM 2986 C CA . LEU B 1 84 ? 3.472 -19.733 -11.46 1 97.51 84 LEU B CA 1
ATOM 2987 C C . LEU B 1 84 ? 2.076 -19.223 -11.805 1 97.51 84 LEU B C 1
ATOM 2989 O O . LEU B 1 84 ? 1.921 -18.369 -12.681 1 97.51 84 LEU B O 1
ATOM 2993 N N . GLY B 1 85 ? 1.048 -19.821 -11.208 1 96.44 85 GLY B N 1
ATOM 2994 C CA . GLY B 1 85 ? -0.309 -19.318 -11.344 1 96.44 85 GLY B CA 1
ATOM 2995 C C . GLY B 1 85 ? -1.015 -19.834 -12.585 1 96.44 85 GLY B C 1
ATOM 2996 O O . GLY B 1 85 ? -1.888 -19.159 -13.134 1 96.44 85 GLY B O 1
ATOM 2997 N N . SER B 1 86 ? -0.667 -21.03 -13.067 1 96.66 86 SER B N 1
ATOM 2998 C CA . SER B 1 86 ? -1.165 -21.577 -14.325 1 96.66 86 SER B CA 1
ATOM 2999 C C . SER B 1 86 ? -2.685 -21.698 -14.311 1 96.66 86 SER B C 1
ATOM 3001 O O . SER B 1 86 ? -3.351 -21.33 -15.281 1 96.66 86 SER B O 1
ATOM 3003 N N . GLY B 1 87 ? -3.251 -22.221 -13.225 1 95.79 87 GLY B N 1
ATOM 3004 C CA . GLY B 1 87 ? -4.693 -22.395 -13.155 1 95.79 87 GLY B CA 1
ATOM 3005 C C . GLY B 1 87 ? -5.457 -21.089 -13.256 1 95.79 87 GLY B C 1
ATOM 3006 O O . GLY B 1 87 ? -6.378 -20.964 -14.066 1 95.79 87 GLY B O 1
ATOM 3007 N N . THR B 1 88 ? -5.076 -20.092 -12.448 1 97.24 88 THR B N 1
ATOM 3008 C CA . THR B 1 88 ? -5.769 -18.809 -12.417 1 97.24 88 THR B CA 1
ATOM 3009 C C . THR B 1 88 ? -5.629 -18.086 -13.754 1 97.24 88 THR B C 1
ATOM 3011 O O . THR B 1 88 ? -6.618 -17.617 -14.319 1 97.24 88 THR B O 1
ATOM 3014 N N . GLN B 1 89 ? -4.447 -18.016 -14.304 1 98.47 89 GLN B N 1
ATOM 3015 C CA . GLN B 1 89 ? -4.214 -17.272 -15.538 1 98.47 89 GLN B CA 1
ATOM 3016 C C . GLN B 1 89 ? -4.948 -17.913 -16.712 1 98.47 89 GLN B C 1
ATOM 3018 O O . GLN B 1 89 ? -5.516 -17.212 -17.553 1 98.47 89 GLN B O 1
ATOM 3023 N N . LEU B 1 90 ? -4.919 -19.247 -16.745 1 98.6 90 LEU B N 1
ATOM 3024 C CA . LEU B 1 90 ? -5.628 -19.928 -17.823 1 98.6 90 LEU B CA 1
ATOM 3025 C C . LEU B 1 90 ? -7.133 -19.711 -17.706 1 98.6 90 LEU B C 1
ATOM 3027 O O . LEU B 1 90 ? -7.795 -19.376 -18.691 1 98.6 90 LEU B O 1
ATOM 3031 N N . ALA B 1 91 ? -7.663 -19.935 -16.526 1 98.46 91 ALA B N 1
ATOM 3032 C CA . ALA B 1 91 ? -9.097 -19.781 -16.295 1 98.46 91 ALA B CA 1
ATOM 3033 C C . ALA B 1 91 ? -9.574 -18.394 -16.716 1 98.46 91 ALA B C 1
ATOM 3035 O O . ALA B 1 91 ? -10.563 -18.265 -17.442 1 98.46 91 ALA B O 1
ATOM 3036 N N . LEU B 1 92 ? -8.861 -17.383 -16.308 1 98.79 92 LEU B N 1
ATOM 3037 C CA . LEU B 1 92 ? -9.295 -16.011 -16.547 1 98.79 92 LEU B CA 1
ATOM 3038 C C . LEU B 1 92 ? -9.062 -15.613 -18.001 1 98.79 92 LEU B C 1
ATOM 3040 O O . LEU B 1 92 ? -9.837 -14.84 -18.569 1 98.79 92 LEU B O 1
ATOM 3044 N N . ALA B 1 93 ? -7.965 -16.126 -18.576 1 98.83 93 ALA B N 1
ATOM 3045 C CA . ALA B 1 93 ? -7.743 -15.886 -20 1 98.83 93 ALA B CA 1
ATOM 3046 C C . ALA B 1 93 ? -8.869 -16.482 -20.839 1 98.83 93 ALA B C 1
ATOM 3048 O O . ALA B 1 93 ? -9.347 -15.853 -21.786 1 98.83 93 ALA B O 1
ATOM 3049 N N . VAL B 1 94 ? -9.278 -17.689 -20.528 1 98.82 94 VAL B N 1
ATOM 3050 C CA . VAL B 1 94 ? -10.371 -18.347 -21.237 1 98.82 94 VAL B CA 1
ATOM 3051 C C . VAL B 1 94 ? -11.659 -17.546 -21.059 1 98.82 94 VAL B C 1
ATOM 3053 O O . VAL B 1 94 ? -12.372 -17.28 -22.029 1 98.82 94 VAL B O 1
ATOM 3056 N N . LEU B 1 95 ? -11.97 -17.185 -19.822 1 98.84 95 LEU B N 1
ATOM 3057 C CA . LEU B 1 95 ? -13.162 -16.394 -19.536 1 98.84 95 LEU B CA 1
ATOM 3058 C C . LEU B 1 95 ? -13.189 -15.126 -20.382 1 98.84 95 LEU B C 1
ATOM 3060 O O . LEU B 1 95 ? -14.196 -14.826 -21.028 1 98.84 95 LEU B O 1
ATOM 3064 N N . ARG B 1 96 ? -12.09 -14.411 -20.381 1 98.76 96 ARG B N 1
ATOM 3065 C CA . ARG B 1 96 ? -12.001 -13.158 -21.125 1 98.76 96 ARG B CA 1
ATOM 3066 C C . ARG B 1 96 ? -12.131 -13.402 -22.625 1 98.76 96 ARG B C 1
ATOM 3068 O O . ARG B 1 96 ? -12.802 -12.641 -23.326 1 98.76 96 ARG B O 1
ATOM 3075 N N . ALA B 1 97 ? -11.484 -14.415 -23.123 1 98.77 97 ALA B N 1
ATOM 3076 C CA . ALA B 1 97 ? -11.514 -14.731 -24.549 1 98.77 97 ALA B CA 1
ATOM 3077 C C . ALA B 1 97 ? -12.923 -15.108 -24.998 1 98.77 97 ALA B C 1
ATOM 3079 O O . ALA B 1 97 ? -13.399 -14.635 -26.033 1 98.77 97 ALA B O 1
ATOM 3080 N N . VAL B 1 98 ? -13.568 -15.981 -24.279 1 98.71 98 VAL B N 1
ATOM 3081 C CA . VAL B 1 98 ? -14.919 -16.418 -24.612 1 98.71 98 VAL B CA 1
ATOM 3082 C C . VAL B 1 98 ? -15.87 -15.223 -24.589 1 98.71 98 VAL B C 1
ATOM 3084 O O . VAL B 1 98 ? -16.7 -15.065 -25.487 1 98.71 98 VAL B O 1
ATOM 3087 N N . ALA B 1 99 ? -15.779 -14.394 -23.51 1 98.73 99 ALA B N 1
ATOM 3088 C CA . ALA B 1 99 ? -16.626 -13.208 -23.409 1 98.73 99 ALA B CA 1
ATOM 3089 C C . ALA B 1 99 ? -16.453 -12.305 -24.627 1 98.73 99 ALA B C 1
ATOM 3091 O O . ALA B 1 99 ? -17.426 -11.983 -25.312 1 98.73 99 ALA B O 1
ATOM 3092 N N . ALA B 1 100 ? -15.241 -11.987 -24.922 1 98.33 100 ALA B N 1
ATOM 3093 C CA . ALA B 1 100 ? -14.95 -11.055 -26.009 1 98.33 100 ALA B CA 1
ATOM 3094 C C . ALA B 1 100 ? -15.387 -11.629 -27.354 1 98.33 100 ALA B C 1
ATOM 3096 O O . ALA B 1 100 ? -15.937 -10.911 -28.193 1 98.33 100 ALA B O 1
ATOM 3097 N N . ALA B 1 101 ? -15.106 -12.874 -27.58 1 98.16 101 ALA B N 1
ATOM 3098 C CA . ALA B 1 101 ? -15.481 -13.525 -28.833 1 98.16 101 ALA B CA 1
ATOM 3099 C C . ALA B 1 101 ? -16.986 -13.43 -29.07 1 98.16 101 ALA B C 1
ATOM 3101 O O . ALA B 1 101 ? -17.436 -13.358 -30.216 1 98.16 101 ALA B O 1
ATOM 3102 N N . ASN B 1 102 ? -17.754 -13.436 -28.052 1 98.28 102 ASN B N 1
ATOM 3103 C CA . ASN B 1 102 ? -19.21 -13.445 -28.153 1 98.28 102 ASN B CA 1
ATOM 3104 C C . ASN B 1 102 ? -19.795 -12.054 -27.923 1 98.28 102 ASN B C 1
ATOM 3106 O O . ASN B 1 102 ? -20.98 -11.919 -27.611 1 98.28 102 ASN B O 1
ATOM 3110 N N . GLY B 1 103 ? -18.975 -11.047 -27.923 1 97.26 103 GLY B N 1
ATOM 3111 C CA . GLY B 1 103 ? -19.44 -9.672 -27.842 1 97.26 103 GLY B CA 1
ATOM 3112 C C . GLY B 1 103 ? -19.88 -9.272 -26.447 1 97.26 103 GLY B C 1
ATOM 3113 O O . GLY B 1 103 ? -20.765 -8.428 -26.287 1 97.26 103 GLY B O 1
ATOM 3114 N N . ARG B 1 104 ? -19.389 -9.974 -25.45 1 96.88 104 ARG B N 1
ATOM 3115 C CA . ARG B 1 104 ? -19.693 -9.663 -24.057 1 96.88 104 ARG B CA 1
ATOM 3116 C C . ARG B 1 104 ? -18.486 -9.05 -23.356 1 96.88 104 ARG B C 1
ATOM 3118 O O . ARG B 1 104 ? -17.362 -9.136 -23.855 1 96.88 104 ARG B O 1
ATOM 3125 N N . GLU B 1 105 ? -18.743 -8.373 -22.334 1 95.19 105 GLU B N 1
ATOM 3126 C CA . GLU B 1 105 ? -17.699 -7.934 -21.414 1 95.19 105 GLU B CA 1
ATOM 3127 C C . GLU B 1 105 ? -17.648 -8.821 -20.173 1 95.19 105 GLU B C 1
ATOM 3129 O O . GLU B 1 105 ? -18.686 -9.258 -19.673 1 95.19 105 GLU B O 1
ATOM 3134 N N . ALA B 1 106 ? -16.481 -9.122 -19.771 1 96.04 106 ALA B N 1
ATOM 3135 C CA . ALA B 1 106 ? -16.316 -9.9 -18.546 1 96.04 106 ALA B CA 1
ATOM 3136 C C . ALA B 1 106 ? -15.629 -9.076 -17.46 1 96.04 106 ALA B C 1
ATOM 3138 O O . ALA B 1 106 ? -14.51 -8.595 -17.652 1 96.04 106 ALA B O 1
ATOM 3139 N N . ASP B 1 107 ? -16.297 -8.85 -16.348 1 96.69 107 ASP B N 1
ATOM 3140 C CA . ASP B 1 107 ? -15.657 -8.383 -15.122 1 96.69 107 ASP B CA 1
ATOM 3141 C C . ASP B 1 107 ? -14.913 -9.52 -14.424 1 96.69 107 ASP B C 1
ATOM 3143 O O . ASP B 1 107 ? -15.488 -10.229 -13.596 1 96.69 107 ASP B O 1
ATOM 3147 N N . VAL B 1 108 ? -13.706 -9.716 -14.768 1 97.22 108 VAL B N 1
ATOM 3148 C CA . VAL B 1 108 ? -12.933 -10.899 -14.404 1 97.22 108 VAL B CA 1
ATOM 3149 C C . VAL B 1 108 ? -12.869 -11.026 -12.883 1 97.22 108 VAL B C 1
ATOM 3151 O O . VAL B 1 108 ? -12.963 -12.13 -12.342 1 97.22 108 VAL B O 1
ATOM 3154 N N . ARG B 1 109 ? -12.638 -9.962 -12.192 1 97.3 109 ARG B N 1
ATOM 3155 C CA . ARG B 1 109 ? -12.552 -10.011 -10.736 1 97.3 109 ARG B CA 1
ATOM 3156 C C . ARG B 1 109 ? -13.865 -10.491 -10.125 1 97.3 109 ARG B C 1
ATOM 3158 O O . ARG B 1 109 ? -13.864 -11.308 -9.202 1 97.3 109 ARG B O 1
ATOM 3165 N N . ARG B 1 110 ? -14.94 -9.949 -10.557 1 97.21 110 ARG B N 1
ATOM 3166 C CA . ARG B 1 110 ? -16.259 -10.316 -10.052 1 97.21 110 ARG B CA 1
ATOM 3167 C C . ARG B 1 110 ? -16.575 -11.776 -10.356 1 97.21 110 ARG B C 1
ATOM 3169 O O . ARG B 1 110 ? -17.198 -12.464 -9.545 1 97.21 110 ARG B O 1
ATOM 3176 N N . LEU B 1 111 ? -16.12 -12.289 -11.491 1 98.07 111 LEU B N 1
ATOM 3177 C CA . LEU B 1 111 ? -16.523 -13.609 -11.964 1 98.07 111 LEU B CA 1
ATOM 3178 C C . LEU B 1 111 ? -15.505 -14.668 -11.554 1 98.07 111 LEU B C 1
ATOM 3180 O O . LEU B 1 111 ? -15.789 -15.866 -11.619 1 98.07 111 LEU B O 1
ATOM 3184 N N . ALA B 1 112 ? -14.318 -14.249 -11.082 1 98.17 112 ALA B N 1
ATOM 3185 C CA . ALA B 1 112 ? -13.236 -15.171 -10.744 1 98.17 112 ALA B CA 1
ATOM 3186 C C . ALA B 1 112 ? -13.701 -16.215 -9.733 1 98.17 112 ALA B C 1
ATOM 3188 O O . ALA B 1 112 ? -13.411 -17.404 -9.881 1 98.17 112 ALA B O 1
ATOM 3189 N N . PRO B 1 113 ? -14.492 -15.849 -8.732 1 96.63 113 PRO B N 1
ATOM 3190 C CA . PRO B 1 113 ? -14.949 -16.858 -7.774 1 96.63 113 PRO B CA 1
ATOM 3191 C C . PRO B 1 113 ? -15.784 -17.957 -8.428 1 96.63 113 PRO B C 1
ATOM 3193 O O . PRO B 1 113 ? -15.693 -19.122 -8.034 1 96.63 113 PRO B O 1
ATOM 3196 N N . GLU B 1 114 ? -16.578 -17.606 -9.397 1 96.42 114 GLU B N 1
ATOM 3197 C CA . GLU B 1 114 ? -17.381 -18.592 -10.113 1 96.42 114 GLU B CA 1
ATOM 3198 C C . GLU B 1 114 ? -16.502 -19.525 -10.94 1 96.42 114 GLU B C 1
ATOM 3200 O O . GLU B 1 114 ? -16.902 -20.648 -11.254 1 96.42 114 GLU B O 1
ATOM 3205 N N . MET B 1 115 ? -15.328 -19.023 -11.324 1 96.74 115 MET B N 1
ATOM 3206 C CA . MET B 1 115 ? -14.352 -19.832 -12.049 1 96.74 115 MET B CA 1
ATOM 3207 C C . MET B 1 115 ? -13.466 -20.612 -11.083 1 96.74 115 MET B C 1
ATOM 3209 O O . MET B 1 115 ? -12.477 -21.22 -11.495 1 96.74 115 MET B O 1
ATOM 3213 N N . GLY B 1 116 ? -13.735 -20.435 -9.758 1 94.03 116 GLY B N 1
ATOM 3214 C CA . GLY B 1 116 ? -12.971 -21.124 -8.73 1 94.03 116 GLY B CA 1
ATOM 3215 C C . GLY B 1 116 ? -11.646 -20.453 -8.421 1 94.03 116 GLY B C 1
ATOM 3216 O O . GLY B 1 116 ? -10.707 -21.105 -7.96 1 94.03 116 GLY B O 1
ATOM 3217 N N . ARG B 1 117 ? -11.515 -19.142 -8.736 1 95.04 117 ARG B N 1
ATOM 3218 C CA . ARG B 1 117 ? -10.233 -18.46 -8.588 1 95.04 117 ARG B CA 1
ATOM 3219 C C . ARG B 1 117 ? -10.33 -17.327 -7.572 1 95.04 117 ARG B C 1
ATOM 3221 O O . ARG B 1 117 ? -11.374 -16.683 -7.45 1 95.04 117 ARG B O 1
ATOM 3228 N N . GLY B 1 118 ? -9.264 -17.104 -6.876 1 92.61 118 GLY B N 1
ATOM 3229 C CA . GLY B 1 118 ? -9.203 -16.009 -5.921 1 92.61 118 GLY B CA 1
ATOM 3230 C C . GLY B 1 118 ? -9.735 -16.382 -4.55 1 92.61 118 GLY B C 1
ATOM 3231 O O . GLY B 1 118 ? -10.013 -15.507 -3.727 1 92.61 118 GLY B O 1
ATOM 3232 N N . GLY B 1 119 ? -9.909 -17.641 -4.31 1 89.98 119 GLY B N 1
ATOM 3233 C CA . GLY B 1 119 ? -10.461 -18.088 -3.041 1 89.98 119 GLY B CA 1
ATOM 3234 C C . GLY B 1 119 ? -9.487 -17.955 -1.886 1 89.98 119 GLY B C 1
ATOM 3235 O O . GLY B 1 119 ? -9.898 -17.781 -0.737 1 89.98 119 GLY B O 1
ATOM 3236 N N . ARG B 1 120 ? -8.308 -18.072 -2.093 1 89.59 120 ARG B N 1
ATOM 3237 C CA . ARG B 1 120 ? -7.295 -17.809 -1.076 1 89.59 120 ARG B CA 1
ATOM 3238 C C . ARG B 1 120 ? -6.581 -16.488 -1.343 1 89.59 120 ARG B C 1
ATOM 3240 O O . ARG B 1 120 ? -7.116 -15.417 -1.048 1 89.59 120 ARG B O 1
ATOM 3247 N N . SER B 1 121 ? -5.613 -16.497 -2.186 1 91.94 121 SER B N 1
ATOM 3248 C CA . SER B 1 121 ? -4.923 -15.254 -2.514 1 91.94 121 SER B CA 1
ATOM 3249 C C . SER B 1 121 ? -5.498 -14.618 -3.775 1 91.94 121 SER B C 1
ATOM 3251 O O . SER B 1 121 ? -5.842 -15.32 -4.729 1 91.94 121 SER B O 1
ATOM 3253 N N . GLY B 1 122 ? -5.6 -13.358 -3.763 1 96.52 122 GLY B N 1
ATOM 3254 C CA . GLY B 1 122 ? -6.059 -12.605 -4.92 1 96.52 122 GLY B CA 1
ATOM 3255 C C . GLY B 1 122 ? -4.932 -12.189 -5.846 1 96.52 122 GLY B C 1
ATOM 3256 O O . GLY B 1 122 ? -5.167 -11.532 -6.862 1 96.52 122 GLY B O 1
ATOM 3257 N N . VAL B 1 123 ? -3.722 -12.547 -5.633 1 98.32 123 VAL B N 1
ATOM 3258 C CA . VAL B 1 123 ? -2.55 -12.076 -6.364 1 98.32 123 VAL B CA 1
ATOM 3259 C C . VAL B 1 123 ? -2.688 -12.428 -7.844 1 98.32 123 VAL B C 1
ATOM 3261 O O . VAL B 1 123 ? -2.425 -11.595 -8.714 1 98.32 123 VAL B O 1
ATOM 3264 N N . GLY B 1 124 ? -3.068 -13.672 -8.1 1 98.32 124 GLY B N 1
ATOM 3265 C CA . GLY B 1 124 ? -3.215 -14.082 -9.487 1 98.32 124 GLY B CA 1
ATOM 3266 C C . GLY B 1 124 ? -4.246 -13.266 -10.244 1 98.32 124 GLY B C 1
ATOM 3267 O O . GLY B 1 124 ? -4.017 -12.877 -11.391 1 98.32 124 GLY B O 1
ATOM 3268 N N . VAL B 1 125 ? -5.377 -13.017 -9.627 1 98.75 125 VAL B N 1
ATOM 3269 C CA . VAL B 1 125 ? -6.429 -12.224 -10.256 1 98.75 125 VAL B CA 1
ATOM 3270 C C . VAL B 1 125 ? -5.955 -10.783 -10.431 1 98.75 125 VAL B C 1
ATOM 3272 O O . VAL B 1 125 ? -6.16 -10.18 -11.487 1 98.75 125 VAL B O 1
ATOM 3275 N N . ALA B 1 126 ? -5.312 -10.237 -9.422 1 98.78 126 ALA B N 1
ATOM 3276 C CA . ALA B 1 126 ? -4.846 -8.853 -9.45 1 98.78 126 ALA B CA 1
ATOM 3277 C C . ALA B 1 126 ? -3.823 -8.642 -10.563 1 98.78 126 ALA B C 1
ATOM 3279 O O . ALA B 1 126 ? -3.861 -7.629 -11.266 1 98.78 126 ALA B O 1
ATOM 3280 N N . THR B 1 127 ? -2.882 -9.569 -10.713 1 98.77 127 THR B N 1
ATOM 3281 C CA . THR B 1 127 ? -1.856 -9.415 -11.738 1 98.77 127 THR B CA 1
ATOM 3282 C C . THR B 1 127 ? -2.444 -9.631 -13.129 1 98.77 127 THR B C 1
ATOM 3284 O O . THR B 1 127 ? -1.958 -9.063 -14.109 1 98.77 127 THR B O 1
ATOM 3287 N N . PHE B 1 128 ? -3.473 -10.449 -13.224 1 98.8 128 PHE B N 1
ATOM 3288 C CA . PHE B 1 128 ? -4.191 -10.596 -14.485 1 98.8 128 PHE B CA 1
ATOM 3289 C C . PHE B 1 128 ? -4.835 -9.277 -14.898 1 98.8 128 PHE B C 1
ATOM 3291 O O . PHE B 1 128 ? -4.834 -8.923 -16.079 1 98.8 128 PHE B O 1
ATOM 3298 N N . GLU B 1 129 ? -5.339 -8.572 -13.941 1 98.42 129 GLU B N 1
ATOM 3299 C CA . GLU B 1 129 ? -6.065 -7.331 -14.197 1 98.42 129 GLU B CA 1
ATOM 3300 C C . GLU B 1 129 ? -5.111 -6.201 -14.571 1 98.42 129 GLU B C 1
ATOM 3302 O O . GLU B 1 129 ? -5.349 -5.475 -15.539 1 98.42 129 GLU B O 1
ATOM 3307 N N . ASP B 1 130 ? -4.004 -6.075 -13.778 1 98.28 130 ASP B N 1
ATOM 3308 C CA . ASP B 1 130 ? -3.283 -4.814 -13.916 1 98.28 130 ASP B CA 1
ATOM 3309 C C . ASP B 1 130 ? -1.774 -5.031 -13.819 1 98.28 130 ASP B C 1
ATOM 3311 O O . ASP B 1 130 ? -0.995 -4.088 -13.972 1 98.28 130 ASP B O 1
ATOM 3315 N N . GLY B 1 131 ? -1.295 -6.264 -13.583 1 98.71 131 GLY B N 1
ATOM 3316 C CA . GLY B 1 131 ? 0.124 -6.504 -13.378 1 98.71 131 GLY B CA 1
ATOM 3317 C C . GLY B 1 131 ? 0.668 -5.84 -12.128 1 98.71 131 GLY B C 1
ATOM 3318 O O . GLY B 1 131 ? -0.066 -5.637 -11.158 1 98.71 131 GLY B O 1
ATOM 3319 N N . GLY B 1 132 ? 2.051 -5.712 -12.107 1 98.78 132 GLY B N 1
ATOM 3320 C CA . GLY B 1 132 ? 2.718 -5.025 -11.013 1 98.78 132 GLY B CA 1
ATOM 3321 C C . GLY B 1 132 ? 3.083 -5.946 -9.864 1 98.78 132 GLY B C 1
ATOM 3322 O O . GLY B 1 132 ? 2.949 -7.167 -9.973 1 98.78 132 GLY B O 1
ATOM 3323 N N . ALA B 1 133 ? 3.667 -5.357 -8.785 1 98.91 133 ALA B N 1
ATOM 3324 C CA . ALA B 1 133 ? 3.846 -5.985 -7.478 1 98.91 133 ALA B CA 1
ATOM 3325 C C . ALA B 1 133 ? 2.642 -5.728 -6.577 1 98.91 133 ALA B C 1
ATOM 3327 O O . ALA B 1 133 ? 2.226 -4.581 -6.398 1 98.91 133 ALA B O 1
ATOM 3328 N N . VAL B 1 134 ? 2.139 -6.819 -5.994 1 98.73 134 VAL B N 1
ATOM 3329 C CA . VAL B 1 134 ? 0.826 -6.717 -5.366 1 98.73 134 VAL B CA 1
ATOM 3330 C C . VAL B 1 134 ? 0.889 -7.266 -3.942 1 98.73 134 VAL B C 1
ATOM 3332 O O . VAL B 1 134 ? 1.519 -8.296 -3.695 1 98.73 134 VAL B O 1
ATOM 3335 N N . VAL B 1 135 ? 0.279 -6.532 -3.025 1 98.74 135 VAL B N 1
ATOM 3336 C CA . VAL B 1 135 ? -0.129 -7.03 -1.716 1 98.74 135 VAL B CA 1
ATOM 3337 C C . VAL B 1 135 ? -1.652 -7.088 -1.635 1 98.74 135 VAL B C 1
ATOM 3339 O O . VAL B 1 135 ? -2.326 -6.06 -1.746 1 98.74 135 VAL B O 1
ATOM 3342 N N . ASP B 1 136 ? -2.22 -8.222 -1.531 1 97.91 136 ASP B N 1
ATOM 3343 C CA . ASP B 1 136 ? -3.674 -8.255 -1.406 1 97.91 136 ASP B CA 1
ATOM 3344 C C . ASP B 1 136 ? -4.097 -8.365 0.058 1 97.91 136 ASP B C 1
ATOM 3346 O O . ASP B 1 136 ? -3.304 -8.772 0.91 1 97.91 136 ASP B O 1
ATOM 3350 N N . ALA B 1 137 ? -5.293 -8.122 0.368 1 97.15 137 ALA B N 1
ATOM 3351 C CA . ALA B 1 137 ? -5.795 -7.885 1.719 1 97.15 137 ALA B CA 1
ATOM 3352 C C . ALA B 1 137 ? -6.26 -9.186 2.368 1 97.15 137 ALA B C 1
ATOM 3354 O O . ALA B 1 137 ? -6.575 -9.214 3.56 1 97.15 137 ALA B O 1
ATOM 3355 N N . GLY B 1 138 ? -6.308 -10.282 1.647 1 96.18 138 GLY B N 1
ATOM 3356 C CA . GLY B 1 138 ? -6.857 -11.521 2.175 1 96.18 138 GLY B CA 1
ATOM 3357 C C . GLY B 1 138 ? -8.34 -11.433 2.483 1 96.18 138 GLY B C 1
ATOM 3358 O O . GLY B 1 138 ? -9.031 -10.541 1.985 1 96.18 138 GLY B O 1
ATOM 3359 N N . HIS B 1 139 ? -8.779 -12.416 3.198 1 94.83 139 HIS B N 1
ATOM 3360 C CA . HIS B 1 139 ? -10.19 -12.53 3.549 1 94.83 139 HIS B CA 1
ATOM 3361 C C . HIS B 1 139 ? -10.413 -12.256 5.032 1 94.83 139 HIS B C 1
ATOM 3363 O O . HIS B 1 139 ? -9.574 -12.606 5.866 1 94.83 139 HIS B O 1
ATOM 3369 N N . PRO B 1 140 ? -11.557 -11.637 5.337 1 91.63 140 PRO B N 1
ATOM 3370 C CA . PRO B 1 140 ? -11.891 -11.569 6.762 1 91.63 140 PRO B CA 1
ATOM 3371 C C . PRO B 1 140 ? -12.015 -12.948 7.405 1 91.63 140 PRO B C 1
ATOM 3373 O O . PRO B 1 140 ? -12.725 -13.814 6.887 1 91.63 140 PRO B O 1
ATOM 3376 N N . THR B 1 141 ? -11.362 -13.179 8.48 1 88.42 141 THR B N 1
ATOM 3377 C CA . THR B 1 141 ? -11.33 -14.486 9.128 1 88.42 141 THR B CA 1
ATOM 3378 C C . THR B 1 141 ? -12.725 -14.892 9.594 1 88.42 141 THR B C 1
ATOM 3380 O O . THR B 1 141 ? -13.039 -16.082 9.666 1 88.42 141 THR B O 1
ATOM 3383 N N . ALA B 1 142 ? -13.519 -13.928 9.848 1 80.04 142 ALA B N 1
ATOM 3384 C CA . ALA B 1 142 ? -14.878 -14.221 10.296 1 80.04 142 ALA B CA 1
ATOM 3385 C C . ALA B 1 142 ? -15.662 -14.967 9.22 1 80.04 142 ALA B C 1
ATOM 3387 O O . ALA B 1 142 ? -16.596 -15.712 9.528 1 80.04 142 ALA B O 1
ATOM 3388 N N . ARG B 1 143 ? -15.194 -14.845 7.983 1 74.72 143 ARG B N 1
ATOM 3389 C CA . ARG B 1 143 ? -15.953 -15.419 6.876 1 74.72 143 ARG B CA 1
ATOM 3390 C C . ARG B 1 143 ? -15.185 -16.561 6.22 1 74.72 143 ARG B C 1
ATOM 3392 O O . ARG B 1 143 ? -15.765 -17.368 5.49 1 74.72 143 ARG B O 1
ATOM 3399 N N . PHE B 1 144 ? -13.922 -16.418 6.389 1 72.77 144 PHE B N 1
ATOM 3400 C CA . PHE B 1 144 ? -13.047 -17.417 5.787 1 72.77 144 PHE B CA 1
ATOM 3401 C C . PHE B 1 144 ? -12.345 -18.24 6.86 1 72.77 144 PHE B C 1
ATOM 3403 O O . PHE B 1 144 ? -11.588 -17.698 7.668 1 72.77 144 PHE B O 1
ATOM 3410 N N . THR B 1 145 ? -12.787 -19.497 6.997 1 71.66 145 THR B N 1
ATOM 3411 C CA . THR B 1 145 ? -12.239 -20.364 8.033 1 71.66 145 THR B CA 1
ATOM 3412 C C . THR B 1 145 ? -11.313 -21.414 7.426 1 71.66 145 THR B C 1
ATOM 3414 O O . THR B 1 145 ? -10.714 -21.186 6.373 1 71.66 145 THR B O 1
ATOM 3417 N N . THR B 1 146 ? -11.322 -22.516 7.961 1 69.62 146 THR B N 1
ATOM 3418 C CA . THR B 1 146 ? -10.405 -23.578 7.565 1 69.62 146 THR B CA 1
ATOM 3419 C C . THR B 1 146 ? -10.773 -24.125 6.188 1 69.62 146 THR B C 1
ATOM 3421 O O . THR B 1 146 ? -9.894 -24.494 5.406 1 69.62 146 THR B O 1
ATOM 3424 N N . ASP B 1 147 ? -12.104 -23.883 5.94 1 71.61 147 ASP B N 1
ATOM 3425 C CA . ASP B 1 147 ? -12.571 -24.415 4.664 1 71.61 147 ASP B CA 1
ATOM 3426 C C . ASP B 1 147 ? -12.874 -23.289 3.678 1 71.61 147 ASP B C 1
ATOM 3428 O O . ASP B 1 147 ? -13.487 -22.284 4.044 1 71.61 147 ASP B O 1
ATOM 3432 N N . ARG B 1 148 ? -12.301 -23.463 2.473 1 70.74 148 ARG B N 1
ATOM 3433 C CA . ARG B 1 148 ? -12.666 -22.503 1.437 1 70.74 148 ARG B CA 1
ATOM 3434 C C . ARG B 1 148 ? -14.16 -22.56 1.138 1 70.74 148 ARG B C 1
ATOM 3436 O O . ARG B 1 148 ? -14.723 -23.644 0.966 1 70.74 148 ARG B O 1
ATOM 3443 N N . PRO B 1 149 ? -14.804 -21.445 1.157 1 76.75 149 PRO B N 1
ATOM 3444 C CA . PRO B 1 149 ? -16.225 -21.439 0.802 1 76.75 149 PRO B CA 1
ATOM 3445 C C . PRO B 1 149 ? -16.48 -21.944 -0.617 1 76.75 149 PRO B C 1
ATOM 3447 O O . PRO B 1 149 ? -15.536 -22.133 -1.388 1 76.75 149 PRO B O 1
ATOM 3450 N N . GLU B 1 150 ? -17.745 -22.282 -0.806 1 81.05 150 GLU B N 1
ATOM 3451 C CA . GLU B 1 150 ? -18.143 -22.73 -2.137 1 81.05 150 GLU B CA 1
ATOM 3452 C C . GLU B 1 150 ? -17.812 -21.681 -3.194 1 81.05 150 GLU B C 1
ATOM 3454 O O . GLU B 1 150 ? -17.932 -20.48 -2.944 1 81.05 150 GLU B O 1
ATOM 3459 N N . ASP B 1 151 ? -17.474 -22.226 -4.33 1 83.97 151 ASP B N 1
ATOM 3460 C CA . ASP B 1 151 ? -17.16 -21.324 -5.434 1 83.97 151 ASP B CA 1
ATOM 3461 C C . ASP B 1 151 ? -18.292 -20.326 -5.666 1 83.97 151 ASP B C 1
ATOM 3463 O O . ASP B 1 151 ? -19.469 -20.692 -5.623 1 83.97 151 ASP B O 1
ATOM 3467 N N . GLY B 1 152 ? -17.906 -19.154 -5.803 1 86.48 152 GLY B N 1
ATOM 3468 C CA . GLY B 1 152 ? -18.888 -18.106 -6.031 1 86.48 152 GLY B CA 1
ATOM 3469 C C . GLY B 1 152 ? -19.354 -17.436 -4.752 1 86.48 152 GLY B C 1
ATOM 3470 O O . GLY B 1 152 ? -20.011 -16.395 -4.794 1 86.48 152 GLY B O 1
ATOM 3471 N N . SER B 1 153 ? -18.951 -17.98 -3.646 1 86.89 153 SER B N 1
ATOM 3472 C CA . SER B 1 153 ? -19.494 -17.476 -2.389 1 86.89 153 SER B CA 1
ATOM 3473 C C . SER B 1 153 ? -18.511 -16.537 -1.699 1 86.89 153 SER B C 1
ATOM 3475 O O . SER B 1 153 ? -18.7 -16.177 -0.535 1 86.89 153 SER B O 1
ATOM 3477 N N . TRP B 1 154 ? -17.467 -16.236 -2.367 1 89.01 154 TRP B N 1
ATOM 3478 C CA . TRP B 1 154 ? -16.49 -15.292 -1.835 1 89.01 154 TRP B CA 1
ATOM 3479 C C . TRP B 1 154 ? -16.188 -14.193 -2.848 1 89.01 154 TRP B C 1
ATOM 3481 O O . TRP B 1 154 ? -16.687 -14.224 -3.975 1 89.01 154 TRP B O 1
ATOM 3491 N N . THR B 1 155 ? -15.577 -13.194 -2.369 1 93.14 155 THR B N 1
ATOM 3492 C CA . THR B 1 155 ? -15.051 -12.161 -3.253 1 93.14 155 THR B CA 1
ATOM 3493 C C . THR B 1 155 ? -13.527 -12.22 -3.308 1 93.14 155 THR B C 1
ATOM 3495 O O . THR B 1 155 ? -12.88 -12.614 -2.335 1 93.14 155 THR B O 1
ATOM 3498 N N . VAL B 1 156 ? -12.984 -11.912 -4.49 1 96.53 156 VAL B N 1
ATOM 3499 C CA . VAL B 1 156 ? -11.532 -11.839 -4.616 1 96.53 156 VAL B CA 1
ATOM 3500 C C . VAL B 1 156 ? -10.981 -10.793 -3.65 1 96.53 156 VAL B C 1
ATOM 3502 O O . VAL B 1 156 ? -11.508 -9.682 -3.561 1 96.53 156 VAL B O 1
ATOM 3505 N N . PRO B 1 157 ? -9.955 -11.156 -2.879 1 96.65 157 PRO B N 1
ATOM 3506 C CA . PRO B 1 157 ? -9.381 -10.166 -1.965 1 96.65 157 PRO B CA 1
ATOM 3507 C C . PRO B 1 157 ? -9.016 -8.859 -2.664 1 96.65 157 PRO B C 1
ATOM 3509 O O . PRO B 1 157 ? -8.512 -8.876 -3.79 1 96.65 157 PRO B O 1
ATOM 3512 N N . ALA B 1 158 ? -9.305 -7.746 -2.008 1 97.7 158 ALA B N 1
ATOM 3513 C CA . ALA B 1 158 ? -8.952 -6.43 -2.532 1 97.7 158 ALA B CA 1
ATOM 3514 C C . ALA B 1 158 ? -7.438 -6.237 -2.557 1 97.7 158 ALA B C 1
ATOM 3516 O O . ALA B 1 158 ? -6.71 -6.897 -1.813 1 97.7 158 ALA B O 1
ATOM 3517 N N . VAL B 1 159 ? -6.96 -5.344 -3.412 1 98.6 159 VAL B N 1
ATOM 3518 C CA . VAL B 1 159 ? -5.538 -5.035 -3.517 1 98.6 159 VAL B CA 1
ATOM 3519 C C . VAL B 1 159 ? -5.169 -3.951 -2.507 1 98.6 159 VAL B C 1
ATOM 3521 O O . VAL B 1 159 ? -5.502 -2.778 -2.696 1 98.6 159 VAL B O 1
ATOM 3524 N N . ALA B 1 160 ? -4.475 -4.324 -1.518 1 98.52 160 ALA B N 1
ATOM 3525 C CA . ALA B 1 160 ? -4.096 -3.423 -0.433 1 98.52 160 ALA B CA 1
ATOM 3526 C C . ALA B 1 160 ? -3.012 -2.448 -0.882 1 98.52 160 ALA B C 1
ATOM 3528 O O . ALA B 1 160 ? -2.967 -1.304 -0.423 1 98.52 160 ALA B O 1
ATOM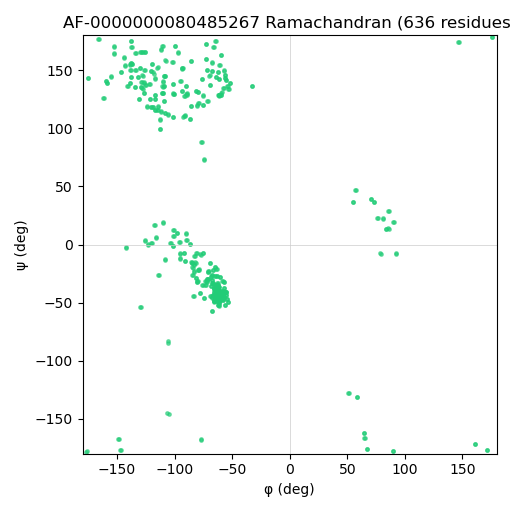 3529 N N . ALA B 1 161 ? -2.136 -2.871 -1.709 1 98.73 161 ALA B N 1
ATOM 3530 C CA . ALA B 1 161 ? -1.077 -2.039 -2.274 1 98.73 161 ALA B CA 1
ATOM 3531 C C . ALA B 1 161 ? -0.605 -2.589 -3.617 1 98.73 161 ALA B C 1
ATOM 3533 O O . ALA B 1 161 ? -0.568 -3.806 -3.818 1 98.73 161 ALA B O 1
ATOM 3534 N N . ARG B 1 162 ? -0.278 -1.75 -4.49 1 98.67 162 ARG B N 1
ATOM 3535 C CA . ARG B 1 162 ? 0.298 -2.093 -5.787 1 98.67 162 ARG B CA 1
ATOM 3536 C C . ARG B 1 162 ? 1.391 -1.104 -6.179 1 98.67 162 ARG B C 1
ATOM 3538 O O . ARG B 1 162 ? 1.24 0.104 -5.986 1 98.67 162 ARG B O 1
ATOM 3545 N N . HIS B 1 163 ? 2.467 -1.576 -6.68 1 98.82 163 HIS B N 1
ATOM 3546 C CA . HIS B 1 163 ? 3.547 -0.767 -7.234 1 98.82 163 HIS B CA 1
ATOM 3547 C C . HIS B 1 163 ? 3.982 -1.289 -8.599 1 98.82 163 HIS B C 1
ATOM 3549 O O . HIS B 1 163 ? 3.967 -2.498 -8.84 1 98.82 163 HIS B O 1
ATOM 3555 N N . PRO B 1 164 ? 4.338 -0.416 -9.47 1 98.68 164 PRO B N 1
ATOM 3556 C CA . PRO B 1 164 ? 4.987 -0.919 -10.682 1 98.68 164 PRO B CA 1
ATOM 3557 C C . PRO B 1 164 ? 6.326 -1.597 -10.397 1 98.68 164 PRO B C 1
ATOM 3559 O O . PRO B 1 164 ? 7.038 -1.199 -9.472 1 98.68 164 PRO B O 1
ATOM 3562 N N . VAL B 1 165 ? 6.567 -2.583 -11.138 1 98.78 165 VAL B N 1
ATOM 3563 C CA . VAL B 1 165 ? 7.889 -3.199 -11.102 1 98.78 165 VAL B CA 1
ATOM 3564 C C . VAL B 1 165 ? 8.869 -2.369 -11.928 1 98.78 165 VAL B C 1
ATOM 3566 O O . VAL B 1 165 ? 8.64 -2.128 -13.116 1 98.78 165 VAL B O 1
ATOM 3569 N N . PRO B 1 166 ? 9.934 -1.908 -11.294 1 98.64 166 PRO B N 1
ATOM 3570 C CA . PRO B 1 166 ? 10.91 -1.132 -12.063 1 98.64 166 PRO B CA 1
ATOM 3571 C C . PRO B 1 166 ? 11.459 -1.898 -13.265 1 98.64 166 PRO B C 1
ATOM 3573 O O . PRO B 1 166 ? 11.662 -3.112 -13.187 1 98.64 166 PRO B O 1
ATOM 3576 N N . ASP B 1 167 ? 11.801 -1.229 -14.269 1 98.18 167 ASP B N 1
ATOM 3577 C CA . ASP B 1 167 ? 12.203 -1.809 -15.546 1 98.18 167 ASP B CA 1
ATOM 3578 C C . ASP B 1 167 ? 13.496 -2.609 -15.403 1 98.18 167 ASP B C 1
ATOM 3580 O O . ASP B 1 167 ? 13.729 -3.56 -16.152 1 98.18 167 ASP B O 1
ATOM 3584 N N . GLU B 1 168 ? 14.286 -2.248 -14.458 1 98.45 168 GLU B N 1
ATOM 3585 C CA . GLU B 1 168 ? 15.604 -2.859 -14.313 1 98.45 168 GLU B CA 1
ATOM 3586 C C . GLU B 1 168 ? 15.526 -4.154 -13.508 1 98.45 168 GLU B C 1
ATOM 3588 O O . GLU B 1 168 ? 16.485 -4.927 -13.473 1 98.45 168 GLU B O 1
ATOM 3593 N N . TRP B 1 169 ? 14.432 -4.4 -12.818 1 98.89 169 TRP B N 1
ATOM 3594 C CA . TRP B 1 169 ? 14.313 -5.618 -12.023 1 98.89 169 TRP B CA 1
ATOM 3595 C C . TRP B 1 169 ? 14.195 -6.845 -12.921 1 98.89 169 TRP B C 1
ATOM 3597 O O . TRP B 1 169 ? 13.647 -6.765 -14.023 1 98.89 169 TRP B O 1
ATOM 3607 N N . ARG B 1 170 ? 14.757 -7.911 -12.466 1 98.92 170 ARG B N 1
ATOM 3608 C CA . ARG B 1 170 ? 14.656 -9.22 -13.103 1 98.92 170 ARG B CA 1
ATOM 3609 C C . ARG B 1 170 ? 14.343 -10.305 -12.079 1 98.92 170 ARG B C 1
ATOM 3611 O O . ARG B 1 170 ? 14.724 -10.193 -10.912 1 98.92 170 ARG B O 1
ATOM 3618 N N . PHE B 1 171 ? 13.678 -11.263 -12.556 1 98.95 171 PHE B N 1
ATOM 3619 C CA . PHE B 1 171 ? 13.312 -12.404 -11.724 1 98.95 171 PHE B CA 1
ATOM 3620 C C . PHE B 1 171 ? 13.809 -13.706 -12.341 1 98.95 171 PHE B C 1
ATOM 3622 O O . PHE B 1 171 ? 13.429 -14.053 -13.46 1 98.95 171 PHE B O 1
ATOM 3629 N N . LEU B 1 172 ? 14.636 -14.345 -11.615 1 98.92 172 LEU B N 1
ATOM 3630 C CA . LEU B 1 172 ? 15.127 -15.667 -11.987 1 98.92 172 LEU B CA 1
ATOM 3631 C C . LEU B 1 172 ? 14.101 -16.743 -11.647 1 98.92 172 LEU B C 1
ATOM 3633 O O . LEU B 1 172 ? 13.528 -16.738 -10.556 1 98.92 172 LEU B O 1
ATOM 3637 N N . LEU B 1 173 ? 13.827 -17.595 -12.587 1 98.79 173 LEU B N 1
ATOM 3638 C CA . LEU B 1 173 ? 12.97 -18.757 -12.378 1 98.79 173 LEU B CA 1
ATOM 3639 C C . LEU B 1 173 ? 13.745 -20.051 -12.6 1 98.79 173 LEU B C 1
ATOM 3641 O O . LEU B 1 173 ? 14.245 -20.299 -13.7 1 98.79 173 LEU B O 1
ATOM 3645 N N . VAL B 1 174 ? 13.874 -20.806 -11.549 1 98.52 174 VAL B N 1
ATOM 3646 C CA . VAL B 1 174 ? 14.454 -22.143 -11.621 1 98.52 174 VAL B CA 1
ATOM 3647 C C . VAL B 1 174 ? 13.362 -23.192 -11.425 1 98.52 174 VAL B C 1
ATOM 3649 O O . VAL B 1 174 ? 12.81 -23.326 -10.33 1 98.52 174 VAL B O 1
ATOM 3652 N N . VAL B 1 175 ? 13.072 -23.95 -12.441 1 96.79 175 VAL B N 1
ATOM 3653 C CA . VAL B 1 175 ? 12.01 -24.95 -12.405 1 96.79 175 VAL B CA 1
ATOM 3654 C C . VAL B 1 175 ? 12.614 -26.35 -12.489 1 96.79 175 VAL B C 1
ATOM 3656 O O . VAL B 1 175 ? 12.909 -26.841 -13.582 1 96.79 175 VAL B O 1
ATOM 3659 N N . PRO B 1 176 ? 12.757 -27.016 -11.386 1 96.35 176 PRO B N 1
ATOM 3660 C CA . PRO B 1 176 ? 13.297 -28.377 -11.406 1 96.35 176 PRO B CA 1
ATOM 3661 C C . PRO B 1 176 ? 12.316 -29.393 -11.986 1 96.35 176 PRO B C 1
ATOM 3663 O O . PRO B 1 176 ? 11.1 -29.214 -11.877 1 96.35 176 PRO B O 1
ATOM 3666 N N . ASP B 1 177 ? 12.883 -30.397 -12.584 1 93.22 177 ASP B N 1
ATOM 3667 C CA . ASP B 1 177 ? 12.081 -31.552 -12.972 1 93.22 177 ASP B CA 1
ATOM 3668 C C . ASP B 1 177 ? 11.724 -32.407 -11.758 1 93.22 177 ASP B C 1
ATOM 3670 O O . ASP B 1 177 ? 12.351 -33.44 -11.515 1 93.22 177 ASP B O 1
ATOM 3674 N N . ALA B 1 178 ? 10.873 -31.95 -10.981 1 85.91 178 ALA B N 1
ATOM 3675 C CA . ALA B 1 178 ? 10.44 -32.592 -9.742 1 85.91 178 ALA B CA 1
ATOM 3676 C C . ALA B 1 178 ? 8.918 -32.682 -9.675 1 85.91 178 ALA B C 1
ATOM 3678 O O . ALA B 1 178 ? 8.217 -32.093 -10.501 1 85.91 178 ALA B O 1
ATOM 3679 N N . ASP B 1 179 ? 8.488 -33.474 -8.783 1 83.08 179 ASP B N 1
ATOM 3680 C CA . ASP B 1 179 ? 7.045 -33.621 -8.62 1 83.08 179 ASP B CA 1
ATOM 3681 C C . ASP B 1 179 ? 6.38 -32.27 -8.363 1 83.08 179 ASP B C 1
ATOM 3683 O O . ASP B 1 179 ? 6.952 -31.409 -7.691 1 83.08 179 ASP B O 1
ATOM 3687 N N . PRO B 1 180 ? 5.254 -32.133 -8.904 1 80.36 180 PRO B N 1
ATOM 3688 C CA . PRO B 1 180 ? 4.531 -30.88 -8.675 1 80.36 180 PRO B CA 1
ATOM 3689 C C . PRO B 1 180 ? 4.221 -30.64 -7.199 1 80.36 180 PRO B C 1
ATOM 3691 O O . PRO B 1 180 ? 4.189 -31.587 -6.409 1 80.36 180 PRO B O 1
ATOM 3694 N N . GLY B 1 181 ? 4.084 -29.446 -6.878 1 74.5 181 GLY B N 1
ATOM 3695 C CA . GLY B 1 181 ? 3.638 -29.124 -5.533 1 74.5 181 GLY B CA 1
ATOM 3696 C C . GLY B 1 181 ? 2.233 -29.613 -5.237 1 74.5 181 GLY B C 1
ATOM 3697 O O . GLY B 1 181 ? 1.572 -30.183 -6.107 1 74.5 181 GLY B O 1
ATOM 3698 N N . ARG B 1 182 ? 1.792 -29.447 -3.992 1 75.59 182 ARG B N 1
ATOM 3699 C CA . ARG B 1 182 ? 0.443 -29.858 -3.618 1 75.59 182 ARG B CA 1
ATOM 3700 C C . ARG B 1 182 ? -0.605 -29.088 -4.415 1 75.59 182 ARG B C 1
ATOM 3702 O O . ARG B 1 182 ? -0.429 -27.901 -4.697 1 75.59 182 ARG B O 1
ATOM 3709 N N . ASN B 1 183 ? -1.653 -29.81 -4.756 1 77.15 183 ASN B N 1
ATOM 3710 C CA . ASN B 1 183 ? -2.737 -29.222 -5.536 1 77.15 183 ASN B CA 1
ATOM 3711 C C . ASN B 1 183 ? -4.064 -29.927 -5.271 1 77.15 183 ASN B C 1
ATOM 3713 O O . ASN B 1 183 ? -4.101 -30.957 -4.596 1 77.15 183 ASN B O 1
ATOM 3717 N N . GLY B 1 184 ? -5.08 -29.247 -5.684 1 76.41 184 GLY B N 1
ATOM 3718 C CA . GLY B 1 184 ? -6.391 -29.858 -5.529 1 76.41 184 GLY B CA 1
ATOM 3719 C C . GLY B 1 184 ? -6.723 -30.2 -4.089 1 76.41 184 GLY B C 1
ATOM 3720 O O . GLY B 1 184 ? -6.551 -29.371 -3.193 1 76.41 184 GLY B O 1
ATOM 3721 N N . ALA B 1 185 ? -7.169 -31.384 -3.878 1 76.52 185 ALA B N 1
ATOM 3722 C CA . ALA B 1 185 ? -7.647 -31.833 -2.573 1 76.52 185 ALA B CA 1
ATOM 3723 C C . ALA B 1 185 ? -6.502 -31.92 -1.568 1 76.52 185 ALA B C 1
ATOM 3725 O O . ALA B 1 185 ? -6.685 -31.637 -0.382 1 76.52 185 ALA B O 1
ATOM 3726 N N . ALA B 1 186 ? -5.369 -32.248 -2.028 1 77.61 186 ALA B N 1
ATOM 3727 C CA . ALA B 1 186 ? -4.212 -32.355 -1.143 1 77.61 186 ALA B CA 1
ATOM 3728 C C . ALA B 1 186 ? -3.791 -30.983 -0.623 1 77.61 186 ALA B C 1
ATOM 3730 O O . ALA B 1 186 ? -3.458 -30.834 0.555 1 77.61 186 ALA B O 1
ATOM 3731 N N . GLU B 1 187 ? -3.777 -30.044 -1.535 1 79.8 187 GLU B N 1
ATOM 3732 C CA . GLU B 1 187 ? -3.487 -28.675 -1.12 1 79.8 187 GLU B CA 1
ATOM 3733 C C . GLU B 1 187 ? -4.509 -28.179 -0.101 1 79.8 187 GLU B C 1
ATOM 3735 O O . GLU B 1 187 ? -4.145 -27.554 0.897 1 79.8 187 GLU B O 1
ATOM 3740 N N . GLU B 1 188 ? -5.702 -28.499 -0.3 1 80.58 188 GLU B N 1
ATOM 3741 C CA . GLU B 1 188 ? -6.776 -28.059 0.585 1 80.58 188 GLU B CA 1
ATOM 3742 C C . GLU B 1 188 ? -6.609 -28.64 1.986 1 80.58 188 GLU B C 1
ATOM 3744 O O . GLU B 1 188 ? -6.767 -27.93 2.982 1 80.58 188 GLU B O 1
ATOM 3749 N N . SER B 1 189 ? -6.346 -29.864 2.045 1 80.96 189 SER B N 1
ATOM 3750 C CA . SER B 1 189 ? -6.163 -30.531 3.33 1 80.96 189 SER B CA 1
ATOM 3751 C C . SER B 1 189 ? -4.962 -29.965 4.08 1 80.96 189 SER B C 1
ATOM 3753 O O . SER B 1 189 ? -5.028 -29.741 5.29 1 80.96 189 SER B O 1
ATOM 3755 N N . SER B 1 190 ? -3.966 -29.761 3.347 1 82.91 190 SER B N 1
ATOM 3756 C CA . SER B 1 190 ? -2.765 -29.206 3.963 1 82.91 190 SER B CA 1
ATOM 3757 C C . SER B 1 190 ? -3.011 -27.791 4.476 1 82.91 190 SER B C 1
ATOM 3759 O O . SER B 1 190 ? -2.602 -27.448 5.588 1 82.91 190 SER B O 1
ATOM 3761 N N . MET B 1 191 ? -3.69 -27.043 3.655 1 86.17 191 MET B N 1
ATOM 3762 C CA . MET B 1 191 ? -3.985 -25.668 4.045 1 86.17 191 MET B CA 1
ATOM 3763 C C . MET B 1 191 ? -4.858 -25.632 5.295 1 86.17 191 MET B C 1
ATOM 3765 O O . MET B 1 191 ? -4.619 -24.833 6.202 1 86.17 191 MET B O 1
ATOM 3769 N N . ARG B 1 192 ? -5.741 -26.518 5.338 1 85.43 192 ARG B N 1
ATOM 3770 C CA . ARG B 1 192 ? -6.609 -26.6 6.507 1 85.43 192 ARG B CA 1
ATOM 3771 C C . ARG B 1 192 ? -5.804 -26.894 7.768 1 85.43 192 ARG B C 1
ATOM 3773 O O . ARG B 1 192 ? -5.982 -26.233 8.794 1 85.43 192 ARG B O 1
ATOM 3780 N N . SER B 1 193 ? -5.014 -27.831 7.659 1 87.56 193 SER B N 1
ATOM 3781 C CA . SER B 1 193 ? -4.191 -28.225 8.798 1 87.56 193 SER B CA 1
ATOM 3782 C C . SER B 1 193 ? -3.299 -27.077 9.259 1 87.56 193 SER B C 1
ATOM 3784 O O . SER B 1 193 ? -3.174 -26.824 10.459 1 87.56 193 SER B O 1
ATOM 3786 N N . VAL B 1 194 ? -2.726 -26.36 8.34 1 89.29 194 VAL B N 1
ATOM 3787 C CA . VAL B 1 194 ? -1.819 -25.258 8.649 1 89.29 194 VAL B CA 1
ATOM 3788 C C . VAL B 1 194 ? -2.593 -24.124 9.318 1 89.29 194 VAL B C 1
ATOM 3790 O O . VAL B 1 194 ? -2.163 -23.592 10.344 1 89.29 194 VAL B O 1
ATOM 3793 N N . VAL B 1 195 ? -3.717 -23.804 8.777 1 90.38 195 VAL B N 1
ATOM 3794 C CA . VAL B 1 195 ? -4.529 -22.703 9.286 1 90.38 195 VAL B CA 1
ATOM 3795 C C . VAL B 1 195 ? -4.969 -23.003 10.717 1 90.38 195 VAL B C 1
ATOM 3797 O O . VAL B 1 195 ? -4.975 -22.113 11.571 1 90.38 195 VAL B O 1
ATOM 3800 N N . GLU B 1 196 ? -5.23 -24.213 11.04 1 88.98 196 GLU B N 1
ATOM 3801 C CA . GLU B 1 196 ? -5.723 -24.62 12.352 1 88.98 196 GLU B CA 1
ATOM 3802 C C . GLU B 1 196 ? -4.64 -24.479 13.418 1 88.98 196 GLU B C 1
ATOM 3804 O O . GLU B 1 196 ? -4.943 -24.261 14.593 1 88.98 196 GLU B O 1
ATOM 3809 N N . ARG B 1 197 ? -3.405 -24.484 12.984 1 91.2 197 ARG B N 1
ATOM 3810 C CA . ARG B 1 197 ? -2.352 -24.552 13.992 1 91.2 197 ARG B CA 1
ATOM 3811 C C . ARG B 1 197 ? -1.392 -23.374 13.861 1 91.2 197 ARG B C 1
ATOM 3813 O O . ARG B 1 197 ? -0.455 -23.24 14.651 1 91.2 197 ARG B O 1
ATOM 3820 N N . ALA B 1 198 ? -1.624 -22.537 12.943 1 93.07 198 ALA B N 1
ATOM 3821 C CA . ALA B 1 198 ? -0.667 -21.488 12.602 1 93.07 198 ALA B CA 1
ATOM 3822 C C . ALA B 1 198 ? -0.431 -20.555 13.787 1 93.07 198 ALA B C 1
ATOM 3824 O O . ALA B 1 198 ? -1.382 -20.02 14.362 1 93.07 198 ALA B O 1
ATOM 3825 N N . ASP B 1 199 ? 0.83 -20.338 14.122 1 94.59 199 ASP B N 1
ATOM 3826 C CA . ASP B 1 199 ? 1.247 -19.409 15.169 1 94.59 199 ASP B CA 1
ATOM 3827 C C . ASP B 1 199 ? 1.042 -17.961 14.731 1 94.59 199 ASP B C 1
ATOM 3829 O O . ASP B 1 199 ? 1.631 -17.516 13.744 1 94.59 199 ASP B O 1
ATOM 3833 N N . PRO B 1 200 ? 0.279 -17.204 15.504 1 95.69 200 PRO B N 1
ATOM 3834 C CA . PRO B 1 200 ? 0.021 -15.817 15.112 1 95.69 200 PRO B CA 1
ATOM 3835 C C . PRO B 1 200 ? 1.275 -14.947 15.159 1 95.69 200 PRO B C 1
ATOM 3837 O O . PRO B 1 200 ? 1.339 -13.913 14.489 1 95.69 200 PRO B O 1
ATOM 3840 N N . ARG B 1 201 ? 2.302 -15.325 15.92 1 96.85 201 ARG B N 1
ATOM 3841 C CA . ARG B 1 201 ? 3.525 -14.536 16.014 1 96.85 201 ARG B CA 1
ATOM 3842 C C . ARG B 1 201 ? 4.222 -14.443 14.661 1 96.85 201 ARG B C 1
ATOM 3844 O O . ARG B 1 201 ? 4.914 -13.462 14.379 1 96.85 201 ARG B O 1
ATOM 3851 N N . THR B 1 202 ? 4.144 -15.468 13.824 1 97.17 202 THR B N 1
ATOM 3852 C CA . THR B 1 202 ? 4.718 -15.45 12.484 1 97.17 202 THR B CA 1
ATOM 3853 C C . THR B 1 202 ? 4.072 -14.359 11.634 1 97.17 202 THR B C 1
ATOM 3855 O O . THR B 1 202 ? 4.768 -13.599 10.957 1 97.17 202 THR B O 1
ATOM 3858 N N . SER B 1 203 ? 2.767 -14.292 11.763 1 97.13 203 SER B N 1
ATOM 3859 C CA . SER B 1 203 ? 2.052 -13.254 11.027 1 97.13 203 SER B CA 1
ATOM 3860 C C . SER B 1 203 ? 2.475 -11.862 11.484 1 97.13 203 SER B C 1
ATOM 3862 O O . SER B 1 203 ? 2.543 -10.933 10.677 1 97.13 203 SER B O 1
ATOM 3864 N N . ASP B 1 204 ? 2.727 -11.698 12.765 1 97.8 204 ASP B N 1
ATOM 3865 C CA . ASP B 1 204 ? 3.174 -10.415 13.296 1 97.8 204 ASP B CA 1
ATOM 3866 C C . ASP B 1 204 ? 4.53 -10.022 12.715 1 97.8 204 ASP B C 1
ATOM 3868 O O . ASP B 1 204 ? 4.748 -8.86 12.363 1 97.8 204 ASP B O 1
ATOM 3872 N N . ARG B 1 205 ? 5.386 -11.008 12.647 1 97.93 205 ARG B N 1
ATOM 3873 C CA . ARG B 1 205 ? 6.699 -10.756 12.061 1 97.93 205 ARG B CA 1
ATOM 3874 C C . ARG B 1 205 ? 6.578 -10.372 10.59 1 97.93 205 ARG B C 1
ATOM 3876 O O . ARG B 1 205 ? 7.25 -9.449 10.127 1 97.93 205 ARG B O 1
ATOM 3883 N N . ILE B 1 206 ? 5.739 -11.042 9.88 1 98.54 206 ILE B N 1
ATOM 3884 C CA . ILE B 1 206 ? 5.534 -10.768 8.462 1 98.54 206 ILE B CA 1
ATOM 3885 C C . ILE B 1 206 ? 4.972 -9.36 8.285 1 98.54 206 ILE B C 1
ATOM 3887 O O . ILE B 1 206 ? 5.402 -8.62 7.396 1 98.54 206 ILE B O 1
ATOM 3891 N N . ALA B 1 207 ? 4.048 -8.983 9.153 1 98.29 207 ALA B N 1
ATOM 3892 C CA . ALA B 1 207 ? 3.494 -7.633 9.09 1 98.29 207 ALA B CA 1
ATOM 3893 C C . ALA B 1 207 ? 4.592 -6.583 9.233 1 98.29 207 ALA B C 1
ATOM 3895 O O . ALA B 1 207 ? 4.584 -5.568 8.533 1 98.29 207 ALA B O 1
ATOM 3896 N N . GLY B 1 208 ? 5.487 -6.816 10.12 1 98.01 208 GLY B N 1
ATOM 3897 C CA . GLY B 1 208 ? 6.623 -5.923 10.285 1 98.01 208 GLY B CA 1
ATOM 3898 C C . GLY B 1 208 ? 7.485 -5.818 9.041 1 98.01 208 GLY B C 1
ATOM 3899 O O . GLY B 1 208 ? 7.882 -4.72 8.645 1 98.01 208 GLY B O 1
ATOM 3900 N N . ILE B 1 209 ? 7.758 -6.929 8.399 1 98.45 209 ILE B N 1
ATOM 3901 C CA . ILE B 1 209 ? 8.575 -6.957 7.191 1 98.45 209 ILE B CA 1
ATOM 3902 C C . ILE B 1 209 ? 7.865 -6.202 6.07 1 98.45 209 ILE B C 1
ATOM 3904 O O . ILE B 1 209 ? 8.486 -5.41 5.356 1 98.45 209 ILE B O 1
ATOM 3908 N N . VAL B 1 210 ? 6.597 -6.414 5.926 1 98.47 210 VAL B N 1
ATOM 3909 C CA . VAL B 1 210 ? 5.824 -5.795 4.855 1 98.47 210 VAL B CA 1
ATOM 3910 C C . VAL B 1 210 ? 5.835 -4.277 5.02 1 98.47 210 VAL B C 1
ATOM 3912 O O . VAL B 1 210 ? 6.107 -3.544 4.067 1 98.47 210 VAL B O 1
ATOM 3915 N N . THR B 1 211 ? 5.667 -3.795 6.22 1 97.75 211 THR B N 1
ATOM 3916 C CA . THR B 1 211 ? 5.487 -2.368 6.461 1 97.75 211 THR B CA 1
ATOM 3917 C C . THR B 1 211 ? 6.831 -1.645 6.451 1 97.75 211 THR B C 1
ATOM 3919 O O . THR B 1 211 ? 6.929 -0.512 5.973 1 97.75 211 THR B O 1
ATOM 3922 N N . ARG B 1 212 ? 7.88 -2.327 6.888 1 97.34 212 ARG B N 1
ATOM 3923 C CA . ARG B 1 212 ? 9.116 -1.596 7.148 1 97.34 212 ARG B CA 1
ATOM 3924 C C . ARG B 1 212 ? 10.176 -1.923 6.102 1 97.34 212 ARG B C 1
ATOM 3926 O O . ARG B 1 212 ? 11.196 -1.236 6.008 1 97.34 212 ARG B O 1
ATOM 3933 N N . ARG B 1 213 ? 9.936 -2.941 5.334 1 97.89 213 ARG B N 1
ATOM 3934 C CA . ARG B 1 213 ? 10.985 -3.34 4.401 1 97.89 213 ARG B CA 1
ATOM 3935 C C . ARG B 1 213 ? 10.431 -3.495 2.989 1 97.89 213 ARG B C 1
ATOM 3937 O O . ARG B 1 213 ? 10.907 -2.845 2.055 1 97.89 213 ARG B O 1
ATOM 3944 N N . LEU B 1 214 ? 9.41 -4.266 2.829 1 98.68 214 LEU B N 1
ATOM 3945 C CA . LEU B 1 214 ? 8.912 -4.628 1.506 1 98.68 214 LEU B CA 1
ATOM 3946 C C . LEU B 1 214 ? 8.322 -3.415 0.796 1 98.68 214 LEU B C 1
ATOM 3948 O O . LEU B 1 214 ? 8.741 -3.074 -0.312 1 98.68 214 LEU B O 1
ATOM 3952 N N . LEU B 1 215 ? 7.345 -2.785 1.405 1 98.66 215 LEU B N 1
ATOM 3953 C CA . LEU B 1 215 ? 6.666 -1.66 0.771 1 98.66 215 LEU B CA 1
ATOM 3954 C C . LEU B 1 215 ? 7.64 -0.515 0.512 1 98.66 215 LEU B C 1
ATOM 3956 O O . LEU B 1 215 ? 7.646 0.066 -0.576 1 98.66 215 LEU B O 1
ATOM 3960 N N . PRO B 1 216 ? 8.513 -0.186 1.502 1 98.09 216 PRO B N 1
ATOM 3961 C CA . PRO B 1 216 ? 9.513 0.845 1.214 1 98.09 216 PRO B CA 1
ATOM 3962 C C . PRO B 1 216 ? 10.418 0.477 0.04 1 98.09 216 PRO B C 1
ATOM 3964 O O . PRO B 1 216 ? 10.763 1.34 -0.772 1 98.09 216 PRO B O 1
ATOM 3967 N N . ALA B 1 217 ? 10.818 -0.78 -0.041 1 98.49 217 ALA B N 1
ATOM 3968 C CA . ALA B 1 217 ? 11.682 -1.214 -1.136 1 98.49 217 ALA B CA 1
ATOM 3969 C C . ALA B 1 217 ? 10.989 -1.039 -2.484 1 98.49 217 ALA B C 1
ATOM 3971 O O . ALA B 1 217 ? 11.613 -0.618 -3.461 1 98.49 217 ALA B O 1
ATOM 3972 N N . LEU B 1 218 ? 9.736 -1.394 -2.571 1 98.62 218 LEU B N 1
ATOM 3973 C CA . LEU B 1 218 ? 8.943 -1.203 -3.781 1 98.62 218 LEU B CA 1
ATOM 3974 C C . LEU B 1 218 ? 8.837 0.277 -4.133 1 98.62 218 LEU B C 1
ATOM 3976 O O . LEU B 1 218 ? 9.059 0.662 -5.284 1 98.62 218 LEU B O 1
ATOM 3980 N N . ALA B 1 219 ? 8.533 1.074 -3.156 1 97.91 219 ALA B N 1
ATOM 3981 C CA . ALA B 1 219 ? 8.338 2.506 -3.361 1 97.91 219 ALA B CA 1
ATOM 3982 C C . ALA B 1 219 ? 9.633 3.178 -3.809 1 97.91 219 ALA B C 1
ATOM 3984 O O . ALA B 1 219 ? 9.606 4.134 -4.588 1 97.91 219 ALA B O 1
ATOM 3985 N N . GLU B 1 220 ? 10.736 2.686 -3.3 1 97.58 220 GLU B N 1
ATOM 3986 C CA . GLU B 1 220 ? 12.032 3.308 -3.556 1 97.58 220 GLU B CA 1
ATOM 3987 C C . GLU B 1 220 ? 12.743 2.638 -4.729 1 97.58 220 GLU B C 1
ATOM 3989 O O . GLU B 1 220 ? 13.832 3.06 -5.124 1 97.58 220 GLU B O 1
ATOM 3994 N N . GLY B 1 221 ? 12.232 1.545 -5.247 1 98.02 221 GLY B N 1
ATOM 3995 C CA . GLY B 1 221 ? 12.746 0.881 -6.435 1 98.02 221 GLY B CA 1
ATOM 3996 C C . GLY B 1 221 ? 14.049 0.144 -6.19 1 98.02 221 GLY B C 1
ATOM 3997 O O . GLY B 1 221 ? 14.938 0.143 -7.044 1 98.02 221 GLY B O 1
ATOM 3998 N N . SER B 1 222 ? 14.177 -0.439 -5.018 1 98.18 222 SER B N 1
ATOM 3999 C CA . SER B 1 222 ? 15.391 -1.188 -4.709 1 98.18 222 SER B CA 1
ATOM 4000 C C . SER B 1 222 ? 15.163 -2.69 -4.845 1 98.18 222 SER B C 1
ATOM 4002 O O . SER B 1 222 ? 14.556 -3.313 -3.971 1 98.18 222 SER B O 1
ATOM 4004 N N . ALA B 1 223 ? 15.752 -3.28 -5.839 1 98.72 223 ALA B N 1
ATOM 4005 C CA . ALA B 1 223 ? 15.633 -4.721 -6.051 1 98.72 223 ALA B CA 1
ATOM 4006 C C . ALA B 1 223 ? 16.269 -5.499 -4.902 1 98.72 223 ALA B C 1
ATOM 4008 O O . ALA B 1 223 ? 15.741 -6.529 -4.475 1 98.72 223 ALA B O 1
ATOM 4009 N N . GLU B 1 224 ? 17.366 -5.004 -4.421 1 98.56 224 GLU B N 1
ATOM 4010 C CA . GLU B 1 224 ? 18.105 -5.669 -3.353 1 98.56 224 GLU B CA 1
ATOM 4011 C C . GLU B 1 224 ? 17.271 -5.761 -2.078 1 98.56 224 GLU B C 1
ATOM 4013 O O . GLU B 1 224 ? 17.092 -6.848 -1.524 1 98.56 224 GLU B O 1
ATOM 4018 N N . ARG B 1 225 ? 16.756 -4.652 -1.664 1 98.24 225 ARG B N 1
ATOM 4019 C CA . ARG B 1 225 ? 15.963 -4.629 -0.438 1 98.24 225 ARG B CA 1
ATOM 4020 C C . ARG B 1 225 ? 14.653 -5.388 -0.62 1 98.24 225 ARG B C 1
ATOM 4022 O O . ARG B 1 225 ? 14.164 -6.026 0.316 1 98.24 225 ARG B O 1
ATOM 4029 N N . PHE B 1 226 ? 14.085 -5.293 -1.821 1 98.9 226 PHE B N 1
ATOM 4030 C CA . PHE B 1 226 ? 12.891 -6.075 -2.125 1 98.9 226 PHE B CA 1
ATOM 4031 C C . PHE B 1 226 ? 13.181 -7.567 -2.023 1 98.9 226 PHE B C 1
ATOM 4033 O O . PHE B 1 226 ? 12.432 -8.308 -1.383 1 98.9 226 PHE B O 1
ATOM 4040 N N . GLY B 1 227 ? 14.257 -7.983 -2.635 1 98.89 227 GLY B N 1
ATOM 4041 C CA . GLY B 1 227 ? 14.648 -9.383 -2.587 1 98.89 227 GLY B CA 1
ATOM 4042 C C . GLY B 1 227 ? 14.843 -9.899 -1.174 1 98.89 227 GLY B C 1
ATOM 4043 O O . GLY B 1 227 ? 14.36 -10.98 -0.831 1 98.89 227 GLY B O 1
ATOM 4044 N N . GLU B 1 228 ? 15.52 -9.152 -0.345 1 98.63 228 GLU B N 1
ATOM 4045 C CA . GLU B 1 228 ? 15.733 -9.533 1.048 1 98.63 228 GLU B CA 1
ATOM 4046 C C . GLU B 1 228 ? 14.407 -9.692 1.785 1 98.63 228 GLU B C 1
ATOM 4048 O O . GLU B 1 228 ? 14.245 -10.611 2.59 1 98.63 228 GLU B O 1
ATOM 4053 N N . ALA B 1 229 ? 13.509 -8.784 1.519 1 98.72 229 ALA B N 1
ATOM 4054 C CA . ALA B 1 229 ? 12.213 -8.802 2.193 1 98.72 229 ALA B CA 1
ATOM 4055 C C . ALA B 1 229 ? 11.412 -10.043 1.807 1 98.72 229 ALA B C 1
ATOM 4057 O O . ALA B 1 229 ? 10.879 -10.74 2.674 1 98.72 229 ALA B O 1
ATOM 4058 N N . VAL B 1 230 ? 11.345 -10.344 0.518 1 98.78 230 VAL B N 1
ATOM 4059 C CA . VAL B 1 230 ? 10.512 -11.465 0.094 1 98.78 230 VAL B CA 1
ATOM 4060 C C . VAL B 1 230 ? 11.165 -12.781 0.513 1 98.78 230 VAL B C 1
ATOM 4062 O O . VAL B 1 230 ? 10.472 -13.754 0.822 1 98.78 230 VAL B O 1
ATOM 4065 N N . GLU B 1 231 ? 12.482 -12.835 0.554 1 98.46 231 GLU B N 1
ATOM 4066 C CA . GLU B 1 231 ? 13.143 -14.019 1.094 1 98.46 231 GLU B CA 1
ATOM 4067 C C . GLU B 1 231 ? 12.754 -14.252 2.551 1 98.46 231 GLU B C 1
ATOM 4069 O O . GLU B 1 231 ? 12.469 -15.384 2.949 1 98.46 231 GLU B O 1
ATOM 4074 N N . SER B 1 232 ? 12.786 -13.204 3.343 1 98.33 232 SER B N 1
ATOM 4075 C CA . SER B 1 232 ? 12.402 -13.296 4.749 1 98.33 232 SER B CA 1
ATOM 4076 C C . SER B 1 232 ? 10.963 -13.775 4.899 1 98.33 232 SER B C 1
ATOM 4078 O O . SER B 1 232 ? 10.673 -14.634 5.734 1 98.33 232 SER B O 1
ATOM 4080 N N . VAL B 1 233 ? 10.067 -13.235 4.095 1 98.27 233 VAL B N 1
ATOM 4081 C CA . VAL B 1 233 ? 8.668 -13.646 4.137 1 98.27 233 VAL B CA 1
ATOM 4082 C C . VAL B 1 233 ? 8.549 -15.119 3.752 1 98.27 233 VAL B C 1
ATOM 4084 O O . VAL B 1 233 ? 7.836 -15.883 4.408 1 98.27 233 VAL B O 1
ATOM 4087 N N . GLY B 1 234 ? 9.229 -15.469 2.667 1 96.67 234 GLY B N 1
ATOM 4088 C CA . GLY B 1 234 ? 9.211 -16.856 2.23 1 96.67 234 GLY B CA 1
ATOM 4089 C C . GLY B 1 234 ? 9.657 -17.827 3.307 1 96.67 234 GLY B C 1
ATOM 4090 O O . GLY B 1 234 ? 9.028 -18.867 3.512 1 96.67 234 GLY B O 1
ATOM 4091 N N . ARG B 1 235 ? 10.722 -17.508 4.027 1 96.22 235 ARG B N 1
ATOM 4092 C CA . ARG B 1 235 ? 11.23 -18.356 5.101 1 96.22 235 ARG B CA 1
ATOM 4093 C C . ARG B 1 235 ? 10.213 -18.476 6.23 1 96.22 235 ARG B C 1
ATOM 4095 O O . ARG B 1 235 ? 9.984 -19.569 6.753 1 96.22 235 ARG B O 1
ATOM 4102 N N . LEU B 1 236 ? 9.631 -17.403 6.595 1 97.18 236 LEU B N 1
ATOM 4103 C CA . LEU B 1 236 ? 8.622 -17.412 7.649 1 97.18 236 LEU B CA 1
ATOM 4104 C C . LEU B 1 236 ? 7.409 -18.236 7.231 1 97.18 236 LEU B C 1
ATOM 4106 O O . LEU B 1 236 ? 6.868 -19.002 8.032 1 97.18 236 LEU B O 1
ATOM 4110 N N . ASN B 1 237 ? 6.95 -18.083 5.977 1 95.77 237 ASN B N 1
ATOM 4111 C CA . ASN B 1 237 ? 5.866 -18.917 5.468 1 95.77 237 ASN B CA 1
ATOM 4112 C C . ASN B 1 237 ? 6.207 -20.401 5.566 1 95.77 237 ASN B C 1
ATOM 4114 O O . ASN B 1 237 ? 5.354 -21.217 5.92 1 95.77 237 ASN B O 1
ATOM 4118 N N . GLY B 1 238 ? 7.428 -20.68 5.261 1 93.46 238 GLY B N 1
ATOM 4119 C CA . GLY B 1 238 ? 7.88 -22.059 5.354 1 93.46 238 GLY B CA 1
ATOM 4120 C C . GLY B 1 238 ? 7.721 -22.647 6.743 1 93.46 238 GLY B C 1
ATOM 4121 O O . GLY B 1 238 ? 7.486 -23.848 6.892 1 93.46 238 GLY B O 1
ATOM 4122 N N . THR B 1 239 ? 7.841 -21.809 7.774 1 92.45 239 THR B N 1
ATOM 4123 C CA . THR B 1 239 ? 7.724 -22.29 9.146 1 92.45 239 THR B CA 1
ATOM 4124 C C . THR B 1 239 ? 6.298 -22.746 9.44 1 92.45 239 THR B C 1
ATOM 4126 O O . THR B 1 239 ? 6.086 -23.668 10.229 1 92.45 239 THR B O 1
ATOM 4129 N N . TRP B 1 240 ? 5.32 -22.147 8.815 1 90.97 240 TRP B N 1
ATOM 4130 C CA . TRP B 1 240 ? 3.934 -22.572 8.981 1 90.97 240 TRP B CA 1
ATOM 4131 C C . TRP B 1 240 ? 3.709 -23.949 8.364 1 90.97 240 TRP B C 1
ATOM 4133 O O . TRP B 1 240 ? 2.874 -24.721 8.842 1 90.97 240 TRP B O 1
ATOM 4143 N N . TYR B 1 241 ? 4.506 -24.255 7.355 1 86.12 241 TYR B N 1
ATOM 4144 C CA . TYR B 1 241 ? 4.275 -25.463 6.572 1 86.12 241 TYR B CA 1
ATOM 4145 C C . TYR B 1 241 ? 5.263 -26.559 6.955 1 86.12 241 TYR B C 1
ATOM 4147 O O . TYR B 1 241 ? 5.263 -27.639 6.36 1 86.12 241 TYR B O 1
ATOM 4155 N N . ALA B 1 242 ? 6.1 -26.281 7.892 1 83.7 242 ALA B N 1
ATOM 4156 C CA . ALA B 1 242 ? 7.237 -27.156 8.166 1 83.7 242 ALA B CA 1
ATOM 4157 C C . ALA B 1 242 ? 6.776 -28.585 8.439 1 83.7 242 ALA B C 1
ATOM 4159 O O . ALA B 1 242 ? 7.385 -29.543 7.958 1 83.7 242 ALA B O 1
ATOM 4160 N N . ASP B 1 243 ? 5.735 -28.794 9.145 1 78.25 243 ASP B N 1
ATOM 4161 C CA . ASP B 1 243 ? 5.223 -30.126 9.455 1 78.25 243 ASP B CA 1
ATOM 4162 C C . ASP B 1 243 ? 4.611 -30.78 8.219 1 78.25 243 ASP B C 1
ATOM 4164 O O . ASP B 1 243 ? 4.687 -32 8.054 1 78.25 243 ASP B O 1
ATOM 4168 N N . GLU B 1 244 ? 4.098 -29.938 7.341 1 74.77 244 GLU B N 1
ATOM 4169 C CA . GLU B 1 244 ? 3.417 -30.436 6.15 1 74.77 244 GLU B CA 1
ATOM 4170 C C . GLU B 1 244 ? 4.415 -30.813 5.059 1 74.77 244 GLU B C 1
ATOM 4172 O O . GLU B 1 244 ? 4.143 -31.691 4.238 1 74.77 244 GLU B O 1
ATOM 4177 N N . GLN B 1 245 ? 5.521 -30.138 5.097 1 71.9 245 GLN B N 1
ATOM 4178 C CA . GLN B 1 245 ? 6.394 -30.345 3.946 1 71.9 245 GLN B CA 1
ATOM 4179 C C . GLN B 1 245 ? 7.753 -30.889 4.378 1 71.9 245 GLN B C 1
ATOM 4181 O O . GLN B 1 245 ? 8.608 -31.177 3.537 1 71.9 245 GLN B O 1
ATOM 4186 N N . GLY B 1 246 ? 7.929 -31.106 5.697 1 71.62 246 GLY B N 1
ATOM 4187 C CA . GLY B 1 246 ? 9.15 -31.707 6.208 1 71.62 246 GLY B CA 1
ATOM 4188 C C . GLY B 1 246 ? 10.271 -30.705 6.407 1 71.62 246 GLY B C 1
ATOM 4189 O O . GLY B 1 246 ? 11.447 -31.074 6.416 1 71.62 246 GLY B O 1
ATOM 4190 N N . GLY B 1 247 ? 9.936 -29.424 6.358 1 79.99 247 GLY B N 1
ATOM 4191 C CA . GLY B 1 247 ? 10.87 -28.324 6.541 1 79.99 247 GLY B CA 1
ATOM 4192 C C . GLY B 1 247 ? 10.35 -27.004 6.003 1 79.99 247 GLY B C 1
ATOM 4193 O O . GLY B 1 247 ? 9.181 -26.898 5.628 1 79.99 247 GLY B O 1
ATOM 4194 N N . VAL B 1 248 ? 11.238 -26.029 5.991 1 85.69 248 VAL B N 1
ATOM 4195 C CA . VAL B 1 248 ? 10.87 -24.687 5.551 1 85.69 248 VAL B CA 1
ATOM 4196 C C . VAL B 1 248 ? 10.519 -24.709 4.065 1 85.69 248 VAL B C 1
ATOM 4198 O O . VAL B 1 248 ? 9.595 -24.019 3.628 1 85.69 248 VAL B O 1
ATOM 4201 N N . TYR B 1 249 ? 11.309 -25.549 3.33 1 87.25 249 TYR B N 1
ATOM 4202 C CA . TYR B 1 249 ? 11.03 -25.752 1.913 1 87.25 249 TYR B CA 1
ATOM 4203 C C . TYR B 1 249 ? 10.89 -27.235 1.592 1 87.25 249 TYR B C 1
ATOM 4205 O O . TYR B 1 249 ? 11.566 -28.074 2.193 1 87.25 249 TYR B O 1
ATOM 4213 N N . ARG B 1 250 ? 10.1 -27.579 0.614 1 81.74 250 ARG B N 1
ATOM 4214 C CA . ARG B 1 250 ? 9.967 -28.959 0.159 1 81.74 250 ARG B CA 1
ATOM 4215 C C . ARG B 1 250 ? 11.18 -29.384 -0.662 1 81.74 250 ARG B C 1
ATOM 4217 O O . ARG B 1 250 ? 11.624 -28.653 -1.549 1 81.74 250 ARG B O 1
ATOM 4224 N N . PRO B 1 251 ? 11.742 -30.527 -0.271 1 82.24 251 PRO B N 1
ATOM 4225 C CA . PRO B 1 251 ? 12.794 -30.999 -1.174 1 82.24 251 PRO B CA 1
ATOM 4226 C C . PRO B 1 251 ? 12.318 -31.123 -2.62 1 82.24 251 PRO B C 1
ATOM 4228 O O . PRO B 1 251 ? 11.183 -31.54 -2.866 1 82.24 251 PRO B O 1
ATOM 4231 N N . PRO B 1 252 ? 13.108 -30.686 -3.602 1 89.6 252 PRO B N 1
ATOM 4232 C CA . PRO B 1 252 ? 14.506 -30.26 -3.495 1 89.6 252 PRO B CA 1
ATOM 4233 C C . PRO B 1 252 ? 14.654 -28.743 -3.395 1 89.6 252 PRO B C 1
ATOM 4235 O O . PRO B 1 252 ? 15.758 -28.215 -3.552 1 89.6 252 PRO B O 1
ATOM 4238 N N . VAL B 1 253 ? 13.604 -28.1 -3.222 1 91.46 253 VAL B N 1
ATOM 4239 C CA . VAL B 1 253 ? 13.546 -26.643 -3.297 1 91.46 253 VAL B CA 1
ATOM 4240 C C . VAL B 1 253 ? 14.52 -26.035 -2.29 1 91.46 253 VAL B C 1
ATOM 4242 O O . VAL B 1 253 ? 15.204 -25.055 -2.594 1 91.46 253 VAL B O 1
ATOM 4245 N N . GLY B 1 254 ? 14.643 -26.637 -1.151 1 93.34 254 GLY B N 1
ATOM 4246 C CA . GLY B 1 254 ? 15.542 -26.126 -0.129 1 93.34 254 GLY B CA 1
ATOM 4247 C C . GLY B 1 254 ? 16.985 -26.044 -0.589 1 93.34 254 GLY B C 1
ATOM 4248 O O . GLY B 1 254 ? 17.678 -25.065 -0.306 1 93.34 254 GLY B O 1
ATOM 4249 N N . ALA B 1 255 ? 17.395 -27.076 -1.233 1 94.86 255 ALA B N 1
ATOM 4250 C CA . ALA B 1 255 ? 18.767 -27.111 -1.731 1 94.86 255 ALA B CA 1
ATOM 4251 C C . ALA B 1 255 ? 18.995 -26.034 -2.788 1 94.86 255 ALA B C 1
ATOM 4253 O O . ALA B 1 255 ? 20.039 -25.379 -2.8 1 94.86 255 ALA B O 1
ATOM 4254 N N . LEU B 1 256 ? 18.067 -25.872 -3.675 1 97.55 256 LEU B N 1
ATOM 4255 C CA . LEU B 1 256 ? 18.171 -24.864 -4.724 1 97.55 256 LEU B CA 1
ATOM 4256 C C . LEU B 1 256 ? 18.232 -23.462 -4.126 1 97.55 256 LEU B C 1
ATOM 4258 O O . LEU B 1 256 ? 19.077 -22.653 -4.516 1 97.55 256 LEU B O 1
ATOM 4262 N N . VAL B 1 257 ? 17.369 -23.208 -3.156 1 97.64 257 VAL B N 1
ATOM 4263 C CA . VAL B 1 257 ? 17.313 -21.904 -2.503 1 97.64 257 VAL B CA 1
ATOM 4264 C C . VAL B 1 257 ? 18.643 -21.616 -1.809 1 97.64 257 VAL B C 1
ATOM 4266 O O . VAL B 1 257 ? 19.138 -20.487 -1.847 1 97.64 257 VAL B O 1
ATOM 4269 N N . SER B 1 258 ? 19.174 -22.604 -1.176 1 96.74 258 SER B N 1
ATOM 4270 C CA . SER B 1 258 ? 20.439 -22.442 -0.467 1 96.74 258 SER B CA 1
ATOM 4271 C C . SER B 1 258 ? 21.547 -21.983 -1.409 1 96.74 258 SER B C 1
ATOM 4273 O O . SER B 1 258 ? 22.279 -21.039 -1.103 1 96.74 258 SER B O 1
ATOM 4275 N N . VAL B 1 259 ? 21.669 -22.608 -2.523 1 97.92 259 VAL B N 1
ATOM 4276 C CA . VAL B 1 259 ? 22.708 -22.27 -3.491 1 97.92 259 VAL B CA 1
ATOM 4277 C C . VAL B 1 259 ? 22.475 -20.859 -4.026 1 97.92 259 VAL B C 1
ATOM 4279 O O . VAL B 1 259 ? 23.412 -20.061 -4.118 1 97.92 259 VAL B O 1
ATOM 4282 N N . LEU B 1 260 ? 21.28 -20.512 -4.387 1 98.54 260 LEU B N 1
ATOM 4283 C CA . LEU B 1 260 ? 20.959 -19.196 -4.928 1 98.54 260 LEU B CA 1
ATOM 4284 C C . LEU B 1 260 ? 21.265 -18.101 -3.911 1 98.54 260 LEU B C 1
ATOM 4286 O O . LEU B 1 260 ? 21.779 -17.039 -4.272 1 98.54 260 LEU B O 1
ATOM 4290 N N . SER B 1 261 ? 20.928 -18.365 -2.685 1 97.5 261 SER B N 1
ATOM 4291 C CA . SER B 1 261 ? 21.089 -17.369 -1.63 1 97.5 261 SER B CA 1
ATOM 4292 C C . SER B 1 261 ? 22.56 -17.036 -1.404 1 97.5 261 SER B C 1
ATOM 4294 O O . SER B 1 261 ? 22.885 -16.006 -0.81 1 97.5 261 SER B O 1
ATOM 4296 N N . GLU B 1 262 ? 23.43 -17.856 -1.826 1 97.45 262 GLU B N 1
ATOM 4297 C CA . GLU B 1 262 ? 24.865 -17.637 -1.667 1 97.45 262 GLU B CA 1
ATOM 4298 C C . GLU B 1 262 ? 25.418 -16.765 -2.79 1 97.45 262 GLU B C 1
ATOM 4300 O O . GLU B 1 262 ? 26.54 -16.263 -2.697 1 97.45 262 GLU B O 1
ATOM 4305 N N . SER B 1 263 ? 24.696 -16.611 -3.824 1 98.21 263 SER B N 1
ATOM 4306 C CA . SER B 1 263 ? 25.167 -15.831 -4.964 1 98.21 263 SER B CA 1
ATOM 4307 C C . SER B 1 263 ? 24.959 -14.338 -4.735 1 98.21 263 SER B C 1
ATOM 4309 O O . SER B 1 263 ? 23.845 -13.898 -4.445 1 98.21 263 SER B O 1
ATOM 4311 N N . PRO B 1 264 ? 25.932 -13.529 -4.968 1 97.91 264 PRO B N 1
ATOM 4312 C CA . PRO B 1 264 ? 25.767 -12.08 -4.838 1 97.91 264 PRO B CA 1
ATOM 4313 C C . PRO B 1 264 ? 24.862 -11.489 -5.917 1 97.91 264 PRO B C 1
ATOM 4315 O O . PRO B 1 264 ? 24.403 -10.351 -5.789 1 97.91 264 PRO B O 1
ATOM 4318 N N . ALA B 1 265 ? 24.616 -12.234 -6.981 1 98.55 265 ALA B N 1
ATOM 4319 C CA . ALA B 1 265 ? 23.793 -11.759 -8.09 1 98.55 265 ALA B CA 1
ATOM 4320 C C . ALA B 1 265 ? 22.308 -11.942 -7.789 1 98.55 265 ALA B C 1
ATOM 4322 O O . ALA B 1 265 ? 21.453 -11.431 -8.516 1 98.55 265 ALA B O 1
ATOM 4323 N N . VAL B 1 266 ? 22.033 -12.64 -6.75 1 98.84 266 VAL B N 1
ATOM 4324 C CA . VAL B 1 266 ? 20.663 -12.912 -6.327 1 98.84 266 VAL B CA 1
ATOM 4325 C C . VAL B 1 266 ? 20.395 -12.241 -4.981 1 98.84 266 VAL B C 1
ATOM 4327 O O . VAL B 1 266 ? 20.962 -12.636 -3.96 1 98.84 266 VAL B O 1
ATOM 4330 N N . TYR B 1 267 ? 19.502 -11.299 -4.973 1 98.77 267 TYR B N 1
ATOM 4331 C CA . TYR B 1 267 ? 19.292 -10.462 -3.798 1 98.77 267 TYR B CA 1
ATOM 4332 C C . TYR B 1 267 ? 18.373 -11.149 -2.796 1 98.77 267 TYR B C 1
ATOM 4334 O O . TYR B 1 267 ? 18.303 -10.749 -1.631 1 98.77 267 TYR B O 1
ATOM 4342 N N . GLY B 1 268 ? 17.66 -12.142 -3.231 1 98.63 268 GLY B N 1
ATOM 4343 C CA . GLY B 1 268 ? 16.721 -12.954 -2.473 1 98.63 268 GLY B CA 1
ATOM 4344 C C . GLY B 1 268 ? 16.147 -14.107 -3.274 1 98.63 268 GLY B C 1
ATOM 4345 O O . GLY B 1 268 ? 15.882 -13.968 -4.47 1 98.63 268 GLY B O 1
ATOM 4346 N N . ALA B 1 269 ? 15.944 -15.235 -2.588 1 98.59 269 ALA B N 1
ATOM 4347 C CA . ALA B 1 269 ? 15.441 -16.437 -3.249 1 98.59 269 ALA B CA 1
ATOM 4348 C C . ALA B 1 269 ? 14.4 -17.143 -2.384 1 98.59 269 ALA B C 1
ATOM 4350 O O . ALA B 1 269 ? 14.393 -16.989 -1.161 1 98.59 269 ALA B O 1
ATOM 4351 N N . GLY B 1 270 ? 13.584 -17.853 -3.035 1 97.51 270 GLY B N 1
ATOM 4352 C CA . GLY B 1 270 ? 12.558 -18.609 -2.335 1 97.51 270 GLY B CA 1
ATOM 4353 C C . GLY B 1 270 ? 11.716 -19.469 -3.258 1 97.51 270 GLY B C 1
ATOM 4354 O O . GLY B 1 270 ? 12.013 -19.584 -4.449 1 97.51 270 GLY B O 1
ATOM 4355 N N . GLN B 1 271 ? 10.779 -20.118 -2.643 1 95.5 271 GLN B N 1
ATOM 4356 C CA . GLN B 1 271 ? 9.82 -20.965 -3.344 1 95.5 271 GLN B CA 1
ATOM 4357 C C . GLN B 1 271 ? 8.572 -20.177 -3.733 1 95.5 271 GLN B C 1
ATOM 4359 O O . GLN B 1 271 ? 8 -19.463 -2.906 1 95.5 271 GLN B O 1
ATOM 4364 N N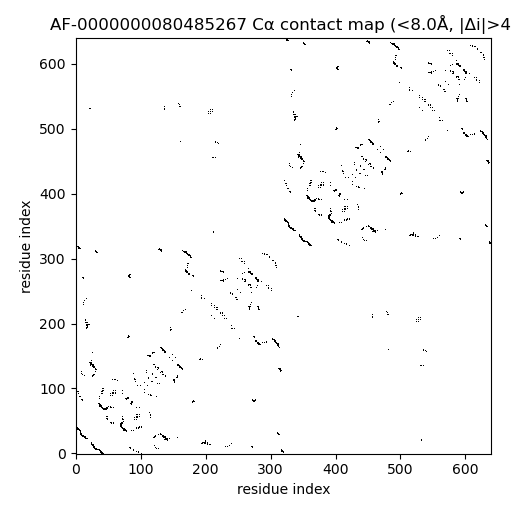 . SER B 1 272 ? 8.226 -20.258 -4.999 1 95.92 272 SER B N 1
ATOM 4365 C CA . SER B 1 272 ? 6.974 -19.627 -5.405 1 95.92 272 SER B CA 1
ATOM 4366 C C . SER B 1 272 ? 5.777 -20.516 -5.085 1 95.92 272 SER B C 1
ATOM 4368 O O . SER B 1 272 ? 5.67 -21.631 -5.602 1 95.92 272 SER B O 1
ATOM 4370 N N . SER B 1 273 ? 4.849 -19.98 -4.217 1 91.98 273 SER B N 1
ATOM 4371 C CA . SER B 1 273 ? 3.656 -20.721 -3.819 1 91.98 273 SER B CA 1
ATOM 4372 C C . SER B 1 273 ? 4.014 -22.117 -3.321 1 91.98 273 SER B C 1
ATOM 4374 O O . SER B 1 273 ? 4.859 -22.268 -2.436 1 91.98 273 SER B O 1
ATOM 4376 N N . TRP B 1 274 ? 3.422 -23.226 -3.821 1 87.05 274 TRP B N 1
ATOM 4377 C CA . TRP B 1 274 ? 3.7 -24.594 -3.392 1 87.05 274 TRP B CA 1
ATOM 4378 C C . TRP B 1 274 ? 4.83 -25.203 -4.216 1 87.05 274 TRP B C 1
ATOM 4380 O O . TRP B 1 274 ? 5.132 -26.391 -4.082 1 87.05 274 TRP B O 1
ATOM 4390 N N . GLY B 1 275 ? 5.487 -24.36 -5.026 1 88.53 275 GLY B N 1
ATOM 4391 C CA . GLY B 1 275 ? 6.565 -24.856 -5.867 1 88.53 275 GLY B CA 1
ATOM 4392 C C . GLY B 1 275 ? 6.088 -25.803 -6.952 1 88.53 275 GLY B C 1
ATOM 4393 O O . GLY B 1 275 ? 4.894 -25.86 -7.253 1 88.53 275 GLY B O 1
ATOM 4394 N N . PRO B 1 276 ? 7.037 -26.313 -7.651 1 93.5 276 PRO B N 1
ATOM 4395 C CA . PRO B 1 276 ? 8.436 -26.435 -7.234 1 93.5 276 PRO B CA 1
ATOM 4396 C C . PRO B 1 276 ? 9.304 -25.285 -7.74 1 93.5 276 PRO B C 1
ATOM 4398 O O . PRO B 1 276 ? 10.514 -25.269 -7.5 1 93.5 276 PRO B O 1
ATOM 4401 N N . THR B 1 277 ? 8.769 -24.323 -8.417 1 96.57 277 THR B N 1
ATOM 4402 C CA . THR B 1 277 ? 9.563 -23.219 -8.945 1 96.57 277 THR B CA 1
ATOM 4403 C C . THR B 1 277 ? 10.23 -22.443 -7.814 1 96.57 277 THR B C 1
ATOM 4405 O O . THR B 1 277 ? 9.579 -22.09 -6.828 1 96.57 277 THR B O 1
ATOM 4408 N N . VAL B 1 278 ? 11.538 -22.294 -8.019 1 98.03 278 VAL B N 1
ATOM 4409 C CA . VAL B 1 278 ? 12.328 -21.431 -7.148 1 98.03 278 VAL B CA 1
ATOM 4410 C C . VAL B 1 278 ? 12.589 -20.096 -7.841 1 98.03 278 VAL B C 1
ATOM 4412 O O . VAL B 1 278 ? 12.973 -20.062 -9.012 1 98.03 278 VAL B O 1
ATOM 4415 N N . TYR B 1 279 ? 12.324 -19.04 -7.169 1 98.69 279 TYR B N 1
ATOM 4416 C CA . TYR B 1 279 ? 12.593 -17.723 -7.735 1 98.69 279 TYR B CA 1
ATOM 4417 C C . TYR B 1 279 ? 13.875 -17.133 -7.16 1 98.69 279 TYR B C 1
ATOM 4419 O O . TYR B 1 279 ? 14.309 -17.518 -6.071 1 98.69 279 TYR B O 1
ATOM 4427 N N . GLY B 1 280 ? 14.483 -16.222 -7.856 1 98.9 280 GLY B N 1
ATOM 4428 C CA . GLY B 1 280 ? 15.502 -15.285 -7.41 1 98.9 280 GLY B CA 1
ATOM 4429 C C . GLY B 1 280 ? 15.259 -13.866 -7.889 1 98.9 280 GLY B C 1
ATOM 4430 O O . GLY B 1 280 ? 14.869 -13.651 -9.039 1 98.9 280 GLY B O 1
ATOM 4431 N N . VAL B 1 281 ? 15.413 -12.889 -7.03 1 98.95 281 VAL B N 1
ATOM 4432 C CA . VAL B 1 281 ? 15.332 -11.483 -7.41 1 98.95 281 VAL B CA 1
ATOM 4433 C C . VAL B 1 281 ? 16.711 -10.981 -7.832 1 98.95 281 VAL B C 1
ATOM 4435 O O . VAL B 1 281 ? 17.701 -11.207 -7.132 1 98.95 281 VAL B O 1
ATOM 4438 N N . THR B 1 282 ? 16.775 -10.37 -8.945 1 98.88 282 THR B N 1
ATOM 4439 C CA . THR B 1 282 ? 18.014 -9.802 -9.465 1 98.88 282 THR B CA 1
ATOM 4440 C C . THR B 1 282 ? 17.727 -8.569 -10.317 1 98.88 282 THR B C 1
ATOM 4442 O O . THR B 1 282 ? 16.67 -7.949 -10.186 1 98.88 282 THR B O 1
ATOM 4445 N N . ASP B 1 283 ? 18.673 -8.124 -11.026 1 98.77 283 ASP B N 1
ATOM 4446 C CA . ASP B 1 283 ? 18.478 -6.961 -11.886 1 98.77 283 ASP B CA 1
ATOM 4447 C C . ASP B 1 283 ? 19.145 -7.164 -13.245 1 98.77 283 ASP B C 1
ATOM 4449 O O . ASP B 1 283 ? 19.81 -8.177 -13.47 1 98.77 283 ASP B O 1
ATOM 4453 N N . ALA B 1 284 ? 18.936 -6.228 -14.113 1 98.6 284 ALA B N 1
ATOM 4454 C CA . ALA B 1 284 ? 19.372 -6.328 -15.503 1 98.6 284 ALA B CA 1
ATOM 4455 C C . ALA B 1 284 ? 20.888 -6.472 -15.594 1 98.6 284 ALA B C 1
ATOM 4457 O O . ALA B 1 284 ? 21.403 -7.124 -16.505 1 98.6 284 ALA B O 1
ATOM 4458 N N . GLU B 1 285 ? 21.619 -5.98 -14.669 1 98.4 285 GLU B N 1
ATOM 4459 C CA . GLU B 1 285 ? 23.079 -5.995 -14.694 1 98.4 285 GLU B CA 1
ATOM 4460 C C . GLU B 1 285 ? 23.625 -7.353 -14.263 1 98.4 285 GLU B C 1
ATOM 4462 O O . GLU B 1 285 ? 24.741 -7.725 -14.632 1 98.4 285 GLU B O 1
ATOM 4467 N N . HIS B 1 286 ? 22.852 -8.126 -13.535 1 98.72 286 HIS B N 1
ATOM 4468 C CA . HIS B 1 286 ? 23.389 -9.335 -12.922 1 98.72 286 HIS B CA 1
ATOM 4469 C C . HIS B 1 286 ? 22.697 -10.582 -13.463 1 98.72 286 HIS B C 1
ATOM 4471 O O . HIS B 1 286 ? 22.804 -11.661 -12.876 1 98.72 286 HIS B O 1
ATOM 4477 N N . VAL B 1 287 ? 22.011 -10.503 -14.565 1 98.7 287 VAL B N 1
ATOM 4478 C CA . VAL B 1 287 ? 21.189 -11.579 -15.109 1 98.7 287 VAL B CA 1
ATOM 4479 C C . VAL B 1 287 ? 22.061 -12.8 -15.396 1 98.7 287 VAL B C 1
ATOM 4481 O O . VAL B 1 287 ? 21.716 -13.921 -15.015 1 98.7 287 VAL B O 1
ATOM 4484 N N . ASP B 1 288 ? 23.189 -12.611 -16.045 1 98.64 288 ASP B N 1
ATOM 4485 C CA . ASP B 1 288 ? 24.035 -13.731 -16.447 1 98.64 288 ASP B CA 1
ATOM 4486 C C . ASP B 1 288 ? 24.541 -14.5 -15.229 1 98.64 288 ASP B C 1
ATOM 4488 O O . ASP B 1 288 ? 24.5 -15.732 -15.205 1 98.64 288 ASP B O 1
ATOM 4492 N N . GLU B 1 289 ? 25.001 -13.79 -14.275 1 98.74 289 GLU B N 1
ATOM 4493 C CA . GLU B 1 289 ? 25.492 -14.412 -13.048 1 98.74 289 GLU B CA 1
ATOM 4494 C C . GLU B 1 289 ? 24.37 -15.137 -12.31 1 98.74 289 GLU B C 1
ATOM 4496 O O . GLU B 1 289 ? 24.589 -16.203 -11.73 1 98.74 289 GLU B O 1
ATOM 4501 N N . ALA B 1 290 ? 23.203 -14.543 -12.299 1 98.85 290 ALA B N 1
ATOM 4502 C CA . ALA B 1 290 ? 22.056 -15.176 -11.654 1 98.85 290 ALA B CA 1
ATOM 4503 C C . ALA B 1 290 ? 21.682 -16.478 -12.355 1 98.85 290 ALA B C 1
ATOM 4505 O O . ALA B 1 290 ? 21.373 -17.477 -11.7 1 98.85 290 ALA B O 1
ATOM 4506 N N . VAL B 1 291 ? 21.682 -16.477 -13.677 1 98.85 291 VAL B N 1
ATOM 4507 C CA . VAL B 1 291 ? 21.368 -17.671 -14.455 1 98.85 291 VAL B CA 1
ATOM 4508 C C . VAL B 1 291 ? 22.383 -18.769 -14.148 1 98.85 291 VAL B C 1
ATOM 4510 O O . VAL B 1 291 ? 22.013 -19.931 -13.963 1 98.85 291 VAL B O 1
ATOM 4513 N N . GLU B 1 292 ? 23.614 -18.405 -14.065 1 98.74 292 GLU B N 1
ATOM 4514 C CA . GLU B 1 292 ? 24.65 -19.374 -13.72 1 98.74 292 GLU B CA 1
ATOM 4515 C C . GLU B 1 292 ? 24.418 -19.958 -12.329 1 98.74 292 GLU B C 1
ATOM 4517 O O . GLU B 1 292 ? 24.608 -21.157 -12.115 1 98.74 292 GLU B O 1
ATOM 4522 N N . ALA B 1 293 ? 24.046 -19.118 -11.407 1 98.82 293 ALA B N 1
ATOM 4523 C CA . ALA B 1 293 ? 23.727 -19.596 -10.065 1 98.82 293 ALA B CA 1
ATOM 4524 C C . ALA B 1 293 ? 22.572 -20.593 -10.098 1 98.82 293 ALA B C 1
ATOM 4526 O O . ALA B 1 293 ? 22.576 -21.583 -9.362 1 98.82 293 ALA B O 1
ATOM 4527 N N . GLY B 1 294 ? 21.577 -20.293 -10.924 1 98.78 294 GLY B N 1
ATOM 4528 C CA . GLY B 1 294 ? 20.466 -21.218 -11.078 1 98.78 294 GLY B CA 1
ATOM 4529 C C . GLY B 1 294 ? 20.885 -22.565 -11.637 1 98.78 294 GLY B C 1
ATOM 4530 O O . GLY B 1 294 ? 20.457 -23.609 -11.14 1 98.78 294 GLY B O 1
ATOM 4531 N N . ARG B 1 295 ? 21.729 -22.524 -12.617 1 98.72 295 ARG B N 1
ATOM 4532 C CA . ARG B 1 295 ? 22.232 -23.76 -13.207 1 98.72 295 ARG B CA 1
ATOM 4533 C C . ARG B 1 295 ? 23.06 -24.551 -12.2 1 98.72 295 ARG B C 1
ATOM 4535 O O . ARG B 1 295 ? 22.962 -25.778 -12.134 1 98.72 295 ARG B O 1
ATOM 4542 N N . LEU B 1 296 ? 23.851 -23.857 -11.478 1 98.59 296 LEU B N 1
ATOM 4543 C CA . LEU B 1 296 ? 24.661 -24.489 -10.442 1 98.59 296 LEU B CA 1
ATOM 4544 C C . LEU B 1 296 ? 23.778 -25.158 -9.394 1 98.59 296 LEU B C 1
ATOM 4546 O O . LEU B 1 296 ? 24.096 -26.248 -8.912 1 98.59 296 LEU B O 1
ATOM 4550 N N . ALA B 1 297 ? 22.724 -24.475 -9.025 1 98.46 297 ALA B N 1
ATOM 4551 C CA . ALA B 1 297 ? 21.803 -25.031 -8.037 1 98.46 297 ALA B CA 1
ATOM 4552 C C . ALA B 1 297 ? 21.238 -26.368 -8.505 1 98.46 297 ALA B C 1
ATOM 4554 O O . ALA B 1 297 ? 21.191 -27.333 -7.738 1 98.46 297 ALA B O 1
ATOM 4555 N N . LEU B 1 298 ? 20.801 -26.437 -9.733 1 98.27 298 LEU B N 1
ATOM 4556 C CA . LEU B 1 298 ? 20.275 -27.678 -10.292 1 98.27 298 LEU B CA 1
ATOM 4557 C C . LEU B 1 298 ? 21.355 -28.753 -10.339 1 98.27 298 LEU B C 1
ATOM 4559 O O . LEU B 1 298 ? 21.107 -29.905 -9.975 1 98.27 298 LEU B O 1
ATOM 4563 N N . ALA B 1 299 ? 22.518 -28.375 -10.743 1 98.03 299 ALA B N 1
ATOM 4564 C CA . ALA B 1 299 ? 23.635 -29.308 -10.868 1 98.03 299 ALA B CA 1
ATOM 4565 C C . ALA B 1 299 ? 24.012 -29.897 -9.511 1 98.03 299 ALA B C 1
ATOM 4567 O O . ALA B 1 299 ? 24.197 -31.109 -9.384 1 98.03 299 ALA B O 1
ATOM 4568 N N . GLU B 1 300 ? 24.125 -29.08 -8.557 1 96.8 300 GLU B N 1
ATOM 4569 C CA . GLU B 1 300 ? 24.518 -29.534 -7.226 1 96.8 300 GLU B CA 1
ATOM 4570 C C . GLU B 1 300 ? 23.468 -30.467 -6.629 1 96.8 300 GLU B C 1
ATOM 4572 O O . GLU B 1 300 ? 23.803 -31.39 -5.884 1 96.8 300 GLU B O 1
ATOM 4577 N N . ALA B 1 301 ? 22.248 -30.133 -6.948 1 95.2 301 ALA B N 1
ATOM 4578 C CA . ALA B 1 301 ? 21.168 -30.987 -6.459 1 95.2 301 ALA B CA 1
ATOM 4579 C C . ALA B 1 301 ? 21.008 -32.225 -7.337 1 95.2 301 ALA B C 1
ATOM 4581 O O . ALA B 1 301 ? 20.212 -33.114 -7.026 1 95.2 301 ALA B O 1
ATOM 4582 N N . ASP B 1 302 ? 21.696 -32.325 -8.456 1 96.03 302 ASP B N 1
ATOM 4583 C CA . ASP B 1 302 ? 21.629 -33.408 -9.432 1 96.03 302 ASP B CA 1
ATOM 4584 C C . ASP B 1 302 ? 20.205 -33.59 -9.954 1 96.03 302 ASP B C 1
ATOM 4586 O O . ASP B 1 302 ? 19.662 -34.696 -9.916 1 96.03 302 ASP B O 1
ATOM 4590 N N . ILE B 1 303 ? 19.635 -32.483 -10.297 1 95.95 303 ILE B N 1
ATOM 4591 C CA . ILE B 1 303 ? 18.277 -32.477 -10.83 1 95.95 303 ILE B CA 1
ATOM 4592 C C . ILE B 1 303 ? 18.245 -31.709 -12.15 1 95.95 303 ILE B C 1
ATOM 4594 O O . ILE B 1 303 ? 18.89 -30.667 -12.285 1 95.95 303 ILE B O 1
ATOM 4598 N N . ASP B 1 304 ? 17.608 -32.258 -13.087 1 96.79 304 ASP B N 1
ATOM 4599 C CA . ASP B 1 304 ? 17.371 -31.519 -14.323 1 96.79 304 ASP B CA 1
ATOM 4600 C C . ASP B 1 304 ? 16.321 -30.43 -14.119 1 96.79 304 ASP B C 1
ATOM 4602 O O . ASP B 1 304 ? 15.57 -30.459 -13.141 1 96.79 304 ASP B O 1
ATOM 4606 N N . GLY B 1 305 ? 16.301 -29.445 -14.991 1 96.92 305 GLY B N 1
ATOM 4607 C CA . GLY B 1 305 ? 15.34 -28.356 -14.923 1 96.92 305 GLY B CA 1
ATOM 4608 C C . GLY B 1 305 ? 15.635 -27.238 -15.905 1 96.92 305 GLY B C 1
ATOM 4609 O O . GLY B 1 305 ? 16.476 -27.391 -16.794 1 96.92 305 GLY B O 1
ATOM 4610 N N . THR B 1 306 ? 14.845 -26.257 -15.802 1 97.28 306 THR B N 1
ATOM 4611 C CA . THR B 1 306 ? 15.007 -25.094 -16.668 1 97.28 306 THR B CA 1
ATOM 4612 C C . THR B 1 306 ? 15.323 -23.847 -15.846 1 97.28 306 THR B C 1
ATOM 4614 O O . THR B 1 306 ? 14.861 -23.712 -14.711 1 97.28 306 THR B O 1
ATOM 4617 N N . VAL B 1 307 ? 16.166 -22.998 -16.351 1 98.58 307 VAL B N 1
ATOM 4618 C CA . VAL B 1 307 ? 16.508 -21.708 -15.761 1 98.58 307 VAL B CA 1
ATOM 4619 C C . VAL B 1 307 ? 16.166 -20.586 -16.739 1 98.58 307 VAL B C 1
ATOM 4621 O O . VAL B 1 307 ? 16.689 -20.546 -17.855 1 98.58 307 VAL B O 1
ATOM 4624 N N . THR B 1 308 ? 15.277 -19.702 -16.374 1 98.27 308 THR B N 1
ATOM 4625 C CA . THR B 1 308 ? 14.891 -18.567 -17.206 1 98.27 308 THR B CA 1
ATOM 4626 C C . THR B 1 308 ? 14.846 -17.283 -16.381 1 98.27 308 THR B C 1
ATOM 4628 O O . THR B 1 308 ? 14.919 -17.326 -15.152 1 98.27 308 THR B O 1
ATOM 4631 N N . VAL B 1 309 ? 14.823 -16.181 -17.024 1 98.79 309 VAL B N 1
ATOM 4632 C CA . VAL B 1 309 ? 14.708 -14.871 -16.391 1 98.79 309 VAL B CA 1
ATOM 4633 C C . VAL B 1 309 ? 13.544 -14.099 -17.007 1 98.79 309 VAL B C 1
ATOM 4635 O O . VAL B 1 309 ? 13.331 -14.149 -18.221 1 98.79 309 VAL B O 1
ATOM 4638 N N . ALA B 1 310 ? 12.796 -13.41 -16.212 1 98.79 310 ALA B N 1
ATOM 4639 C CA . ALA B 1 310 ? 11.648 -12.64 -16.687 1 98.79 310 ALA B CA 1
ATOM 4640 C C . ALA B 1 310 ? 11.683 -11.214 -16.146 1 98.79 310 ALA B C 1
ATOM 4642 O O . ALA B 1 310 ? 12.253 -10.961 -15.082 1 98.79 310 ALA B O 1
ATOM 4643 N N . ARG B 1 311 ? 11.098 -10.311 -16.886 1 98.71 311 ARG B N 1
ATOM 4644 C CA . ARG B 1 311 ? 10.808 -8.964 -16.407 1 98.71 311 ARG B CA 1
ATOM 4645 C C . ARG B 1 311 ? 9.473 -8.919 -15.672 1 98.71 311 ARG B C 1
ATOM 4647 O O . ARG B 1 311 ? 8.637 -9.81 -15.838 1 98.71 311 ARG B O 1
ATOM 4654 N N . GLY B 1 312 ? 9.336 -7.9 -14.836 1 98.73 312 GLY B N 1
ATOM 4655 C CA . GLY B 1 312 ? 8.011 -7.626 -14.304 1 98.73 312 GLY B CA 1
ATOM 4656 C C . GLY B 1 312 ? 7.035 -7.135 -15.357 1 98.73 312 GLY B C 1
ATOM 4657 O O . GLY B 1 312 ? 7.438 -6.513 -16.342 1 98.73 312 GLY B O 1
ATOM 4658 N N . ARG B 1 313 ? 5.844 -7.451 -15.135 1 98.63 313 ARG B N 1
ATOM 4659 C CA . ARG B 1 313 ? 4.769 -7.007 -16.016 1 98.63 313 ARG B CA 1
ATOM 4660 C C . ARG B 1 313 ? 3.896 -5.961 -15.33 1 98.63 313 ARG B C 1
ATOM 4662 O O . ARG B 1 313 ? 3.28 -6.238 -14.299 1 98.63 313 ARG B O 1
ATOM 4669 N N . ASN B 1 314 ? 3.757 -4.792 -15.937 1 98.7 314 ASN B N 1
ATOM 4670 C CA . ASN B 1 314 ? 3.038 -3.699 -15.289 1 98.7 314 ASN B CA 1
ATOM 4671 C C . ASN B 1 314 ? 1.708 -3.415 -15.982 1 98.7 314 ASN B C 1
ATOM 4673 O O . ASN B 1 314 ? 1.193 -2.298 -15.912 1 98.7 314 ASN B O 1
ATOM 4677 N N . HIS B 1 315 ? 1.234 -4.337 -16.716 1 98.44 315 HIS B N 1
ATOM 4678 C CA . HIS B 1 315 ? -0.097 -4.275 -17.309 1 98.44 315 HIS B CA 1
ATOM 4679 C C . HIS B 1 315 ? -0.808 -5.621 -17.212 1 98.44 315 HIS B C 1
ATOM 4681 O O . HIS B 1 315 ? -0.162 -6.658 -17.045 1 98.44 315 HIS B O 1
ATOM 4687 N N . GLY B 1 316 ? -2.093 -5.632 -17.253 1 98.26 316 GLY B N 1
ATOM 4688 C CA . GLY B 1 316 ? -2.9 -6.839 -17.181 1 98.26 316 GLY B CA 1
ATOM 4689 C C . GLY B 1 316 ? -2.924 -7.619 -18.482 1 98.26 316 GLY B C 1
ATOM 4690 O O . GLY B 1 316 ? -2.08 -7.407 -19.355 1 98.26 316 GLY B O 1
ATOM 4691 N N . ALA B 1 317 ? -3.816 -8.543 -18.51 1 98.54 317 ALA B N 1
ATOM 4692 C CA . ALA B 1 317 ? -4.016 -9.338 -19.719 1 98.54 317 ALA B CA 1
ATOM 4693 C C . ALA B 1 317 ? -4.299 -8.444 -20.923 1 98.54 317 ALA B C 1
ATOM 4695 O O . ALA B 1 317 ? -5.016 -7.447 -20.809 1 98.54 317 ALA B O 1
ATOM 4696 N N . GLN B 1 318 ? -3.802 -8.775 -22 1 98.2 318 GLN B N 1
ATOM 4697 C CA . GLN B 1 318 ? -3.967 -8 -23.226 1 98.2 318 GLN B CA 1
ATOM 4698 C C . GLN B 1 318 ? -4.861 -8.731 -24.223 1 98.2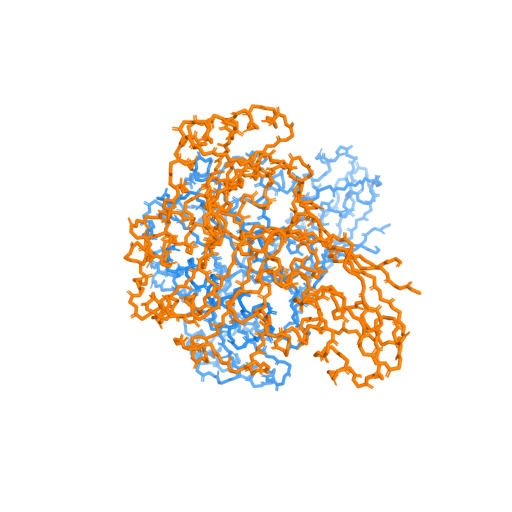 318 GLN B C 1
ATOM 4700 O O . GLN B 1 318 ? -4.808 -9.959 -24.329 1 98.2 318 GLN B O 1
ATOM 4705 N N . MET B 1 319 ? -5.681 -7.949 -24.86 1 96.08 319 MET B N 1
ATOM 4706 C CA . MET B 1 319 ? -6.548 -8.454 -25.92 1 96.08 319 MET B CA 1
ATOM 4707 C C . MET B 1 319 ? -6.116 -7.916 -27.28 1 96.08 319 MET B C 1
ATOM 4709 O O . MET B 1 319 ? -5.763 -6.742 -27.404 1 96.08 319 MET B O 1
ATOM 4713 N N . GLY B 1 320 ? -6.082 -8.736 -28.262 1 86.97 320 GLY B N 1
ATOM 4714 C CA . GLY B 1 320 ? -5.802 -8.355 -29.637 1 86.97 320 GLY B CA 1
ATOM 4715 C C . GLY B 1 320 ? -6.534 -9.21 -30.655 1 86.97 320 GLY B C 1
ATOM 4716 O O . GLY B 1 320 ? -7.084 -10.258 -30.311 1 86.97 320 GLY B O 1
#

Nearest PDB structures (foldseek):
  8ap0-assembly1_AAA-2  TM=8.672E-01  e=1.801E-23  Streptomyces kaniharaensis
  8aoz-assembly1_AAA-2  TM=8.519E-01  e=3.730E-23  Streptomyces kaniharaensis
  6yqq-assembly1_A-2  TM=8.600E-01  e=9.271E-23  Streptomyces kaniharaensis
  6n0y-assembly3_C  TM=6.762E-01  e=2.871E-12  Anaerolinea thermophila UNI-1
  3k17-assembly1_A  TM=6.853E-01  e=1.100E-09  Listeria innocua

Foldseek 3Di:
DKKKKFFWKFKLFALDLALVDFFAQWTWMFGFPPDMKMKAKADDQAEAEPDVLLSVLQNLLCVVLVHRYMHMYTPDFDPPLAQGLRNQRSSLRSNCNNQVNRPHHDPSQLCSLSSVPQQRYLVSVVCQAFTAIFTFGHHGSVVDDLARDHRNPDGRTHTPDGFHQDQFKKKKKWAFPDDHFDDDPRVSVLSSVLSHDPDCVLSVVLVCLVVPQQVVCRVVNPLLSNQVSSQSNLQSNLVSCCVVQVGSAHPPQVQLQVLLVPFPQFSHWHAGDRHPMIMTMGTNVSQVVSQVSSVVSCVVSVTDTDMDMTGTDRGHMDMD/DKKKKFFWKFKLFALDLALVDFFAQWTWMFGFPPDMKMKAKADDQAEAEPDVLLSVLQNLLCVVLVHRYMHMYTPDFDPPLAQGLRNQRSSLRSNCNNQVNRPHHDPSQLCSLSSVPQQRYLVSVVCQAFTFIFTFGHHGSVVDDLARDHRNPDGRTHTPDGFHQDQFKKKKKWAFPDDHFDDDPRVSVLSSVLSHDPDCVLSVVLVVLVVPQQVVCRVVNPLLSNQVSSQSNLQSNLVSCCVVQVGSAHPPQVQLQVLLVPFPQFSHWHAGDRHPMIMTMGTNVSQVVSQVSSVVSCVVSVTDTDMDMTGTDRGHMDMD

Secondary structure (DSSP, 8-state):
-EEEEEEEEEEEEES---TTSSEE--EEEEEEEEEEEEEEEEE-SSEE-SSHHHHHHHHHHHHHHT-S-EEEEEEE-PPTTSSS-HHHHHHHHHHHHHHHHTT----HHHHGGGGT-SSS--HHHHHHHH-SEEEE--EETTT--SSPPPTTSS-PPPEEEEEPPPTTEEEEEEEES------HHHHHHHHHHHHHH--HHHHHHHHHHIIIIIHHHHHHT-HHHHHHHHHHHHHHHHHHHHHHHTSSS-TTHHHHHHHHHT-TT-SEEEE-TTSSPEEEEEEGGGHHHHHHHHHHHHHHHT--EEEEEE-B--S--EE-/-EEEEEEEEEEEEES---TTSSEE--EEEEEEEEEEEEEEEEE-SSEE-SSHHHHHHHHHHHHHHT-S-EEEEEEE-PPTTSSS-HHHHHHHHHHHHHHHHTT----HHHHGGGGT-SSS--HHHHHHHH-SEEEE--EETTT--SSPPPTTSS-PPPEEEEEPPPTTEEEEEEEES------HHHHHHHHHHHHHH--HHHHHHHHHHIIIIIHHHHHHT-HHHHHHHHHHHHHHHHHHTHHHHTSSS-TTHHHHHHHHHT-TT-SEEEE-TTSSPEEEEEEGGGHHHHHHHHHHHHHHHT--EEEEEE-B--S--EE-

Solvent-accessible surface area (backbone atoms only — not comparable to full-atom values): 30324 Å² total; per-residue (Å²): 116,25,35,22,38,36,44,27,32,46,30,39,38,56,48,23,52,15,74,85,42,67,27,30,33,12,23,33,26,34,16,19,58,46,63,39,34,29,30,33,14,28,64,38,83,41,76,41,46,86,49,67,73,57,32,56,37,43,50,50,35,27,61,76,69,68,53,68,29,27,38,42,44,78,77,39,68,55,66,73,54,31,25,34,49,29,68,50,50,48,43,51,34,40,35,46,15,47,26,50,35,64,76,41,83,64,62,58,66,81,46,27,18,68,73,65,32,27,80,51,43,17,44,60,58,47,23,42,64,44,20,13,33,35,32,26,32,17,35,51,28,93,79,44,63,66,56,79,68,59,72,50,71,58,69,50,26,43,62,39,33,76,40,69,51,54,88,52,37,29,36,37,40,33,39,57,74,60,75,62,28,70,49,73,71,58,32,49,53,50,49,25,56,34,30,76,63,31,60,54,67,56,29,45,52,39,23,38,41,44,58,55,33,30,32,34,16,52,50,68,64,33,53,52,51,29,14,42,33,44,24,53,41,24,51,54,44,12,59,58,36,20,86,80,45,76,29,57,44,45,84,67,43,42,60,35,35,54,46,33,56,69,35,89,38,27,40,17,33,33,51,15,59,63,10,49,22,29,39,28,28,29,30,69,89,29,46,70,58,34,51,50,35,42,50,47,19,31,56,76,66,71,42,59,63,49,73,51,75,25,43,54,18,66,51,30,53,43,76,90,115,25,35,21,38,34,43,27,32,46,30,41,38,56,48,24,53,16,73,87,41,67,27,29,32,14,22,34,28,34,15,19,58,47,62,41,35,30,30,33,14,28,64,36,84,42,76,41,46,85,50,67,74,58,32,56,37,42,51,50,36,28,60,77,70,68,53,68,29,27,39,42,45,78,78,38,66,54,65,71,54,31,26,35,47,30,70,49,49,48,42,50,35,41,33,45,14,47,25,48,35,66,77,42,84,64,61,58,67,81,46,25,19,67,72,66,30,28,79,52,43,18,42,59,58,48,23,44,64,43,20,13,33,37,34,25,35,18,36,51,29,91,80,43,61,65,56,79,70,60,71,50,70,58,69,48,27,43,62,39,34,74,41,69,50,56,85,53,37,28,36,37,39,32,39,56,76,61,75,61,28,70,50,72,70,59,31,49,53,51,49,25,55,33,30,76,64,32,61,53,67,57,29,44,53,39,22,38,41,43,59,56,34,30,33,33,16,53,50,67,66,35,51,52,51,29,13,43,34,46,24,52,41,25,51,55,44,11,60,57,36,19,87,80,45,77,29,57,43,45,83,66,43,43,60,35,33,55,47,33,56,71,36,89,36,26,39,16,34,33,51,15,60,62,10,48,22,30,39,28,27,28,30,70,90,30,45,69,59,34,51,51,36,43,50,48,20,32,54,75,67,71,43,58,64,48,71,50,73,25,43,55,17,65,50,30,53,44,77,89

pLDDT: mean 94.9, std 6.5, range [69.37, 98.95]